Protein AF-A0A518AGL5-F1 (afdb_monomer)

Foldseek 3Di:
DDDDDDDDDDDDDDDDDDDDDDDDDDDDDDDDDDDDDPPPPPPPPPPPPFPPWDKDKQAKFWWFWKFWDADPPNQQQLQKWKWKFFKFQFFPDDDAFFKKAAKWWKWFFPPVVDDAPALADPPAPLVVDDDPDRHVRVQAKIFIFAWIDHNLQPDDDGITFGWRWMDQHSVNFIDTFQQETPNNDPHGDPPLQGWKDWDDPPDDADNRGHDDDDGRLRDIKMKMWGFAQPDDWADQDPNAATFARGFTWMFIDDPVDTGTTMTTDRCNNRCNCVVNVNNVNRLRTNRNGRIDIGTIITGRHMWMWTWGADPVRWIKIFTGKTFANADPQLWGFTIDFTKTFGCVQARVVNVCVVVVHDDDPNGGDPVRMDGTQMDGDFIWMDGPPHTDPQQVVQKGWDQDPNRTITMGGDPPHPDPRRIGDTMDTDDDPDDDDDDDDDDDDDDDDDDDDDDDDDDDDDDDDDDDDDDDDDDDDDDDDD

Secondary structure (DSSP, 8-state):
------------------------------------------------PPPPPEEEEEEEEEEEEEEEPPPS-TTTTBSEEEEEEEEE--SSS--TT-EEEEEEE-BEE--TT-SSS-SS-TTSSGGGSS--TTT-GGGT-EEEEEEEE-TT-SS--SS-EEEEEEESSTTSS-B-BTTB-STT-SSPPPGGG--EEE--SS----TT-B--SS--EEEEEEEEEEEE--SPPBPPBTTBPPB-S-EEEEEEE-SS-EEEEEEE-THHHHTHHHHTT-GGGTT-STTTSPEE--EEEEEEEEEEEEEEE-TTS-EEEEPPP-B----TTSEEEEEEEEEEE-GGGTHHHHHHHHTT-PPP--PPPGGGEEEPPEEE-PPEEEETTEEP-SGGGTEEEEE-TTS-EEEEE-TT-SS-TTB---EEEE--SS---------------PPPPP---------------PPPPPPPPPP---

Radius of gyration: 31.99 Å; Cα contacts (8 Å, |Δi|>4): 959; chains: 1; bounding box: 83×81×91 Å

Mean predicted aligned error: 12.83 Å

Solvent-accessible surface area (backbone atoms only — not comparable to full-atom values): 28092 Å² total; per-residue (Å²): 135,88,80,89,87,87,87,88,88,81,91,85,89,87,86,83,90,80,92,86,86,90,83,92,84,91,89,88,86,84,87,88,80,92,75,94,67,88,73,78,71,79,73,68,79,78,78,72,74,72,58,74,66,42,82,44,76,48,38,38,32,40,46,49,48,43,36,37,53,74,65,91,57,54,78,55,32,11,31,20,46,31,32,30,22,39,36,41,52,40,39,93,64,76,61,78,70,32,22,36,38,37,56,24,50,50,38,30,38,63,52,81,90,60,79,57,64,58,62,46,56,87,86,34,50,53,71,75,50,81,87,58,68,60,25,26,61,96,52,22,38,36,44,35,58,34,39,24,41,54,64,41,50,82,81,68,62,72,42,46,26,41,33,62,25,30,25,45,42,14,62,63,52,49,36,19,29,65,40,21,33,51,46,81,63,90,64,66,45,56,83,95,60,47,38,42,48,75,64,35,94,87,60,84,73,44,69,74,35,41,75,67,85,74,73,43,76,38,44,63,44,28,41,32,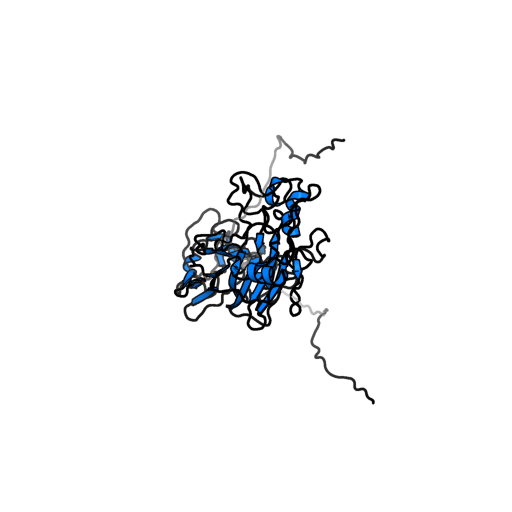41,30,39,28,58,83,57,74,66,42,69,70,52,96,86,38,49,33,28,35,33,26,22,44,26,37,30,40,41,48,98,91,48,72,49,62,46,32,27,35,44,23,61,46,29,29,47,51,17,54,77,68,75,35,76,86,46,46,66,51,26,50,9,56,26,43,44,42,66,64,37,34,30,24,40,34,72,28,29,35,21,38,35,36,49,49,98,87,67,49,34,36,39,32,37,69,68,39,45,52,55,49,50,100,83,30,37,25,67,36,36,38,69,45,32,30,18,22,45,67,14,46,28,48,56,49,44,42,28,76,74,70,46,66,87,74,91,83,63,73,40,69,90,30,45,47,75,37,57,58,43,63,50,78,61,59,42,24,37,76,87,40,77,60,77,69,58,67,56,26,34,39,56,44,60,48,98,87,52,31,32,32,37,38,40,41,94,86,20,88,36,62,78,39,41,54,76,35,74,44,78,46,67,57,102,84,64,84,82,90,76,95,73,93,80,83,91,80,90,85,87,86,85,86,90,85,85,86,89,89,88,82,88,89,87,90,81,90,86,90,83,84,86,89,81,87,86,84,85,81,89,81,85,132

Sequence (478 aa):
MSADFTRLILPKWYLPKLEEELDMRLRLLACGMLLAGLVVGSVAPLDCPAAEPVQRGGGLHGYISYSASQPEDRAEYGYGMGFYSAAWTLVDEPLAHFQIGLASGWILPDNRDNKDQPLAPEGTLARKWKERGPTWSSVFQTVEGGLGYWRGNRFRYGPPKFSMNATPQCYDYEVGSPGWSFFYDTEALPDNRLGIAQLSNRLLIPPDALPFEGEPAGQFFGYTYMALPMTDRVPLIDGRAPIGDHAWTCFIATENFKGPIAYYIPETWSKIGDLFDEPFLFGRGLDSRVGMMGGGAMEINTVPQLTATDDNGVRYSKIPKLQFPIDESGRAVLVQDVTYYSRDALYQPLLDWRKGGPAITGEFDSQAAFVAKLSTRTPGFDQQGQPMRGVADTFDTQVFDDNTWGLVWKPEGDAPAGHFRSTIAIPTRRAWPWPSTTFRPKPDCTRPSSSTPSPGSHSPRATRRPGPRPAQRANHSR

Structure (mmCIF, N/CA/C/O backbone):
data_AF-A0A518AGL5-F1
#
_entry.id   AF-A0A518AGL5-F1
#
loop_
_atom_site.group_PDB
_atom_site.id
_atom_site.type_symbol
_atom_site.label_atom_id
_atom_site.label_alt_id
_atom_site.label_comp_id
_atom_site.label_asym_id
_atom_site.label_entity_id
_atom_site.label_seq_id
_atom_site.pdbx_PDB_ins_code
_atom_site.Cartn_x
_atom_site.Cartn_y
_atom_site.Cartn_z
_atom_site.occupancy
_atom_site.B_iso_or_equiv
_atom_site.auth_seq_id
_atom_site.auth_comp_id
_atom_site.auth_asym_id
_atom_site.auth_atom_id
_atom_site.pdbx_PDB_model_num
ATOM 1 N N . MET A 1 1 ? -44.791 9.214 -36.085 1.00 34.41 1 MET A N 1
ATOM 2 C CA . MET A 1 1 ? -45.713 8.748 -35.025 1.00 34.41 1 MET A CA 1
ATOM 3 C C . MET A 1 1 ? -45.222 9.418 -33.741 1.00 34.41 1 MET A C 1
ATOM 5 O O . MET A 1 1 ? -44.132 9.074 -33.324 1.00 34.41 1 MET A O 1
ATOM 9 N N . SER A 1 2 ? -45.703 10.613 -33.359 1.00 26.17 2 SER A N 1
ATOM 10 C CA . SER A 1 2 ? -46.939 10.895 -32.580 1.00 26.17 2 SER A CA 1
ATOM 11 C C . SER A 1 2 ? -46.981 10.044 -31.295 1.00 26.17 2 SER A C 1
ATOM 13 O O . SER A 1 2 ? -46.915 8.830 -31.439 1.00 26.17 2 SER A O 1
ATOM 15 N N . ALA A 1 3 ? -47.057 10.532 -30.050 1.00 27.12 3 ALA A N 1
ATOM 16 C CA . ALA A 1 3 ? -47.458 11.826 -29.491 1.00 27.12 3 ALA A CA 1
ATOM 17 C C . ALA A 1 3 ? -46.903 12.020 -28.055 1.00 27.12 3 ALA A C 1
ATOM 19 O O . ALA A 1 3 ? -46.444 11.067 -27.427 1.00 27.12 3 ALA A O 1
ATOM 20 N N . ASP A 1 4 ? -47.017 13.261 -27.571 1.00 28.66 4 ASP A N 1
ATOM 21 C CA . ASP A 1 4 ? -46.951 13.756 -26.186 1.00 28.66 4 ASP A CA 1
ATOM 22 C C . ASP A 1 4 ? -47.604 12.874 -25.105 1.00 28.66 4 ASP A C 1
ATOM 24 O O . ASP A 1 4 ? -48.619 12.241 -25.371 1.00 28.66 4 ASP A O 1
ATOM 28 N N . PHE A 1 5 ? -47.134 12.990 -23.850 1.00 25.25 5 PHE A N 1
ATOM 29 C CA . PHE A 1 5 ? -47.998 13.377 -22.717 1.00 25.25 5 PHE A CA 1
ATOM 30 C C . PHE A 1 5 ? -47.191 13.846 -21.489 1.00 25.25 5 PHE A C 1
ATOM 32 O O . PHE A 1 5 ? -46.190 13.260 -21.085 1.00 25.25 5 PHE A O 1
ATOM 39 N N . THR A 1 6 ? -47.662 14.941 -20.897 1.00 26.48 6 THR A N 1
ATOM 40 C CA . THR A 1 6 ? -47.122 15.655 -19.734 1.00 26.48 6 THR A CA 1
ATOM 41 C C . THR A 1 6 ? -47.765 15.174 -18.416 1.00 26.48 6 THR A C 1
ATOM 43 O O . THR A 1 6 ? -48.944 14.833 -18.414 1.00 26.48 6 THR A O 1
ATOM 46 N N . ARG A 1 7 ? -47.036 15.368 -17.297 1.00 26.75 7 ARG A N 1
ATOM 47 C CA . ARG A 1 7 ? -47.465 15.629 -15.890 1.00 26.75 7 ARG A CA 1
ATOM 48 C C . ARG A 1 7 ? -47.533 14.484 -14.856 1.00 26.75 7 ARG A C 1
ATOM 50 O O . ARG A 1 7 ? -48.021 13.402 -15.143 1.00 26.75 7 ARG A O 1
ATOM 57 N N . LEU A 1 8 ? -47.224 14.926 -13.612 1.00 26.02 8 LEU A N 1
ATOM 58 C CA . LEU A 1 8 ? -47.565 14.422 -12.256 1.00 26.02 8 LEU A CA 1
ATOM 59 C C . LEU A 1 8 ? -46.568 13.372 -11.694 1.00 26.02 8 LEU A C 1
ATOM 61 O O . LEU A 1 8 ? -46.274 12.410 -12.376 1.00 26.02 8 LEU A O 1
ATOM 65 N N . ILE A 1 9 ? -45.964 13.453 -10.492 1.00 28.02 9 ILE A N 1
ATOM 66 C CA . ILE A 1 9 ? -46.203 14.184 -9.226 1.00 28.02 9 ILE A CA 1
ATOM 67 C C . ILE A 1 9 ? -44.859 14.302 -8.465 1.00 28.02 9 ILE A C 1
ATOM 69 O O . ILE A 1 9 ? -44.137 13.317 -8.361 1.00 28.02 9 ILE A O 1
ATOM 73 N N . LEU A 1 10 ? -44.556 15.465 -7.871 1.00 25.27 10 LEU A N 1
ATOM 74 C CA . LEU A 1 10 ? -43.538 15.629 -6.816 1.00 25.27 10 LEU A CA 1
ATOM 75 C C . LEU A 1 10 ? -44.242 15.953 -5.482 1.00 25.27 10 LEU A C 1
ATOM 77 O O . LEU A 1 10 ? -45.140 16.802 -5.493 1.00 25.27 10 LEU A O 1
ATOM 81 N N . PRO A 1 11 ? -43.851 15.363 -4.335 1.00 29.89 11 PRO A N 1
ATOM 82 C CA . PRO A 1 11 ? -44.353 15.783 -3.029 1.00 29.89 11 PRO A CA 1
ATOM 83 C C . PRO A 1 11 ? -43.640 17.048 -2.522 1.00 29.89 11 PRO A C 1
ATOM 85 O O . PRO A 1 11 ? -42.415 17.108 -2.448 1.00 29.89 11 PRO A O 1
ATOM 88 N N . LYS A 1 12 ? -44.439 18.050 -2.140 1.00 27.06 12 LYS A N 1
ATOM 89 C CA . LYS A 1 12 ? -44.071 19.212 -1.309 1.00 27.06 12 LYS A CA 1
ATOM 90 C C . LYS A 1 12 ? -44.124 18.825 0.167 1.00 27.06 12 LYS A C 1
ATOM 92 O O . LYS A 1 12 ? -45.120 18.208 0.488 1.00 27.06 12 LYS A O 1
ATOM 97 N N . TRP A 1 13 ? -43.180 19.280 1.001 1.00 29.94 13 TRP A N 1
ATOM 98 C CA . TRP A 1 13 ? -43.266 19.780 2.407 1.00 29.94 13 TRP A CA 1
ATOM 99 C C . TRP A 1 13 ? -41.809 20.145 2.808 1.00 29.94 13 TRP A C 1
ATOM 101 O O . TRP A 1 13 ? -40.914 19.388 2.461 1.00 29.94 13 TRP A O 1
ATOM 111 N N . TYR A 1 14 ? -41.410 21.218 3.501 1.00 25.88 14 TYR A N 1
ATOM 112 C CA . TYR A 1 14 ? -42.000 22.469 3.998 1.00 25.88 14 TYR A CA 1
ATOM 113 C C . TYR A 1 14 ? -40.804 23.402 4.345 1.00 25.88 14 TYR A C 1
ATOM 115 O O . TYR A 1 14 ? -39.770 22.915 4.798 1.00 25.88 14 TYR A O 1
ATOM 123 N N . LEU A 1 15 ? -40.921 24.719 4.151 1.00 26.86 15 LEU A N 1
ATOM 124 C CA . LEU A 1 15 ? -39.958 25.753 4.593 1.00 26.86 15 LEU A CA 1
ATOM 125 C C . LEU A 1 15 ? -40.734 26.901 5.309 1.00 26.86 15 LEU A C 1
ATOM 127 O O . LEU A 1 15 ? -41.960 26.923 5.206 1.00 26.86 15 LEU A O 1
ATOM 131 N N . PRO A 1 16 ? -40.069 27.795 6.078 1.00 45.81 16 PRO A N 1
ATOM 132 C CA . PRO A 1 16 ? -40.503 28.232 7.420 1.00 45.81 16 PRO A CA 1
ATOM 133 C C . PRO A 1 16 ? -40.901 29.726 7.549 1.00 45.81 16 PRO A C 1
ATOM 135 O O . PRO A 1 16 ? -40.812 30.459 6.568 1.00 45.81 16 PRO A O 1
ATOM 138 N N . LYS A 1 17 ? -41.145 30.161 8.814 1.00 27.88 17 LYS A N 1
ATOM 139 C CA . LYS A 1 17 ? -41.035 31.545 9.378 1.00 27.88 17 LYS A CA 1
ATOM 140 C C . LYS A 1 17 ? -42.182 32.525 8.992 1.00 27.88 17 LYS A C 1
ATOM 142 O O . LYS A 1 17 ? -42.723 32.380 7.910 1.00 27.88 17 LYS A O 1
ATOM 147 N N . LEU A 1 18 ? -42.686 33.490 9.787 1.00 26.61 18 LEU A N 1
ATOM 148 C CA . LEU A 1 18 ? -42.161 34.455 10.789 1.00 26.61 18 LEU A CA 1
ATOM 149 C C . LEU A 1 18 ? -43.341 35.178 11.535 1.00 26.61 18 LEU A C 1
ATOM 151 O O . LEU A 1 18 ? -44.413 35.234 10.942 1.00 26.61 18 LEU A O 1
ATOM 155 N N . GLU A 1 19 ? -43.087 35.701 12.764 1.00 30.41 19 GLU A N 1
ATOM 156 C CA . GLU A 1 19 ? -43.470 37.006 13.437 1.00 30.41 19 GLU A CA 1
ATOM 157 C C . GLU A 1 19 ? -44.898 37.629 13.267 1.00 30.41 19 GLU A C 1
ATOM 159 O O . GLU A 1 19 ? -45.533 37.404 12.250 1.00 30.41 19 GLU A O 1
ATOM 164 N N . GLU A 1 20 ? -45.561 38.414 14.149 1.00 31.48 20 GLU A N 1
ATOM 165 C CA . GLU A 1 20 ? -45.271 39.414 15.227 1.00 31.48 20 GLU A CA 1
ATOM 166 C C . GLU A 1 20 ? -46.668 39.836 15.844 1.00 31.48 20 GLU A C 1
ATOM 168 O O . GLU A 1 20 ? -47.665 39.767 15.128 1.00 31.48 20 GLU A O 1
ATOM 173 N N . GLU A 1 21 ? -46.916 40.005 17.163 1.00 32.66 21 GLU A N 1
ATOM 174 C CA . GLU A 1 21 ? -46.836 41.195 18.077 1.00 32.66 21 GLU A CA 1
ATOM 175 C C . GLU A 1 21 ? -48.145 41.991 18.434 1.00 32.66 21 GLU A C 1
ATOM 177 O O . GLU A 1 21 ? -48.940 42.314 17.558 1.00 32.66 21 GLU A O 1
ATOM 182 N N . LEU A 1 22 ? -48.252 42.370 19.740 1.00 28.22 22 LEU A N 1
ATOM 183 C CA . LEU A 1 22 ? -48.833 43.596 20.394 1.00 28.22 22 LEU A CA 1
ATOM 184 C C . LEU A 1 22 ? -50.375 43.876 20.385 1.00 28.22 22 LEU A C 1
ATOM 186 O O . LEU A 1 22 ? -51.048 43.609 19.403 1.00 28.22 22 LEU A O 1
ATOM 190 N N . ASP A 1 23 ? -51.071 44.504 21.362 1.00 32.72 23 ASP A N 1
ATOM 191 C CA . ASP A 1 23 ? -50.851 44.990 22.747 1.00 32.72 23 ASP A CA 1
ATOM 192 C C . ASP A 1 23 ? -52.187 45.546 23.357 1.00 32.72 23 ASP A C 1
ATOM 194 O O . ASP A 1 23 ? -53.074 45.996 22.632 1.00 32.72 23 ASP A O 1
ATOM 198 N N . MET A 1 24 ? -52.261 45.587 24.698 1.00 24.12 24 MET A N 1
ATOM 199 C CA . MET A 1 24 ? -52.935 46.551 25.605 1.00 24.12 24 MET A CA 1
ATOM 200 C C . MET A 1 24 ? -54.473 46.766 25.682 1.00 24.12 24 MET A C 1
ATOM 202 O O . MET A 1 24 ? -55.099 47.287 24.762 1.00 24.12 24 MET A O 1
ATOM 206 N N . ARG A 1 25 ? -55.034 46.629 26.913 1.00 30.12 25 ARG A N 1
ATOM 207 C CA . ARG A 1 25 ? -55.756 47.704 27.671 1.00 30.12 25 ARG A CA 1
ATOM 208 C C . ARG A 1 25 ? -56.217 47.312 29.104 1.00 30.12 25 ARG A C 1
ATOM 210 O O . ARG A 1 25 ? -57.181 46.582 29.286 1.00 30.12 25 ARG A O 1
ATOM 217 N N . LEU A 1 26 ? -55.541 47.910 30.095 1.00 27.53 26 LEU A N 1
ATOM 218 C CA . LEU A 1 26 ? -56.023 48.656 31.284 1.00 27.53 26 LEU A CA 1
ATOM 219 C C . LEU A 1 26 ? -57.286 48.224 32.084 1.00 27.53 26 LEU A C 1
ATOM 221 O O . LEU A 1 26 ? -58.399 48.315 31.570 1.00 27.53 26 LEU A O 1
ATOM 225 N N . ARG A 1 27 ? -57.129 48.051 33.416 1.00 31.12 27 ARG A N 1
ATOM 226 C CA . ARG A 1 27 ? -57.934 48.716 34.481 1.00 31.12 27 ARG A CA 1
ATOM 227 C C . ARG A 1 27 ? -57.262 48.622 35.871 1.00 31.12 27 ARG A C 1
ATOM 229 O O . ARG A 1 27 ? -56.834 47.558 36.295 1.00 31.12 27 ARG A O 1
ATOM 236 N N . LEU A 1 28 ? -57.184 49.778 36.539 1.00 27.17 28 LEU A N 1
ATOM 237 C CA . LEU A 1 28 ? -56.622 50.089 37.867 1.00 27.17 28 LEU A CA 1
ATOM 238 C C . LEU A 1 28 ? -57.712 50.117 38.960 1.00 27.17 28 LEU A C 1
ATOM 240 O O . LEU A 1 28 ? -58.826 50.523 38.643 1.00 27.17 28 LEU A O 1
ATOM 244 N N . LEU A 1 29 ? -57.344 49.797 40.217 1.00 27.83 29 LEU A N 1
ATOM 245 C CA . LEU A 1 29 ? -57.802 50.340 41.535 1.00 27.83 29 LEU A CA 1
ATOM 246 C C . LEU A 1 29 ? -57.326 49.348 42.635 1.00 27.83 29 LEU A C 1
ATOM 248 O O . LEU A 1 29 ? -57.742 48.200 42.600 1.00 27.83 29 LEU A O 1
ATOM 252 N N . ALA A 1 30 ? -56.303 49.579 43.473 1.00 27.81 30 ALA A N 1
ATOM 253 C CA . ALA A 1 30 ? -56.022 50.572 44.532 1.00 27.81 30 ALA A CA 1
ATOM 254 C C . ALA A 1 30 ? -56.316 50.054 45.968 1.00 27.81 30 ALA A C 1
ATOM 256 O O . ALA A 1 30 ? -57.402 49.554 46.236 1.00 27.81 30 ALA A O 1
ATOM 257 N N . CYS A 1 31 ? -55.340 50.292 46.866 1.00 26.86 31 CYS A N 1
ATOM 258 C CA . CYS A 1 31 ? -55.287 50.073 48.330 1.00 26.86 31 CYS A CA 1
ATOM 259 C C . CYS A 1 31 ? -55.177 48.606 48.800 1.00 26.86 31 CYS A C 1
ATOM 261 O O . CYS A 1 31 ? -55.987 47.771 48.443 1.00 26.86 31 CYS A O 1
ATOM 263 N N . GLY A 1 32 ? -54.229 48.179 49.634 1.00 27.52 32 GLY A N 1
ATOM 264 C CA . GLY A 1 32 ? -53.280 48.879 50.494 1.00 27.52 32 GLY A CA 1
ATOM 265 C C . GLY A 1 32 ? -53.208 48.119 51.820 1.00 27.52 32 GLY A C 1
ATOM 266 O O . GLY A 1 32 ? -54.132 48.229 52.612 1.00 27.52 32 GLY A O 1
ATOM 267 N N . MET A 1 33 ? -52.147 47.340 52.052 1.00 31.91 33 MET A N 1
ATOM 268 C CA . MET A 1 33 ? -51.659 46.993 53.394 1.00 31.91 33 MET A CA 1
ATOM 269 C C . MET A 1 33 ? -50.302 46.288 53.294 1.00 31.91 33 MET A C 1
ATOM 271 O O . MET A 1 33 ? -50.154 45.273 52.618 1.00 31.91 33 MET A O 1
ATOM 275 N N . LEU A 1 34 ? -49.309 46.886 53.957 1.00 33.47 34 LEU A N 1
ATOM 276 C CA . LEU A 1 34 ? -47.973 46.346 54.159 1.00 33.47 34 LEU A CA 1
ATOM 277 C C . LEU A 1 34 ? -48.037 45.021 54.927 1.00 33.47 34 LEU A C 1
ATOM 279 O O . LEU A 1 34 ? -48.588 44.967 56.024 1.00 33.47 34 LEU A O 1
ATOM 283 N N . LEU A 1 35 ? -47.342 44.010 54.414 1.00 35.84 35 LEU A N 1
ATOM 284 C CA . LEU A 1 35 ? -46.815 42.908 55.210 1.00 35.84 35 LEU A CA 1
ATOM 285 C C . LEU A 1 35 ? -45.361 42.695 54.796 1.00 35.84 35 LEU A C 1
ATOM 287 O O . LEU A 1 35 ? -45.055 42.268 53.685 1.00 35.84 35 LEU A O 1
ATOM 291 N N . ALA A 1 36 ? -44.465 43.075 55.704 1.00 40.69 36 ALA A N 1
ATOM 292 C CA . ALA A 1 36 ? -43.041 42.823 55.615 1.00 40.69 36 ALA A CA 1
ATOM 293 C C . ALA A 1 36 ? -42.796 41.314 55.760 1.00 40.69 36 ALA A C 1
ATOM 295 O O . ALA A 1 36 ? -42.741 40.785 56.867 1.00 40.69 36 ALA A O 1
ATOM 296 N N . GLY A 1 37 ? -42.679 40.622 54.629 1.00 36.19 37 GLY A N 1
ATOM 297 C CA . GLY A 1 37 ? -42.142 39.271 54.555 1.00 36.19 37 GLY A CA 1
ATOM 298 C C . GLY A 1 37 ? -40.752 39.325 53.940 1.00 36.19 37 GLY A C 1
ATOM 299 O O . GLY A 1 37 ? -40.616 39.670 52.767 1.00 36.19 37 GLY A O 1
ATOM 300 N N . LEU A 1 38 ? -39.718 38.987 54.716 1.00 37.69 38 LEU A N 1
ATOM 301 C CA . LEU A 1 38 ? -38.420 38.614 54.160 1.00 37.69 38 LEU A CA 1
ATOM 302 C C . LEU A 1 38 ? -38.631 37.386 53.264 1.00 37.69 38 LEU A C 1
ATOM 304 O O . LEU A 1 38 ? -38.664 36.254 53.741 1.00 37.69 38 LEU A O 1
ATOM 308 N N . VAL A 1 39 ? -38.760 37.598 51.958 1.00 37.16 39 VAL A N 1
ATOM 309 C CA . VAL A 1 39 ? -38.516 36.540 50.983 1.00 37.16 39 VAL A CA 1
ATOM 310 C C . VAL A 1 39 ? -37.003 36.446 50.858 1.00 37.16 39 VAL A C 1
ATOM 312 O O . VAL A 1 39 ? -36.374 37.200 50.116 1.00 37.16 39 VAL A O 1
ATOM 315 N N . VAL A 1 40 ? -36.394 35.538 51.622 1.00 40.38 40 VAL A N 1
ATOM 316 C CA . VAL A 1 40 ? -35.076 35.018 51.259 1.00 40.38 40 VAL A CA 1
ATOM 317 C C . VAL A 1 40 ? -35.308 34.233 49.977 1.00 40.38 40 VAL A C 1
ATOM 319 O O . VAL A 1 40 ? -35.680 33.064 50.012 1.00 40.38 40 VAL A O 1
ATOM 322 N N . GLY A 1 41 ? -35.176 34.910 48.837 1.00 39.84 41 GLY A N 1
ATOM 323 C CA . GLY A 1 41 ? -35.114 34.240 47.553 1.00 39.84 41 GLY A CA 1
ATOM 324 C C . GLY A 1 41 ? -33.959 33.253 47.627 1.00 39.84 41 GLY A C 1
ATOM 325 O O . GLY A 1 41 ? -32.796 33.653 47.711 1.00 39.84 41 GLY A O 1
ATOM 326 N N . SER A 1 42 ? -34.274 31.962 47.649 1.00 41.19 42 SER A N 1
ATOM 327 C CA . SER A 1 42 ? -33.325 30.930 47.275 1.00 41.19 42 SER A CA 1
ATOM 328 C C . SER A 1 42 ? -32.931 31.236 45.837 1.00 41.19 42 SER A C 1
ATOM 330 O O . SER A 1 42 ? -33.664 30.918 44.902 1.00 41.19 42 SER A O 1
ATOM 332 N N . VAL A 1 43 ? -31.813 31.941 45.668 1.00 42.94 43 VAL A N 1
ATOM 333 C CA . VAL A 1 43 ? -31.129 32.028 44.384 1.00 42.94 43 VAL A CA 1
ATOM 334 C C . VAL A 1 43 ? -30.808 30.579 44.052 1.00 42.94 43 VAL A C 1
ATOM 336 O O . VAL A 1 43 ? -29.979 29.970 44.733 1.00 42.94 43 VAL A O 1
ATOM 339 N N . ALA A 1 44 ? -31.546 29.997 43.104 1.00 45.19 44 ALA A N 1
ATOM 340 C CA . ALA A 1 44 ? -31.167 28.715 42.536 1.00 45.19 44 ALA A CA 1
ATOM 341 C C . ALA A 1 44 ? -29.687 28.834 42.146 1.00 45.19 44 ALA A C 1
ATOM 343 O O . ALA A 1 44 ? -29.304 29.896 41.633 1.00 45.19 44 ALA A O 1
ATOM 344 N N . PRO A 1 45 ? -28.836 27.834 42.444 1.00 48.88 45 PRO A N 1
ATOM 345 C CA . PRO A 1 45 ? -27.492 27.843 41.896 1.00 48.88 45 PRO A CA 1
ATOM 346 C C . PRO A 1 45 ? -27.642 28.090 40.398 1.00 48.88 45 PRO A C 1
ATOM 348 O O . PRO A 1 45 ? -28.450 27.441 39.735 1.00 48.88 45 PRO A O 1
ATOM 351 N N . LEU A 1 46 ? -26.964 29.127 39.905 1.00 45.31 46 LEU A N 1
ATOM 352 C CA . LEU A 1 46 ? -26.822 29.320 38.475 1.00 45.31 46 LEU A CA 1
ATOM 353 C C . LEU A 1 46 ? -26.186 28.024 37.985 1.00 45.31 46 LEU A C 1
ATOM 355 O O . LEU A 1 46 ? -25.027 27.770 38.312 1.00 45.31 46 LEU A O 1
ATOM 359 N N . ASP A 1 47 ? -26.961 27.192 37.289 1.00 50.38 47 ASP A N 1
ATOM 360 C CA . ASP A 1 47 ? -26.419 26.118 36.474 1.00 50.38 47 ASP A CA 1
ATOM 361 C C . ASP A 1 47 ? -25.480 26.818 35.497 1.00 50.38 47 ASP A C 1
ATOM 363 O O . ASP A 1 47 ? -25.914 27.403 34.504 1.00 50.38 47 ASP A O 1
ATOM 367 N N . CYS A 1 48 ? -24.190 26.867 35.829 1.00 48.78 48 CYS A N 1
ATOM 368 C CA . CYS A 1 48 ? -23.176 27.165 34.842 1.00 48.78 48 CYS A CA 1
ATOM 369 C C . CYS A 1 48 ? -23.295 26.022 33.838 1.00 48.78 48 CYS A C 1
ATOM 371 O O . CYS A 1 48 ? -23.021 24.882 34.216 1.00 48.78 48 CYS A O 1
ATOM 373 N N . PRO A 1 49 ? -23.758 26.271 32.601 1.00 58.06 49 PRO A N 1
ATOM 374 C CA . PRO A 1 49 ? -23.850 25.199 31.633 1.00 58.06 49 PRO A CA 1
ATOM 375 C C . PRO A 1 49 ? -22.450 24.610 31.478 1.00 58.06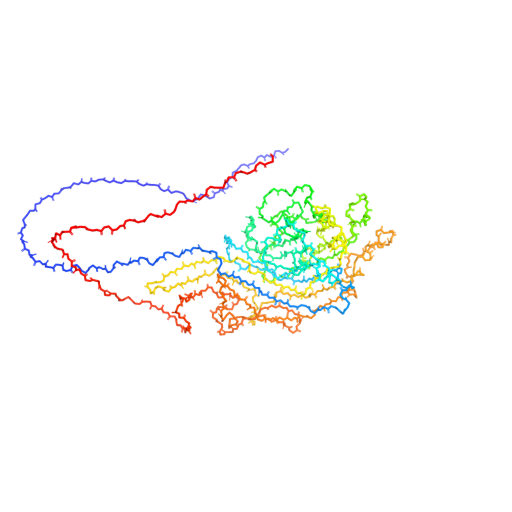 49 PRO A C 1
ATOM 377 O O . PRO A 1 49 ? -21.487 25.350 31.247 1.00 58.06 49 PRO A O 1
ATOM 380 N N . ALA A 1 50 ? -22.339 23.291 31.662 1.00 63.03 50 ALA A N 1
ATOM 381 C CA . ALA A 1 50 ? -21.106 22.570 31.389 1.00 63.03 50 ALA A CA 1
ATOM 382 C C . ALA A 1 50 ? -20.606 23.005 30.008 1.00 63.03 50 ALA A C 1
ATOM 384 O O . ALA A 1 50 ? -21.389 23.065 29.056 1.00 63.03 50 ALA A O 1
ATOM 385 N N . ALA A 1 51 ? -19.327 23.375 29.921 1.00 70.19 51 ALA A N 1
ATOM 386 C CA . ALA A 1 51 ? -18.774 23.929 28.694 1.00 70.19 51 ALA A CA 1
ATOM 387 C C . ALA A 1 51 ? -19.065 22.985 27.519 1.00 70.19 51 ALA A C 1
ATOM 389 O O . ALA A 1 51 ? -18.777 21.786 27.601 1.00 70.19 51 ALA A O 1
ATOM 390 N N . GLU A 1 52 ? -19.641 23.525 26.442 1.00 82.56 52 GLU A N 1
ATOM 391 C CA . GLU A 1 52 ? -20.004 22.714 25.283 1.00 82.56 52 GLU A CA 1
ATOM 392 C C . GLU A 1 52 ? -18.779 21.949 24.754 1.00 82.56 52 GLU A C 1
ATOM 394 O O . GLU A 1 52 ? -17.680 22.519 24.669 1.00 82.56 52 GLU A O 1
ATOM 399 N N . PRO A 1 53 ? -18.929 20.660 24.395 1.00 87.44 53 PRO A N 1
ATOM 400 C CA . PRO A 1 53 ? -17.831 19.891 23.839 1.00 87.44 53 PRO A CA 1
ATOM 401 C C . PRO A 1 53 ? -17.259 20.555 22.582 1.00 87.44 53 PRO A C 1
ATOM 403 O O . PRO A 1 53 ? -17.977 20.865 21.637 1.00 87.44 53 PRO A O 1
ATOM 406 N N . VAL A 1 54 ? -15.937 20.718 22.540 1.00 89.62 54 VAL A N 1
ATOM 407 C CA . VAL A 1 54 ? -15.235 21.332 21.405 1.00 89.62 54 VAL A CA 1
ATOM 408 C C . VAL A 1 54 ? -14.576 20.253 20.557 1.00 89.62 54 VAL A C 1
ATOM 410 O O . VAL A 1 54 ? -13.814 19.435 21.080 1.00 89.62 54 VAL A O 1
ATOM 413 N N . GLN A 1 55 ? -14.802 20.285 19.242 1.00 88.94 55 GLN A N 1
ATOM 414 C CA . GLN A 1 55 ? -14.101 19.411 18.304 1.00 88.94 55 GLN A CA 1
ATOM 415 C C . GLN A 1 55 ? -12.626 19.815 18.163 1.00 88.94 55 GLN A C 1
ATOM 417 O O . GLN A 1 55 ? -12.282 20.982 17.968 1.00 88.94 55 GLN A O 1
ATOM 422 N N . ARG A 1 56 ? -11.732 18.831 18.256 1.00 88.25 56 ARG A N 1
ATOM 423 C CA . ARG A 1 56 ? -10.277 18.970 18.121 1.00 88.25 56 ARG A CA 1
ATOM 424 C C . ARG A 1 56 ? -9.717 17.841 17.251 1.00 88.25 56 ARG A C 1
ATOM 426 O O . ARG A 1 56 ? -10.345 16.798 17.088 1.00 88.25 56 ARG A O 1
ATOM 433 N N . GLY A 1 57 ? -8.512 18.039 16.719 1.00 85.81 57 GLY A N 1
ATOM 434 C CA . GLY A 1 57 ? -7.724 16.965 16.101 1.00 85.81 57 GLY A CA 1
ATOM 435 C C . GLY A 1 57 ? -7.004 16.086 17.134 1.00 85.81 57 GLY A C 1
ATOM 436 O O . GLY A 1 57 ? -7.044 16.364 18.338 1.00 85.81 57 GLY A O 1
ATOM 437 N N . GLY A 1 58 ? -6.327 15.035 16.658 1.00 85.81 58 GLY A N 1
ATOM 438 C CA . GLY A 1 58 ? -5.451 14.181 17.475 1.00 85.81 58 GLY A CA 1
ATOM 439 C C . GLY A 1 58 ? -6.192 13.322 18.502 1.00 85.81 58 GLY A C 1
ATOM 440 O O . GLY A 1 58 ? -5.738 13.199 19.639 1.00 85.81 58 GLY A O 1
ATOM 441 N N . GLY A 1 59 ? -7.374 12.823 18.142 1.00 92.12 59 GLY A N 1
ATOM 442 C CA . GLY A 1 59 ? -8.199 11.942 18.967 1.00 92.12 59 GLY A CA 1
ATOM 443 C C . GLY A 1 59 ? -7.649 10.527 19.086 1.00 92.12 59 GLY A C 1
ATOM 444 O O . GLY A 1 59 ? -7.651 9.975 20.178 1.00 92.12 59 GLY A O 1
ATOM 445 N N . LEU A 1 60 ? -7.153 9.972 17.984 1.00 94.25 60 LEU A N 1
ATOM 446 C CA . LEU A 1 60 ? -6.516 8.662 17.935 1.00 94.25 60 LEU A CA 1
ATOM 447 C C . LEU A 1 60 ? -5.456 8.671 16.833 1.00 94.25 60 LEU A C 1
ATOM 449 O O . LEU A 1 60 ? -5.703 9.202 15.744 1.00 94.25 60 LEU A O 1
ATOM 453 N N . HIS A 1 61 ? -4.305 8.089 17.140 1.00 95.38 61 HIS A N 1
ATOM 454 C CA . HIS A 1 61 ? -3.218 7.803 16.216 1.00 95.38 61 HIS A CA 1
ATOM 455 C C . HIS A 1 61 ? -2.589 6.447 16.578 1.00 95.38 61 HIS A C 1
ATOM 457 O O . HIS A 1 61 ? -2.626 6.030 17.739 1.00 95.38 61 HIS A O 1
ATOM 463 N N . GLY A 1 62 ? -2.054 5.726 15.593 1.00 95.50 62 GLY A N 1
ATOM 464 C CA . GLY A 1 62 ? -1.407 4.432 15.812 1.00 95.50 62 GLY A CA 1
ATOM 465 C C . GLY A 1 62 ? -1.435 3.519 14.590 1.00 95.50 62 GLY A C 1
ATOM 466 O O . GLY A 1 62 ? -1.892 3.899 13.515 1.00 95.50 62 GLY A O 1
ATOM 467 N N . TYR A 1 63 ? -0.963 2.288 14.778 1.00 95.81 63 TYR A N 1
ATOM 468 C CA . TYR A 1 63 ? -0.959 1.258 13.740 1.00 95.81 63 TYR A CA 1
ATOM 469 C C . TYR A 1 63 ? -1.479 -0.063 14.303 1.00 95.81 63 TYR A C 1
ATOM 471 O O . TYR A 1 63 ? -1.052 -0.499 15.375 1.00 95.81 63 TYR A O 1
ATOM 479 N N . ILE A 1 64 ? -2.352 -0.722 13.544 1.00 97.19 64 ILE A N 1
ATOM 480 C CA . ILE A 1 64 ? -2.765 -2.110 13.779 1.00 97.19 64 ILE A CA 1
ATOM 481 C C . ILE A 1 64 ? -2.093 -2.943 12.693 1.00 97.19 64 ILE A C 1
ATOM 483 O O . ILE A 1 64 ? -2.448 -2.808 11.528 1.00 97.19 64 ILE A O 1
ATOM 487 N N . SER A 1 65 ? -1.077 -3.735 13.042 1.00 97.19 65 SER A N 1
ATOM 488 C CA . SER A 1 65 ? -0.121 -4.271 12.060 1.00 97.19 65 SER A CA 1
ATOM 489 C C . SER A 1 65 ? 0.083 -5.779 12.131 1.00 97.19 65 SER A C 1
ATOM 491 O O . SER A 1 65 ? 0.105 -6.358 13.219 1.00 97.19 65 SER A O 1
ATOM 493 N N . TYR A 1 66 ? 0.401 -6.380 10.990 1.00 97.94 66 TYR A N 1
ATOM 494 C CA . TYR A 1 66 ? 0.961 -7.723 10.887 1.00 97.94 66 TYR A CA 1
ATOM 495 C C . TYR A 1 66 ? 2.346 -7.687 10.239 1.00 97.94 66 TYR A C 1
ATOM 497 O O . TYR A 1 66 ? 2.724 -6.741 9.550 1.00 97.94 66 TYR A O 1
ATOM 505 N N . SER A 1 67 ? 3.117 -8.738 10.472 1.00 97.94 67 SER A N 1
ATOM 506 C CA . SER A 1 67 ? 4.368 -9.029 9.777 1.00 97.94 67 SER A CA 1
ATOM 507 C C . SER A 1 67 ? 4.183 -10.267 8.913 1.00 97.94 67 SER A C 1
ATOM 509 O O . SER A 1 67 ? 3.455 -11.183 9.292 1.00 97.94 67 SER A O 1
ATOM 511 N N . ALA A 1 68 ? 4.858 -10.302 7.771 1.00 97.44 68 ALA A N 1
ATOM 512 C CA . ALA A 1 68 ? 4.839 -11.432 6.853 1.00 97.44 68 ALA A CA 1
ATOM 513 C C . ALA A 1 68 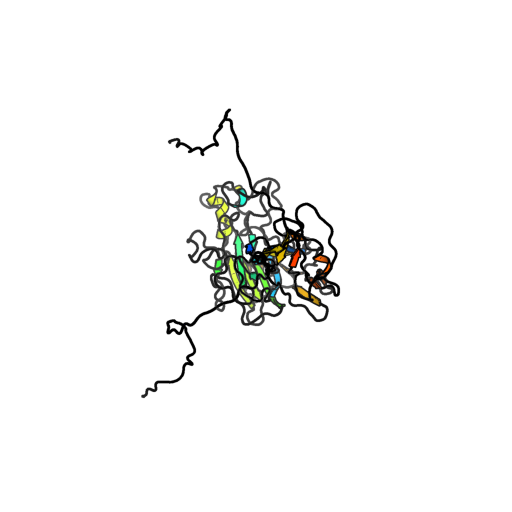? 6.242 -12.041 6.762 1.00 97.44 68 ALA A C 1
ATOM 515 O O . ALA A 1 68 ? 7.238 -11.323 6.601 1.00 97.44 68 ALA A O 1
ATOM 516 N N . SER A 1 69 ? 6.331 -13.369 6.874 1.00 96.94 69 SER A N 1
ATOM 517 C CA . SER A 1 69 ? 7.580 -14.090 6.640 1.00 96.94 69 SER A CA 1
ATOM 518 C C . SER A 1 69 ? 8.128 -13.742 5.262 1.00 96.94 69 SER A C 1
ATOM 520 O O . SER A 1 69 ? 7.364 -13.583 4.315 1.00 96.94 69 SER A O 1
ATOM 522 N N . GLN A 1 70 ? 9.445 -13.658 5.147 1.00 91.62 70 GLN A N 1
ATOM 523 C CA . GLN A 1 70 ? 10.095 -13.367 3.878 1.00 91.62 70 GLN A CA 1
ATOM 524 C C . GLN A 1 70 ? 10.537 -14.673 3.210 1.00 91.62 70 GLN A C 1
ATOM 526 O O . GLN A 1 70 ? 10.945 -15.587 3.934 1.00 91.62 70 GLN A O 1
ATOM 531 N N . PRO A 1 71 ? 10.509 -14.752 1.870 1.00 90.00 71 PRO A N 1
ATOM 532 C CA . PRO A 1 71 ? 11.167 -15.835 1.154 1.00 90.00 71 PRO A CA 1
ATOM 533 C C . PRO A 1 71 ? 12.673 -15.818 1.450 1.00 90.00 71 PRO A C 1
ATOM 535 O O . PRO A 1 71 ? 13.242 -14.771 1.785 1.00 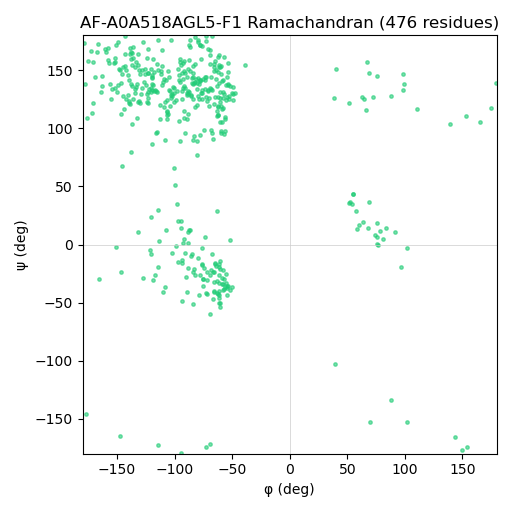90.00 71 PRO A O 1
ATOM 538 N N . GLU A 1 72 ? 13.308 -16.988 1.361 1.00 88.06 72 GLU A N 1
ATOM 539 C CA . GLU A 1 72 ? 14.752 -17.131 1.583 1.00 88.06 72 GLU A CA 1
ATOM 540 C C . GLU A 1 72 ? 15.533 -16.287 0.567 1.00 88.06 72 GLU A C 1
ATOM 542 O O . GLU A 1 72 ? 16.332 -15.429 0.958 1.00 88.06 72 GLU A O 1
ATOM 547 N N . ASP A 1 73 ? 15.199 -16.432 -0.719 1.00 88.88 73 ASP A N 1
ATOM 548 C CA . ASP A 1 73 ? 15.653 -15.532 -1.773 1.00 88.88 73 ASP A CA 1
ATOM 549 C C . ASP A 1 73 ? 14.657 -14.379 -1.975 1.00 88.88 73 ASP A C 1
ATOM 551 O O . ASP A 1 73 ? 13.653 -14.465 -2.683 1.00 88.88 73 ASP A O 1
ATOM 555 N N . ARG A 1 74 ? 14.941 -13.247 -1.330 1.00 87.50 74 ARG A N 1
ATOM 556 C CA . ARG A 1 74 ? 14.118 -12.036 -1.481 1.00 87.50 74 ARG A CA 1
ATOM 557 C C . ARG A 1 74 ? 14.272 -11.362 -2.841 1.00 87.50 74 ARG A C 1
ATOM 559 O O . ARG A 1 74 ? 13.392 -10.595 -3.216 1.00 87.50 74 ARG A O 1
ATOM 566 N N . ALA A 1 75 ? 15.389 -11.582 -3.533 1.00 89.00 75 ALA A N 1
ATOM 567 C CA . ALA A 1 75 ? 15.602 -10.991 -4.847 1.00 89.00 75 ALA A CA 1
ATOM 568 C C . ALA A 1 75 ? 14.767 -11.723 -5.905 1.00 89.00 75 ALA A C 1
ATOM 570 O O . ALA A 1 75 ? 14.218 -11.079 -6.797 1.00 89.00 75 ALA A O 1
ATOM 571 N N . GLU A 1 76 ? 14.618 -13.041 -5.761 1.00 94.62 76 GLU A N 1
ATOM 572 C CA . GLU A 1 76 ? 13.773 -13.865 -6.625 1.00 94.62 76 GLU A CA 1
ATOM 573 C C . GLU A 1 76 ? 12.297 -13.444 -6.552 1.00 94.62 76 GLU A C 1
ATOM 575 O O . GLU A 1 76 ? 11.692 -13.171 -7.586 1.00 94.62 76 GLU A O 1
ATOM 580 N N . TYR A 1 77 ? 11.737 -13.315 -5.344 1.00 96.81 77 TYR A N 1
ATOM 581 C CA . TYR A 1 77 ? 10.300 -13.087 -5.099 1.00 96.81 77 TYR A CA 1
ATOM 582 C C . TYR A 1 77 ? 9.892 -11.613 -4.927 1.00 96.81 77 TYR A C 1
ATOM 584 O O . TYR A 1 77 ? 8.800 -11.308 -4.445 1.00 96.81 77 TYR A O 1
ATOM 592 N N . GLY A 1 78 ? 10.762 -10.675 -5.293 1.00 96.31 78 GLY A N 1
ATOM 593 C CA . GLY A 1 78 ? 10.479 -9.242 -5.192 1.00 96.31 78 GLY A CA 1
ATOM 594 C C . GLY A 1 78 ? 9.793 -8.640 -6.429 1.00 96.31 78 GLY A C 1
ATOM 595 O O . GLY A 1 78 ? 9.720 -7.418 -6.542 1.00 96.31 78 GLY A O 1
ATOM 596 N N . TYR A 1 79 ? 9.314 -9.450 -7.380 1.00 98.00 79 TYR A N 1
ATOM 597 C CA . TYR A 1 79 ? 8.678 -8.951 -8.610 1.00 98.00 79 TYR A CA 1
ATOM 598 C C . TYR A 1 79 ? 7.195 -8.631 -8.437 1.00 98.00 79 TYR A C 1
ATOM 600 O O . TYR A 1 79 ? 6.664 -7.814 -9.184 1.00 98.00 79 TYR A O 1
ATOM 608 N N . GLY A 1 80 ? 6.517 -9.224 -7.459 1.00 97.25 80 GLY A N 1
ATOM 609 C CA . GLY A 1 80 ? 5.131 -8.885 -7.164 1.00 97.25 80 GLY A CA 1
ATOM 610 C C . GLY A 1 80 ? 4.726 -9.224 -5.742 1.00 97.25 80 GLY A C 1
ATOM 611 O O . GLY A 1 80 ? 5.339 -10.065 -5.093 1.00 97.25 80 GLY A O 1
ATOM 612 N N . MET A 1 81 ? 3.702 -8.538 -5.242 1.00 96.75 81 MET A N 1
ATOM 613 C CA . MET A 1 81 ? 3.233 -8.642 -3.861 1.00 96.75 81 MET A CA 1
ATOM 614 C C . MET A 1 81 ? 1.732 -8.365 -3.825 1.00 96.75 81 MET A C 1
ATOM 616 O O . MET A 1 81 ? 1.278 -7.377 -4.405 1.00 96.75 81 MET A O 1
ATOM 620 N N . GLY A 1 82 ? 0.956 -9.213 -3.157 1.00 96.81 82 GLY A N 1
ATOM 621 C CA . GLY A 1 82 ? -0.493 -9.051 -3.075 1.00 96.81 82 GLY A CA 1
ATOM 622 C C . GLY A 1 82 ? -1.120 -9.789 -1.908 1.00 96.81 82 GLY A C 1
ATOM 623 O O . GLY A 1 82 ? -0.472 -10.607 -1.259 1.00 96.81 82 GLY A O 1
ATOM 624 N N . PHE A 1 83 ? -2.366 -9.445 -1.614 1.00 98.00 83 PHE A N 1
ATOM 625 C CA . PHE A 1 83 ? -3.177 -10.038 -0.552 1.00 98.00 83 PHE A CA 1
ATOM 626 C C . PHE A 1 83 ? -4.638 -9.637 -0.736 1.00 98.00 83 PHE A C 1
ATOM 628 O O . PHE A 1 83 ? -4.974 -8.778 -1.556 1.00 98.00 83 PHE A O 1
ATOM 635 N N . TYR A 1 84 ? -5.511 -10.236 0.064 1.00 98.12 84 TYR A N 1
ATOM 636 C CA . TYR A 1 84 ? -6.876 -9.760 0.220 1.00 98.12 84 TYR A CA 1
ATOM 637 C C . TYR A 1 84 ? -6.997 -8.963 1.509 1.00 98.12 84 TYR A C 1
ATOM 639 O O . TYR A 1 84 ? -6.504 -9.380 2.556 1.00 98.12 84 TYR A O 1
ATOM 647 N N . SER A 1 85 ? -7.664 -7.816 1.420 1.00 97.88 85 SER A N 1
ATOM 648 C CA . SER A 1 85 ? -7.948 -6.930 2.545 1.00 97.88 85 SER A CA 1
ATOM 649 C C . SER A 1 85 ? -9.454 -6.769 2.704 1.00 97.88 85 SER A C 1
ATOM 651 O O . SER A 1 85 ? -10.167 -6.595 1.712 1.00 97.88 85 SER A O 1
ATOM 653 N N . ALA A 1 86 ? -9.954 -6.859 3.933 1.00 97.38 86 ALA A N 1
ATOM 654 C CA . ALA A 1 86 ? -11.369 -6.666 4.208 1.00 97.38 86 ALA A CA 1
ATOM 655 C C . ALA A 1 86 ? -11.768 -5.205 3.946 1.00 97.38 86 ALA A C 1
ATOM 657 O O . ALA A 1 86 ? -11.119 -4.269 4.416 1.00 97.38 86 ALA A O 1
ATOM 658 N N . ALA A 1 87 ? -12.869 -5.007 3.227 1.00 95.81 87 ALA A N 1
ATOM 659 C CA . ALA A 1 87 ? -13.504 -3.711 3.044 1.00 95.81 87 ALA A CA 1
ATOM 660 C C . ALA A 1 87 ? -14.742 -3.623 3.942 1.00 95.81 87 ALA A C 1
ATOM 662 O O . ALA A 1 87 ? -15.586 -4.523 3.935 1.00 95.81 87 ALA A O 1
ATOM 663 N N . TRP A 1 88 ? -14.843 -2.551 4.733 1.00 95.06 88 TRP A N 1
ATOM 664 C CA . TRP A 1 88 ? -16.032 -2.280 5.534 1.00 95.06 88 TRP A CA 1
ATOM 665 C C . TRP A 1 88 ? -16.196 -0.830 5.945 1.00 95.06 88 TRP A C 1
ATOM 667 O O . TRP A 1 88 ? -15.228 -0.076 6.038 1.00 95.06 88 TRP A O 1
ATOM 677 N N . THR A 1 89 ? -17.436 -0.476 6.265 1.00 93.56 89 THR A N 1
ATOM 678 C CA . THR A 1 89 ? -17.791 0.846 6.773 1.00 93.56 89 THR A CA 1
ATOM 679 C C . THR A 1 89 ? -17.344 1.010 8.220 1.00 93.56 89 THR A C 1
ATOM 681 O O . THR A 1 89 ? -17.997 0.543 9.155 1.00 93.56 89 THR A O 1
ATOM 684 N N . LEU A 1 90 ? -16.189 1.657 8.390 1.00 94.25 90 LEU A N 1
ATOM 685 C CA . LEU A 1 90 ? -15.521 1.869 9.678 1.00 94.25 90 LEU A CA 1
ATOM 686 C C . LEU A 1 90 ? -16.193 2.958 10.522 1.00 94.25 90 LEU A C 1
ATOM 688 O O . LEU A 1 90 ? -16.134 2.904 11.750 1.00 94.25 90 LEU A O 1
ATOM 692 N N . VAL A 1 91 ? -16.805 3.942 9.865 1.00 92.38 91 VAL A N 1
ATOM 693 C CA . VAL A 1 91 ? -17.505 5.077 10.480 1.00 92.38 91 VAL A CA 1
ATOM 694 C C . VAL A 1 91 ? -18.913 5.162 9.908 1.00 92.38 91 VAL A C 1
ATOM 696 O O . VAL A 1 91 ? -19.111 4.936 8.721 1.00 92.38 91 VAL A O 1
ATOM 699 N N . ASP A 1 92 ? -19.887 5.464 10.757 1.00 87.06 92 ASP A N 1
ATOM 700 C CA . ASP A 1 92 ? -21.309 5.534 10.405 1.00 87.06 92 ASP A CA 1
ATOM 701 C C . ASP A 1 92 ? -21.660 6.755 9.548 1.00 87.06 92 ASP A C 1
ATOM 703 O O . ASP A 1 92 ? -22.552 6.687 8.705 1.00 87.06 92 ASP A O 1
ATOM 707 N N . GLU A 1 93 ? -20.934 7.856 9.730 1.00 87.06 93 GLU A N 1
ATOM 708 C CA . GLU A 1 93 ? -21.138 9.091 8.981 1.00 87.06 93 GLU A CA 1
ATOM 709 C C . GLU A 1 93 ? -19.819 9.661 8.434 1.00 87.06 93 GLU A C 1
ATOM 711 O O . GLU A 1 93 ? -18.744 9.444 9.002 1.00 87.06 93 GLU A O 1
ATOM 716 N N . PRO A 1 94 ? -19.859 10.439 7.337 1.00 86.94 94 PRO A N 1
ATOM 717 C CA . PRO A 1 94 ? -18.696 11.172 6.855 1.00 86.94 94 PRO A CA 1
ATOM 718 C C . PRO A 1 94 ? -18.158 12.165 7.892 1.00 86.94 94 PRO A C 1
ATOM 720 O O . PRO A 1 94 ? -18.817 13.135 8.261 1.00 86.94 94 PRO A O 1
ATOM 723 N N . LEU A 1 95 ? -16.905 11.981 8.305 1.00 87.62 95 LEU A N 1
ATOM 724 C CA . LEU A 1 95 ? -16.262 12.844 9.296 1.00 87.62 95 LEU A CA 1
ATOM 725 C C . LEU A 1 95 ? -15.260 13.799 8.652 1.00 87.62 95 LEU A C 1
ATOM 727 O O . LEU A 1 95 ? -14.394 13.381 7.884 1.00 87.62 95 LEU A O 1
ATOM 731 N N . ALA A 1 96 ? -15.312 15.078 9.021 1.00 85.00 96 ALA A N 1
ATOM 732 C CA . ALA A 1 96 ? -14.259 16.030 8.680 1.00 85.00 96 ALA A CA 1
ATOM 733 C C . ALA A 1 96 ? -12.957 15.695 9.429 1.00 85.00 96 ALA A C 1
ATOM 735 O O . ALA A 1 96 ? -12.979 15.287 10.591 1.00 85.00 96 ALA A O 1
ATOM 736 N N . HIS A 1 97 ? -11.810 15.911 8.776 1.00 86.38 97 HIS A N 1
ATOM 737 C CA . HIS A 1 97 ? -10.477 15.658 9.347 1.00 86.38 97 HIS A CA 1
ATOM 738 C C . HIS A 1 97 ? -10.242 14.211 9.812 1.00 86.38 97 HIS A C 1
ATOM 740 O O . HIS A 1 97 ? -9.449 13.978 10.720 1.00 86.38 97 HIS A O 1
ATOM 746 N N . PHE A 1 98 ? -10.914 13.250 9.179 1.00 91.44 98 PHE A N 1
ATOM 747 C CA . PHE A 1 98 ? -10.718 11.826 9.419 1.00 91.44 98 PHE A CA 1
ATOM 748 C C . PHE A 1 98 ? -9.835 11.207 8.334 1.00 91.44 98 PHE A C 1
ATOM 750 O O . PHE A 1 98 ? -10.089 11.434 7.143 1.00 91.44 98 PHE A O 1
ATOM 757 N N . GLN A 1 99 ? -8.819 10.458 8.765 1.00 93.44 99 GLN A N 1
ATOM 758 C CA . GLN A 1 99 ? -7.963 9.623 7.938 1.00 93.44 99 GLN A CA 1
ATOM 759 C C . GLN A 1 99 ? -7.561 8.338 8.665 1.00 93.44 99 GLN A C 1
ATOM 761 O O . GLN A 1 99 ? -6.820 8.390 9.651 1.00 93.44 99 GLN A O 1
ATOM 766 N N . ILE A 1 100 ? -7.999 7.208 8.115 1.00 95.12 100 ILE A N 1
ATOM 767 C CA . ILE A 1 100 ? -7.543 5.867 8.477 1.00 95.12 100 ILE A CA 1
ATOM 768 C C . ILE A 1 100 ? -7.382 5.060 7.187 1.00 95.12 100 ILE A C 1
ATOM 770 O O . ILE A 1 100 ? -8.356 4.875 6.455 1.00 95.12 100 ILE A O 1
ATOM 774 N N . GLY A 1 101 ? -6.171 4.570 6.927 1.00 95.31 101 GLY A N 1
ATOM 775 C CA . GLY A 1 101 ? -5.950 3.498 5.959 1.00 95.31 101 GLY A CA 1
ATOM 776 C C . GLY A 1 101 ? -6.388 2.174 6.578 1.00 95.31 101 GLY A C 1
ATOM 777 O O . GLY A 1 101 ? -6.016 1.874 7.715 1.00 95.31 101 GLY A O 1
ATOM 778 N N . LEU A 1 102 ? -7.199 1.393 5.865 1.00 96.12 102 LEU A N 1
ATOM 779 C CA . LEU A 1 102 ? -7.468 0.006 6.244 1.00 96.12 102 LEU A CA 1
ATOM 780 C C . LEU A 1 102 ? -6.232 -0.852 5.948 1.00 96.12 102 LEU A C 1
ATOM 782 O O . LEU A 1 102 ? -5.172 -0.325 5.621 1.00 96.12 102 LEU A O 1
ATOM 786 N N . ALA A 1 103 ? -6.336 -2.170 6.122 1.00 95.69 103 ALA A N 1
ATOM 787 C CA . ALA A 1 103 ? -5.169 -3.031 6.067 1.00 95.69 103 ALA A CA 1
ATOM 788 C C . ALA A 1 103 ? -4.510 -2.970 4.680 1.00 95.69 103 ALA A C 1
ATOM 790 O O . ALA A 1 103 ? -5.077 -3.418 3.677 1.00 95.69 103 ALA A O 1
ATOM 791 N N . SER A 1 104 ? -3.316 -2.387 4.633 1.00 94.69 104 SER A N 1
ATOM 792 C CA . SER A 1 104 ? -2.538 -2.216 3.415 1.00 94.69 104 SER A CA 1
ATOM 793 C C . SER A 1 104 ? -1.040 -2.392 3.658 1.00 94.69 104 SER A C 1
ATOM 795 O O . SER A 1 104 ? -0.614 -2.700 4.772 1.00 94.69 104 SER A O 1
ATOM 797 N N . GLY A 1 105 ? -0.237 -2.266 2.603 1.00 93.38 105 GLY A N 1
ATOM 798 C CA . GLY A 1 105 ? 1.209 -2.442 2.652 1.00 93.38 105 GLY A CA 1
ATOM 799 C C . GLY A 1 105 ? 1.946 -1.356 1.877 1.00 93.38 105 GLY A C 1
ATOM 800 O O . GLY A 1 105 ? 1.351 -0.584 1.127 1.00 93.38 105 GLY A O 1
ATOM 801 N N . TRP A 1 106 ? 3.264 -1.338 2.054 1.00 95.81 106 TRP A N 1
ATOM 802 C CA . TRP A 1 106 ? 4.176 -0.455 1.335 1.00 95.81 106 TRP A CA 1
ATOM 803 C C . TRP A 1 106 ? 5.172 -1.298 0.552 1.00 95.81 106 TRP A C 1
ATOM 805 O O . TRP A 1 106 ? 5.766 -2.224 1.111 1.00 95.81 106 TRP A O 1
ATOM 815 N N . ILE A 1 107 ? 5.375 -0.947 -0.717 1.00 97.19 107 ILE A N 1
ATOM 816 C CA . ILE A 1 107 ? 6.403 -1.544 -1.571 1.00 97.19 107 ILE A CA 1
ATOM 817 C C . ILE A 1 107 ? 7.491 -0.503 -1.795 1.00 97.19 107 ILE A C 1
ATOM 819 O O . ILE A 1 107 ? 7.234 0.563 -2.356 1.00 97.19 107 ILE A O 1
ATOM 823 N N . LEU A 1 108 ? 8.703 -0.816 -1.342 1.00 97.56 108 LEU A N 1
ATOM 824 C CA . LEU A 1 108 ? 9.884 0.036 -1.482 1.00 97.56 108 LEU A CA 1
ATOM 825 C C . LEU A 1 108 ? 10.918 -0.632 -2.394 1.00 97.56 108 LEU A C 1
ATOM 827 O O . LEU A 1 108 ? 11.009 -1.860 -2.388 1.00 97.56 108 LEU A O 1
ATOM 831 N N . PRO A 1 109 ? 11.739 0.128 -3.137 1.00 97.81 109 PRO A N 1
ATOM 832 C CA . PRO A 1 109 ? 12.788 -0.463 -3.959 1.00 97.81 109 PRO A CA 1
ATOM 833 C C . PRO A 1 109 ? 13.895 -1.064 -3.086 1.00 97.81 109 PRO A C 1
ATOM 835 O O . PRO A 1 109 ? 14.379 -0.421 -2.147 1.00 97.81 109 PRO A O 1
ATOM 838 N N . ASP A 1 110 ? 14.343 -2.278 -3.415 1.00 96.75 110 ASP A N 1
ATOM 839 C CA . ASP A 1 110 ? 15.437 -2.939 -2.701 1.00 96.75 110 ASP A CA 1
ATOM 840 C C . ASP A 1 110 ? 16.782 -2.236 -2.923 1.00 96.75 110 ASP A C 1
ATOM 842 O O . ASP A 1 110 ? 17.480 -2.440 -3.919 1.00 96.75 110 ASP A O 1
ATOM 846 N N . ASN A 1 111 ? 17.143 -1.408 -1.944 1.00 97.06 111 ASN A N 1
ATOM 847 C CA . ASN A 1 111 ? 18.422 -0.712 -1.847 1.00 97.06 111 ASN A CA 1
ATOM 848 C C . ASN A 1 111 ? 19.234 -1.186 -0.634 1.00 97.06 111 ASN A C 1
ATOM 850 O O . ASN A 1 111 ? 19.983 -0.412 -0.037 1.00 97.06 111 ASN A O 1
ATOM 854 N N . ARG A 1 112 ? 19.076 -2.449 -0.209 1.00 94.56 112 ARG A N 1
ATOM 855 C CA . ARG A 1 112 ? 19.829 -2.989 0.937 1.00 94.56 112 ARG A CA 1
ATOM 856 C C . ARG A 1 112 ? 21.336 -3.056 0.685 1.00 94.56 112 ARG A C 1
ATOM 858 O O . ARG A 1 112 ? 22.077 -3.194 1.657 1.00 94.56 112 ARG A O 1
ATOM 865 N N . ASP A 1 113 ? 21.787 -2.965 -0.564 1.00 95.62 113 ASP A N 1
ATOM 866 C CA . ASP A 1 113 ? 23.196 -2.818 -0.947 1.00 95.62 113 ASP A CA 1
ATOM 867 C C . ASP A 1 113 ? 23.807 -1.501 -0.439 1.00 95.62 113 ASP A C 1
ATOM 869 O O . ASP A 1 113 ? 24.985 -1.461 -0.100 1.00 95.62 113 ASP A O 1
ATOM 873 N N . ASN A 1 114 ? 23.001 -0.444 -0.329 1.00 97.25 114 ASN A N 1
ATOM 874 C CA . ASN A 1 114 ? 23.421 0.866 0.148 1.00 97.25 114 ASN A CA 1
ATOM 875 C C . ASN A 1 114 ? 23.297 0.968 1.678 1.00 97.25 114 ASN A C 1
ATOM 877 O O . ASN A 1 114 ? 22.245 0.668 2.249 1.00 97.25 114 ASN A O 1
ATOM 881 N N . LYS A 1 115 ? 24.364 1.402 2.356 1.00 96.69 115 LYS A N 1
ATOM 882 C CA . LYS A 1 115 ? 24.428 1.443 3.828 1.00 96.69 115 LYS A CA 1
ATOM 883 C C . LYS A 1 115 ? 24.514 2.845 4.415 1.00 96.69 115 LYS A C 1
ATOM 885 O O . LYS A 1 115 ? 24.190 3.012 5.588 1.00 96.69 115 LYS A O 1
ATOM 890 N N . ASP A 1 116 ? 24.907 3.834 3.627 1.00 96.88 116 ASP A N 1
ATOM 891 C CA . ASP A 1 116 ? 25.345 5.132 4.137 1.00 96.88 116 ASP A CA 1
ATOM 892 C C . ASP A 1 116 ? 24.992 6.321 3.238 1.00 96.88 116 ASP A C 1
ATOM 894 O O . ASP A 1 116 ? 24.865 7.433 3.748 1.00 96.88 116 ASP A O 1
ATOM 898 N N . GLN A 1 117 ? 24.776 6.122 1.938 1.00 97.50 117 GLN A N 1
ATOM 899 C CA . GLN A 1 117 ? 24.505 7.232 1.033 1.00 97.50 117 GLN A CA 1
ATOM 900 C C . GLN A 1 117 ? 23.007 7.591 1.008 1.00 97.50 117 GLN A C 1
ATOM 902 O O . GLN A 1 117 ? 22.165 6.709 0.812 1.00 97.50 117 GLN A O 1
ATOM 907 N N . PRO A 1 118 ? 22.625 8.867 1.190 1.00 97.25 118 PRO A N 1
ATOM 908 C CA . PRO A 1 118 ? 21.226 9.272 1.129 1.00 97.25 118 PRO A CA 1
ATOM 909 C C . PRO A 1 118 ? 20.605 9.026 -0.250 1.00 97.25 118 PRO A C 1
ATOM 911 O O . PRO A 1 118 ? 21.107 9.504 -1.261 1.00 97.25 118 PRO A O 1
ATOM 914 N N . LEU A 1 119 ? 19.473 8.324 -0.276 1.00 98.06 119 LEU A N 1
ATOM 915 C CA . LEU A 1 119 ? 18.635 8.143 -1.464 1.00 98.06 119 LEU A CA 1
ATOM 916 C C . LEU A 1 119 ? 17.692 9.324 -1.694 1.00 98.06 119 LEU A C 1
ATOM 918 O O . LEU A 1 119 ? 17.215 9.507 -2.804 1.00 98.06 119 LEU A O 1
ATOM 922 N N . ALA A 1 120 ? 17.414 10.108 -0.649 1.00 97.62 120 ALA A N 1
ATOM 923 C CA . ALA A 1 120 ? 16.628 11.331 -0.737 1.00 97.62 120 ALA A CA 1
ATOM 924 C C . ALA A 1 120 ? 17.559 12.546 -0.857 1.00 97.62 120 ALA A C 1
ATOM 926 O O . ALA A 1 120 ? 18.179 12.903 0.154 1.00 97.62 120 ALA A O 1
ATOM 927 N N . PRO A 1 121 ? 17.679 13.185 -2.037 1.00 96.12 121 PRO A N 1
ATOM 928 C CA . PRO A 1 121 ? 18.502 14.378 -2.214 1.00 96.12 121 PRO A CA 1
ATOM 929 C C . PRO A 1 121 ? 18.075 15.534 -1.314 1.00 96.12 121 PRO A C 1
ATOM 931 O O . PRO A 1 121 ? 16.902 15.651 -0.938 1.00 96.12 121 PRO A O 1
ATOM 934 N N . GLU A 1 122 ? 19.027 16.411 -0.991 1.00 95.00 122 GLU A N 1
ATOM 935 C CA . GLU A 1 122 ? 18.725 17.674 -0.316 1.00 95.00 122 GLU A CA 1
ATOM 936 C C . GLU A 1 122 ? 17.744 18.515 -1.140 1.00 95.00 122 GLU A C 1
ATOM 938 O O . GLU A 1 122 ? 17.810 18.565 -2.364 1.00 95.00 122 GLU A O 1
ATOM 943 N N . GLY A 1 123 ? 16.816 19.182 -0.455 1.00 93.56 123 GLY A N 1
ATOM 944 C CA . GLY A 1 123 ? 15.747 19.959 -1.091 1.00 93.56 123 GLY A CA 1
ATOM 945 C C . GLY A 1 123 ? 14.415 19.217 -1.223 1.00 93.56 123 GLY A C 1
ATOM 946 O O . GLY A 1 123 ? 13.381 19.886 -1.290 1.00 93.56 123 GLY A O 1
ATOM 947 N N . THR A 1 124 ? 14.417 17.882 -1.147 1.00 95.75 124 THR A N 1
ATOM 948 C CA . THR A 1 124 ? 13.175 17.094 -1.100 1.00 95.75 124 THR A CA 1
ATOM 949 C C . THR A 1 124 ? 12.362 17.357 0.182 1.00 95.75 124 THR A C 1
ATOM 951 O O . THR A 1 124 ? 12.898 17.785 1.213 1.00 95.75 124 THR A O 1
ATOM 954 N N . LEU A 1 125 ? 11.052 17.090 0.167 1.00 95.38 125 LEU A N 1
ATOM 955 C CA . LEU A 1 125 ? 10.147 17.276 1.301 1.00 95.38 125 LEU A CA 1
ATOM 956 C C . LEU A 1 125 ? 10.562 16.397 2.476 1.00 95.38 125 LEU A C 1
ATOM 958 O O . LEU A 1 125 ? 10.619 16.889 3.606 1.00 95.38 125 LEU A O 1
ATOM 962 N N . ALA A 1 126 ? 10.910 15.136 2.208 1.00 96.50 126 ALA A N 1
ATOM 963 C CA . ALA A 1 126 ? 11.404 14.211 3.218 1.00 96.50 126 ALA A CA 1
ATOM 964 C C . ALA A 1 126 ? 12.572 14.800 4.025 1.00 96.50 126 ALA A C 1
ATOM 966 O O . ALA A 1 126 ? 12.593 14.665 5.247 1.00 96.50 126 ALA A O 1
ATOM 967 N N . ARG A 1 127 ? 13.498 15.537 3.393 1.00 95.69 127 ARG A N 1
ATOM 968 C CA . ARG A 1 127 ? 14.662 16.143 4.073 1.00 95.69 127 ARG A CA 1
ATOM 969 C C . ARG A 1 127 ? 14.315 17.254 5.066 1.00 95.69 127 ARG A C 1
ATOM 971 O O . ARG A 1 127 ? 15.180 17.681 5.824 1.00 95.69 127 ARG A O 1
ATOM 978 N N . LYS A 1 128 ? 13.053 17.691 5.126 1.00 96.25 128 LYS A N 1
ATOM 979 C CA . LYS A 1 128 ? 12.542 18.632 6.142 1.00 96.25 128 LYS A CA 1
ATOM 980 C C . LYS A 1 128 ? 11.979 17.928 7.379 1.00 96.25 128 LYS A C 1
ATOM 982 O O . LYS A 1 128 ? 11.589 18.594 8.338 1.00 96.25 128 LYS A O 1
ATOM 987 N N . TRP A 1 129 ? 11.863 16.603 7.352 1.00 95.38 129 TRP A N 1
ATOM 988 C CA . TRP A 1 129 ? 11.303 15.819 8.449 1.00 95.38 129 TRP A CA 1
ATOM 989 C C . TRP A 1 129 ? 12.370 15.459 9.484 1.00 95.38 129 TRP A C 1
ATOM 991 O O . TRP A 1 129 ? 13.557 15.735 9.315 1.00 95.38 129 TRP A O 1
ATOM 1001 N N . LYS A 1 130 ? 11.940 14.817 10.579 1.00 95.31 130 LYS A N 1
ATOM 1002 C CA . LYS A 1 130 ? 12.867 14.172 11.516 1.00 95.31 130 LYS A CA 1
ATOM 1003 C C . LYS A 1 130 ? 13.802 13.252 10.732 1.00 95.31 130 LYS A C 1
ATOM 1005 O O . LYS A 1 130 ? 13.330 12.514 9.873 1.00 95.31 130 LYS A O 1
ATOM 1010 N N . GLU A 1 131 ? 15.089 13.294 11.062 1.00 94.62 131 GLU A N 1
ATOM 1011 C CA . GLU A 1 131 ? 16.133 12.539 10.372 1.00 94.62 131 GLU A CA 1
ATOM 1012 C C . GLU A 1 131 ? 15.770 11.054 10.204 1.00 94.62 131 GLU A C 1
ATOM 1014 O O . GLU A 1 131 ? 15.389 10.377 11.164 1.00 94.62 131 GLU A O 1
ATOM 1019 N N . ARG A 1 132 ? 15.895 10.567 8.962 1.00 94.62 132 ARG A N 1
ATOM 1020 C CA . ARG A 1 132 ? 15.691 9.161 8.559 1.00 94.62 132 ARG A CA 1
ATOM 1021 C C . ARG A 1 132 ? 16.952 8.555 7.932 1.00 94.62 132 ARG A C 1
ATOM 1023 O O . ARG A 1 132 ? 16.877 7.627 7.126 1.00 94.62 132 ARG A O 1
ATOM 1030 N N . GLY A 1 133 ? 18.103 9.134 8.265 1.00 91.69 133 GLY A N 1
ATOM 1031 C CA . GLY A 1 133 ? 19.411 8.741 7.764 1.00 91.69 133 GLY A CA 1
ATOM 1032 C C . GLY A 1 133 ? 19.933 7.412 8.338 1.00 91.69 133 GLY A C 1
ATOM 1033 O O . GLY A 1 133 ? 19.299 6.810 9.206 1.00 91.69 133 GLY A O 1
ATOM 1034 N N . PRO A 1 134 ? 21.095 6.945 7.847 1.00 94.94 134 PRO A N 1
ATOM 1035 C CA . PRO A 1 134 ? 21.929 7.646 6.867 1.00 94.94 134 PRO A CA 1
ATOM 1036 C C . PRO A 1 134 ? 21.398 7.531 5.425 1.00 94.94 134 PRO A C 1
ATOM 1038 O O . PRO A 1 134 ? 21.575 8.453 4.639 1.00 94.94 134 PRO A O 1
ATOM 1041 N N . THR A 1 135 ? 20.652 6.471 5.088 1.00 97.38 135 THR A N 1
ATOM 1042 C CA . THR A 1 135 ? 20.250 6.198 3.693 1.00 97.38 135 THR A CA 1
ATOM 1043 C C . THR A 1 135 ? 18.955 6.859 3.244 1.00 97.38 135 THR A C 1
ATOM 1045 O O . THR A 1 135 ? 18.724 6.950 2.045 1.00 97.38 135 THR A O 1
ATOM 1048 N N . TRP A 1 136 ? 18.070 7.279 4.156 1.00 97.50 136 TRP A N 1
ATOM 1049 C CA . TRP A 1 136 ? 16.743 7.820 3.809 1.00 97.50 136 TRP A CA 1
ATOM 1050 C C . TRP A 1 136 ? 15.841 6.867 2.996 1.00 97.50 136 TRP A C 1
ATOM 1052 O O . TRP A 1 136 ? 14.788 7.270 2.509 1.00 97.50 136 TRP A O 1
ATOM 1062 N N . SER A 1 137 ? 16.199 5.582 2.908 1.00 96.25 137 SER A N 1
ATOM 1063 C CA . SER A 1 137 ? 15.494 4.564 2.109 1.00 96.25 137 SER A CA 1
ATOM 1064 C C . SER A 1 137 ? 14.003 4.449 2.419 1.00 96.25 137 SER A C 1
ATOM 1066 O O . SER A 1 137 ? 13.209 4.311 1.497 1.00 96.25 137 SER A O 1
ATOM 1068 N N . SER A 1 138 ? 13.611 4.585 3.691 1.00 94.62 138 SER A N 1
ATOM 1069 C CA . SER A 1 138 ? 12.208 4.485 4.136 1.00 94.62 138 SER A CA 1
ATOM 1070 C C . SER A 1 138 ? 11.251 5.516 3.530 1.00 94.62 138 SER A C 1
ATOM 1072 O O . SER A 1 138 ? 10.044 5.377 3.686 1.00 94.62 138 SER A O 1
ATOM 1074 N N . VAL A 1 139 ? 11.780 6.567 2.903 1.00 96.06 139 VAL A N 1
ATOM 1075 C CA . VAL A 1 139 ? 10.997 7.653 2.307 1.00 96.06 139 VAL A CA 1
ATOM 1076 C C . VAL A 1 139 ? 11.459 7.976 0.894 1.00 96.06 139 VAL A C 1
ATOM 1078 O O . VAL A 1 139 ? 11.061 9.001 0.376 1.00 96.06 139 VAL A O 1
ATOM 1081 N N . PHE A 1 140 ? 12.310 7.153 0.276 1.00 97.88 140 PHE A N 1
ATOM 1082 C CA . PHE A 1 140 ? 12.831 7.424 -1.064 1.00 97.88 140 PHE A CA 1
ATOM 1083 C C . PHE A 1 140 ? 11.734 7.295 -2.125 1.00 97.88 140 PHE A C 1
ATOM 1085 O O . PHE A 1 140 ? 11.423 8.267 -2.819 1.00 97.88 140 PHE A O 1
ATOM 1092 N N . GLN A 1 141 ? 11.150 6.096 -2.213 1.00 97.81 141 GLN A N 1
ATOM 1093 C CA . GLN A 1 141 ? 10.041 5.771 -3.099 1.00 97.81 141 GLN A CA 1
ATOM 1094 C C . GLN A 1 141 ? 9.119 4.742 -2.456 1.00 97.81 141 GLN A C 1
ATOM 1096 O O . GLN A 1 141 ? 9.610 3.780 -1.861 1.00 97.81 141 GLN A O 1
ATOM 1101 N N . THR A 1 142 ? 7.809 4.914 -2.615 1.00 97.19 142 THR A N 1
ATOM 1102 C CA . THR A 1 142 ? 6.807 3.942 -2.161 1.00 97.19 142 THR A CA 1
ATOM 1103 C C . THR A 1 142 ? 5.712 3.757 -3.207 1.00 97.19 142 THR A C 1
ATOM 1105 O O . THR A 1 142 ? 5.219 4.732 -3.772 1.00 97.19 142 THR A O 1
ATOM 1108 N N . VAL A 1 143 ? 5.292 2.510 -3.437 1.00 97.31 143 VAL A N 1
ATOM 1109 C CA . VAL A 1 143 ? 3.887 2.225 -3.768 1.00 97.31 143 VAL A CA 1
ATOM 1110 C C . VAL A 1 143 ? 3.166 2.007 -2.445 1.00 97.31 143 VAL A C 1
ATOM 1112 O O . VAL A 1 143 ? 3.633 1.240 -1.600 1.00 97.31 143 VAL A O 1
ATOM 1115 N N . GLU A 1 144 ? 2.059 2.710 -2.256 1.00 92.56 144 GLU A N 1
ATOM 1116 C CA . GLU A 1 144 ? 1.284 2.754 -1.021 1.00 92.56 144 GLU A CA 1
ATOM 1117 C C . GLU A 1 144 ? -0.219 2.944 -1.307 1.00 92.56 144 GLU A C 1
ATOM 1119 O O . GLU A 1 144 ? -0.710 2.724 -2.416 1.00 92.56 144 GLU A O 1
ATOM 1124 N N . GLY A 1 145 ? -0.991 3.318 -0.287 1.00 87.62 145 GLY A N 1
ATOM 1125 C CA . GLY A 1 145 ? -2.443 3.447 -0.393 1.00 87.62 145 GLY A CA 1
ATOM 1126 C C . GLY A 1 145 ? -3.149 2.134 -0.099 1.00 87.62 145 GLY A C 1
ATOM 1127 O O . GLY A 1 145 ? -2.856 1.488 0.905 1.00 87.62 145 GLY A O 1
ATOM 1128 N N . GLY A 1 146 ? -4.114 1.770 -0.941 1.00 94.19 146 GLY A N 1
ATOM 1129 C CA . GLY A 1 146 ? -5.037 0.669 -0.691 1.00 94.19 146 GLY A CA 1
ATOM 1130 C C . GLY A 1 146 ? -6.409 1.159 -0.232 1.00 94.19 146 GLY A C 1
ATOM 1131 O O . GLY A 1 146 ? -6.847 2.255 -0.587 1.00 94.19 146 GLY A O 1
ATOM 1132 N N . LEU A 1 147 ? -7.109 0.322 0.532 1.00 95.56 147 LEU A N 1
ATOM 1133 C CA . LEU A 1 147 ? -8.410 0.664 1.101 1.00 95.56 147 LEU A CA 1
ATOM 1134 C C . LEU A 1 147 ? -8.246 1.701 2.209 1.00 95.56 147 LEU A C 1
ATOM 1136 O O . LEU A 1 147 ? -7.424 1.524 3.103 1.00 95.56 147 LEU A O 1
ATOM 1140 N N . GLY A 1 148 ? -9.057 2.751 2.209 1.00 94.25 148 GLY A N 1
ATOM 1141 C CA . GLY A 1 148 ? -9.014 3.712 3.299 1.00 94.25 148 GLY A CA 1
ATOM 1142 C C . GLY A 1 148 ? -10.016 4.843 3.203 1.00 94.25 148 GLY A C 1
ATOM 1143 O O . GLY A 1 148 ? -10.724 5.029 2.212 1.00 94.25 148 GLY A O 1
ATOM 1144 N N . TYR A 1 149 ? -10.026 5.614 4.282 1.00 92.69 149 TYR A N 1
ATOM 1145 C CA . TYR A 1 149 ? -10.631 6.927 4.378 1.00 92.69 149 TYR A CA 1
ATOM 1146 C C . TYR A 1 149 ? -9.494 7.935 4.410 1.00 92.69 149 TYR A C 1
ATOM 1148 O O . TYR A 1 149 ? -8.722 7.956 5.367 1.00 92.69 149 TYR A O 1
ATOM 1156 N N . TRP A 1 150 ? -9.374 8.778 3.393 1.00 88.12 150 TRP A N 1
ATOM 1157 C CA . TRP A 1 150 ? -8.259 9.712 3.280 1.00 88.12 150 TRP A CA 1
ATOM 1158 C C . TRP A 1 150 ? -8.696 11.129 3.623 1.00 88.12 150 TRP A C 1
ATOM 1160 O O . TRP A 1 150 ? -9.806 11.561 3.298 1.00 88.12 150 TRP A O 1
ATOM 1170 N N . ARG A 1 151 ? -7.813 11.903 4.271 1.00 83.38 151 ARG A N 1
ATOM 1171 C CA . ARG A 1 151 ? -8.159 13.260 4.721 1.00 83.38 151 ARG A CA 1
ATOM 1172 C C . ARG A 1 151 ? -8.597 14.163 3.564 1.00 83.38 151 ARG A C 1
ATOM 1174 O O . ARG A 1 151 ? -9.451 15.027 3.756 1.00 83.38 151 ARG A O 1
ATOM 1181 N N . GLY A 1 152 ? -8.018 13.979 2.389 1.00 83.50 152 GLY A N 1
ATOM 1182 C CA . GLY A 1 152 ? -8.359 14.790 1.232 1.00 83.50 152 GLY A CA 1
ATOM 1183 C C . GLY A 1 152 ? -9.577 14.296 0.444 1.00 83.50 152 GLY A C 1
ATOM 1184 O O . GLY A 1 152 ? -10.033 15.023 -0.428 1.00 83.50 152 GLY A O 1
ATOM 1185 N N . ASN A 1 153 ? -10.144 13.111 0.735 1.00 85.06 153 ASN A N 1
ATOM 1186 C CA . ASN A 1 153 ? -11.251 12.608 -0.084 1.00 85.06 153 ASN A CA 1
ATOM 1187 C C . ASN A 1 153 ? -12.382 13.630 -0.177 1.00 85.06 153 ASN A C 1
ATOM 1189 O O . ASN A 1 153 ? -12.892 14.107 0.848 1.00 85.06 153 ASN A O 1
ATOM 1193 N N . ARG A 1 154 ? -12.767 13.940 -1.416 1.00 84.44 154 ARG A N 1
ATOM 1194 C CA . ARG A 1 154 ? -13.779 14.955 -1.711 1.00 84.44 154 ARG A CA 1
ATOM 1195 C C . ARG A 1 154 ? -15.176 14.404 -1.480 1.00 84.44 154 ARG A C 1
ATOM 1197 O O . ARG A 1 154 ? -16.012 15.079 -0.884 1.00 84.44 154 ARG A O 1
ATOM 1204 N N . PHE A 1 155 ? -15.420 13.175 -1.926 1.00 85.94 155 PHE A N 1
ATOM 1205 C CA . PHE A 1 155 ? -16.709 12.509 -1.805 1.00 85.94 155 PHE A CA 1
ATOM 1206 C C . PHE A 1 155 ? -16.613 11.401 -0.762 1.00 85.94 155 PHE A C 1
ATOM 1208 O O . PHE A 1 155 ? -16.278 10.261 -1.074 1.00 85.94 155 PHE A O 1
ATOM 1215 N N . ARG A 1 156 ? -16.895 11.749 0.492 1.00 79.50 156 ARG A N 1
ATOM 1216 C CA . ARG A 1 156 ? -16.940 10.804 1.611 1.00 79.50 156 ARG A CA 1
ATOM 1217 C C . ARG A 1 156 ? -18.359 10.240 1.717 1.00 79.50 156 ARG A C 1
ATOM 1219 O O . ARG A 1 156 ? -19.263 10.974 2.104 1.00 79.50 156 ARG A O 1
ATOM 1226 N N . TYR A 1 157 ? -18.558 8.977 1.354 1.00 71.31 157 TYR A N 1
ATOM 1227 C CA . TYR A 1 157 ? -19.830 8.265 1.502 1.00 71.31 157 TYR A CA 1
ATOM 1228 C C . TYR A 1 157 ? -19.564 6.822 1.942 1.00 71.31 157 TYR A C 1
ATOM 1230 O O . TYR A 1 157 ? -18.735 6.162 1.329 1.00 71.31 157 TYR A O 1
ATOM 1238 N N . GLY A 1 158 ? -20.244 6.383 3.008 1.00 78.06 158 GLY A N 1
ATOM 1239 C CA . GLY A 1 158 ? -20.246 5.016 3.555 1.00 78.06 158 GLY A CA 1
ATOM 1240 C C . GLY A 1 158 ? -18.887 4.284 3.557 1.00 78.06 158 GLY A C 1
ATOM 1241 O O . GLY A 1 158 ? -18.056 4.577 4.430 1.00 78.06 158 GLY A O 1
ATOM 1242 N N . PRO A 1 159 ? -18.642 3.342 2.624 1.00 86.50 159 PRO A N 1
ATOM 1243 C CA . PRO A 1 159 ? -17.460 2.475 2.632 1.00 86.50 159 PRO A CA 1
ATOM 1244 C C . PRO A 1 159 ? -16.126 3.190 2.340 1.00 86.50 159 PRO A C 1
ATOM 1246 O O . PRO A 1 159 ? -16.100 4.293 1.786 1.00 86.50 159 PRO A O 1
ATOM 1249 N N . PRO A 1 160 ? -14.982 2.553 2.662 1.00 92.31 160 PRO A N 1
ATOM 1250 C CA . PRO A 1 160 ? -13.661 3.010 2.241 1.00 92.31 160 PRO A CA 1
ATOM 1251 C C . PRO A 1 160 ? -13.551 3.001 0.715 1.00 92.31 160 PRO A C 1
ATOM 1253 O O . PRO A 1 160 ? -14.275 2.286 0.027 1.00 92.31 160 PRO A O 1
ATOM 1256 N N . LYS A 1 161 ? -12.575 3.731 0.181 1.00 93.44 161 LYS A N 1
ATOM 1257 C CA . LYS A 1 161 ? -12.224 3.662 -1.243 1.00 93.44 161 LYS A CA 1
ATOM 1258 C C . LYS A 1 161 ? -10.866 3.017 -1.431 1.00 93.44 161 LYS A C 1
ATOM 1260 O O . LYS A 1 161 ? -10.015 3.117 -0.549 1.00 93.44 161 LYS A O 1
ATOM 1265 N N . PHE A 1 162 ? -10.651 2.401 -2.588 1.00 94.81 162 PHE A N 1
ATOM 1266 C CA . PHE A 1 162 ? -9.345 1.877 -2.976 1.00 94.81 162 PHE A CA 1
ATOM 1267 C C . PHE A 1 162 ? -8.565 2.898 -3.808 1.00 94.81 162 PHE A C 1
ATOM 1269 O O . PHE A 1 162 ? -9.052 3.357 -4.845 1.00 94.81 162 PHE A O 1
ATOM 1276 N N . SER A 1 163 ? -7.344 3.226 -3.385 1.00 93.00 163 SER A N 1
ATOM 1277 C CA . SER A 1 163 ? -6.464 4.143 -4.110 1.00 93.00 163 SER A CA 1
ATOM 1278 C C . SER A 1 163 ? -5.112 3.536 -4.466 1.00 93.00 163 SER A C 1
ATOM 1280 O O . SER A 1 163 ? -4.556 2.718 -3.731 1.00 93.00 163 SER A O 1
ATOM 1282 N N . MET A 1 164 ? -4.581 3.974 -5.607 1.00 94.75 164 MET A N 1
ATOM 1283 C CA . MET A 1 164 ? -3.283 3.567 -6.136 1.00 94.75 164 MET A CA 1
ATOM 1284 C C . MET A 1 164 ? -2.258 4.650 -5.826 1.00 94.75 164 MET A C 1
ATOM 1286 O O . MET A 1 164 ? -1.797 5.363 -6.714 1.00 94.75 164 MET A O 1
ATOM 1290 N N . ASN A 1 165 ? -1.977 4.836 -4.544 1.00 94.50 165 ASN A N 1
ATOM 1291 C CA . ASN A 1 165 ? -1.092 5.902 -4.115 1.00 94.50 165 ASN A CA 1
ATOM 1292 C C . ASN A 1 165 ? 0.375 5.508 -4.323 1.00 94.50 165 ASN A C 1
ATOM 1294 O O . ASN A 1 165 ? 0.776 4.374 -4.082 1.00 94.50 165 ASN A O 1
ATOM 1298 N N . ALA A 1 166 ? 1.209 6.460 -4.713 1.00 95.81 166 ALA A N 1
ATOM 1299 C CA . ALA A 1 166 ? 2.651 6.312 -4.678 1.00 95.81 166 ALA A CA 1
ATOM 1300 C C . ALA A 1 166 ? 3.346 7.641 -4.401 1.00 95.81 166 ALA A C 1
ATOM 1302 O O . ALA A 1 166 ? 2.880 8.713 -4.802 1.00 95.81 166 ALA A O 1
ATOM 1303 N N . THR A 1 167 ? 4.511 7.540 -3.765 1.00 96.25 167 THR A N 1
ATOM 1304 C CA . THR A 1 167 ? 5.443 8.653 -3.589 1.00 96.25 167 THR A CA 1
ATOM 1305 C C . THR A 1 167 ? 6.723 8.334 -4.356 1.00 96.25 167 THR A C 1
ATOM 1307 O O . THR A 1 167 ? 7.569 7.581 -3.894 1.00 96.25 167 THR A O 1
ATOM 1310 N N . PRO A 1 168 ? 6.882 8.836 -5.583 1.00 95.38 168 PRO A N 1
ATOM 1311 C CA . PRO A 1 168 ? 8.020 8.473 -6.432 1.00 95.38 168 PRO A CA 1
ATOM 1312 C C . PRO A 1 168 ? 9.278 9.318 -6.206 1.00 95.38 168 PRO A C 1
ATOM 1314 O O . PRO A 1 168 ? 10.335 9.021 -6.762 1.00 95.38 168 PRO A O 1
ATOM 1317 N N . GLN A 1 169 ? 9.176 10.398 -5.433 1.00 93.44 169 GLN A N 1
ATOM 1318 C CA . GLN A 1 169 ? 10.262 11.356 -5.268 1.00 93.44 169 GLN A CA 1
ATOM 1319 C C . GLN A 1 169 ? 10.279 11.931 -3.857 1.00 93.44 169 GLN A C 1
ATOM 1321 O O . GLN A 1 169 ? 10.006 13.110 -3.662 1.00 93.44 169 GLN A O 1
ATOM 1326 N N . CYS A 1 170 ? 10.581 11.115 -2.849 1.00 96.31 170 CYS A N 1
ATOM 1327 C CA . CYS A 1 170 ? 10.844 11.628 -1.501 1.00 96.31 170 CYS A CA 1
ATOM 1328 C C . CYS A 1 170 ? 9.730 12.517 -0.917 1.00 96.31 170 CYS A C 1
ATOM 1330 O O . CYS A 1 170 ? 10.006 13.486 -0.204 1.00 96.31 170 CYS A O 1
ATOM 1332 N N . TYR A 1 171 ? 8.479 12.177 -1.250 1.00 93.88 171 TYR A N 1
ATOM 1333 C CA . TYR A 1 171 ? 7.262 12.926 -0.921 1.00 93.88 171 TYR A CA 1
ATOM 1334 C C . TYR A 1 171 ? 7.202 14.369 -1.476 1.00 93.88 171 TYR A C 1
ATOM 1336 O O . TYR A 1 171 ? 6.383 15.162 -1.028 1.00 93.88 171 TYR A O 1
ATOM 1344 N N . ASP A 1 172 ? 8.025 14.743 -2.461 1.00 90.50 172 ASP A N 1
ATOM 1345 C CA . ASP A 1 172 ? 7.934 16.060 -3.125 1.00 90.50 172 ASP A CA 1
ATOM 1346 C C . ASP A 1 172 ? 6.650 16.253 -3.920 1.00 90.50 172 ASP A C 1
ATOM 1348 O O . ASP A 1 172 ? 6.154 17.371 -4.087 1.00 90.50 172 ASP A O 1
ATOM 1352 N N . TYR A 1 173 ? 6.153 15.154 -4.468 1.00 90.38 173 TYR A N 1
ATOM 1353 C CA . TYR A 1 173 ? 4.843 15.066 -5.067 1.00 90.38 173 TYR A CA 1
ATOM 1354 C C . TYR A 1 173 ? 4.352 13.632 -4.943 1.00 90.38 173 TYR A C 1
ATOM 1356 O O . TYR A 1 173 ? 5.139 12.694 -4.769 1.00 90.38 173 TYR A O 1
ATOM 1364 N N . GLU A 1 174 ? 3.044 13.485 -5.064 1.00 92.50 174 GLU A N 1
ATOM 1365 C CA . GLU A 1 174 ? 2.381 12.201 -4.992 1.00 92.50 174 GLU A CA 1
ATOM 1366 C C . GLU A 1 174 ? 1.551 11.937 -6.255 1.00 92.50 174 GLU A C 1
ATOM 1368 O O . GLU A 1 174 ? 1.213 12.847 -7.015 1.00 92.50 174 GLU A O 1
ATOM 1373 N N . VAL A 1 175 ? 1.240 10.666 -6.490 1.00 93.75 175 VAL A N 1
ATOM 1374 C CA . VAL A 1 175 ? 0.363 10.181 -7.567 1.00 93.75 175 VAL A CA 1
ATOM 1375 C C . VAL A 1 175 ? -0.651 9.231 -6.942 1.00 93.75 175 VAL A C 1
ATOM 1377 O O . VAL A 1 175 ? -0.248 8.295 -6.265 1.00 93.75 175 VAL A O 1
ATOM 1380 N N . GLY A 1 176 ? -1.951 9.488 -7.111 1.00 91.00 176 GLY A N 1
ATOM 1381 C CA . GLY A 1 176 ? -3.024 8.715 -6.455 1.00 91.00 176 GLY A CA 1
ATOM 1382 C C . GLY A 1 176 ? -3.962 7.971 -7.409 1.00 91.00 176 GLY A C 1
ATOM 1383 O O . GLY A 1 176 ? -4.582 6.970 -7.042 1.00 91.00 176 GLY A O 1
ATOM 1384 N N . SER A 1 177 ? -4.088 8.469 -8.637 1.00 91.56 177 SER A N 1
ATOM 1385 C CA . SER A 1 177 ? -4.903 7.892 -9.712 1.00 91.56 177 SER A CA 1
ATOM 1386 C C . SER A 1 177 ? -4.391 8.390 -11.076 1.00 91.56 177 SER A C 1
ATOM 1388 O O . SER A 1 177 ? -3.544 9.291 -11.108 1.00 91.56 177 SER A O 1
ATOM 1390 N N . PRO A 1 178 ? -4.839 7.818 -12.214 1.00 93.38 178 PRO A N 1
ATOM 1391 C CA . PRO A 1 178 ? -4.393 8.242 -13.542 1.00 93.38 178 PRO A CA 1
ATOM 1392 C C . PRO A 1 178 ? -4.634 9.733 -13.801 1.00 93.38 178 PRO A C 1
ATOM 1394 O O . PRO A 1 178 ? -5.726 10.116 -14.186 1.00 93.38 178 PRO A O 1
ATOM 1397 N N . GLY A 1 179 ? -3.611 10.571 -13.610 1.00 92.75 179 GLY A N 1
ATOM 1398 C CA . GLY A 1 179 ? -3.675 12.016 -13.854 1.00 92.75 179 GLY A CA 1
ATOM 1399 C C . GLY A 1 179 ? -3.830 12.904 -12.618 1.00 92.75 179 GLY A C 1
ATOM 1400 O O . GLY A 1 179 ? -3.784 14.120 -12.768 1.00 92.75 179 GLY A O 1
ATOM 1401 N N . TRP A 1 180 ? -3.952 12.350 -11.406 1.00 93.69 180 TRP A N 1
ATOM 1402 C CA . TRP A 1 180 ? -4.153 13.146 -10.187 1.00 93.69 180 TRP A CA 1
ATOM 1403 C C . TRP A 1 180 ? -3.201 12.762 -9.052 1.00 93.69 180 TRP A C 1
ATOM 1405 O O . TRP A 1 180 ? -2.763 11.614 -8.928 1.00 93.69 180 TRP A O 1
ATOM 1415 N N . SER A 1 181 ? -2.891 13.759 -8.217 1.00 92.25 181 SER A N 1
ATOM 1416 C CA . SER A 1 181 ? -2.127 13.586 -6.979 1.00 92.25 181 SER A CA 1
ATOM 1417 C C . SER A 1 181 ? -2.949 12.823 -5.934 1.00 92.25 181 SER A C 1
ATOM 1419 O O . SER A 1 181 ? -4.060 12.351 -6.189 1.00 92.25 181 SER A O 1
ATOM 1421 N N . PHE A 1 182 ? -2.429 12.745 -4.714 1.00 88.62 182 PHE A N 1
ATOM 1422 C CA . PHE A 1 182 ? -3.269 12.493 -3.552 1.00 88.62 182 PHE A CA 1
ATOM 1423 C C . PHE A 1 182 ? -4.352 13.571 -3.454 1.00 88.62 182 PHE A C 1
ATOM 1425 O O . PHE A 1 182 ? -4.244 14.647 -4.039 1.00 88.62 182 PHE A O 1
ATOM 1432 N N . PHE A 1 183 ? -5.397 13.262 -2.694 1.00 83.38 183 PHE A N 1
ATOM 1433 C CA . PHE A 1 183 ? -6.703 13.927 -2.647 1.00 83.38 183 PHE A CA 1
ATOM 1434 C C . PHE A 1 183 ? -6.711 15.403 -2.169 1.00 83.38 183 PHE A C 1
ATOM 1436 O O . PHE A 1 183 ? -7.664 15.855 -1.549 1.00 83.38 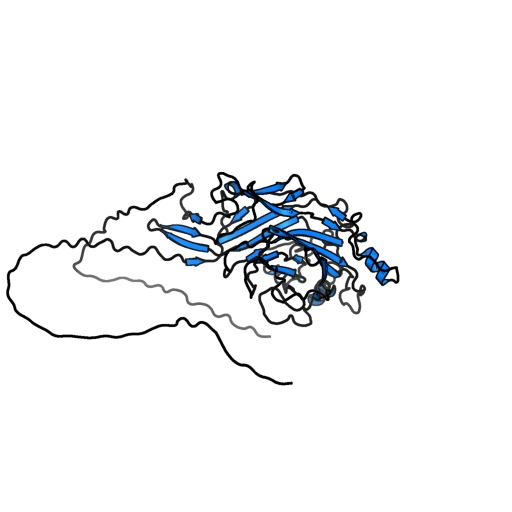183 PHE A O 1
ATOM 1443 N N . TYR A 1 184 ? -5.647 16.171 -2.368 1.00 77.94 184 TYR A N 1
ATOM 1444 C CA . TYR A 1 184 ? -5.502 17.550 -1.909 1.00 77.94 184 TYR A CA 1
ATOM 1445 C C . TYR A 1 184 ? -5.913 18.588 -2.959 1.00 77.94 184 TYR A C 1
ATOM 1447 O O . TYR A 1 184 ? -6.124 19.744 -2.596 1.00 77.94 184 TYR A O 1
ATOM 1455 N N . ASP A 1 185 ? -6.032 18.190 -4.229 1.00 78.75 185 ASP A N 1
ATOM 1456 C CA . ASP A 1 185 ? -6.317 19.084 -5.353 1.00 78.75 185 ASP A CA 1
ATOM 1457 C C . ASP A 1 185 ? -7.357 18.474 -6.311 1.00 78.75 185 ASP A C 1
ATOM 1459 O O . ASP A 1 185 ? -7.534 17.256 -6.378 1.00 78.75 185 ASP A O 1
ATOM 1463 N N . THR A 1 186 ? -8.071 19.333 -7.033 1.00 84.19 186 THR A N 1
ATOM 1464 C CA . THR A 1 186 ? -8.935 18.966 -8.162 1.00 84.19 186 THR A CA 1
ATOM 1465 C C . THR A 1 186 ? -8.260 19.144 -9.513 1.00 84.19 186 THR A C 1
ATOM 1467 O O . THR A 1 186 ? -8.767 18.625 -10.509 1.00 84.19 186 THR A O 1
ATOM 1470 N N . GLU A 1 187 ? -7.143 19.862 -9.554 1.00 90.88 187 GLU A N 1
ATOM 1471 C CA . GLU A 1 187 ? -6.356 20.031 -10.765 1.00 90.88 187 GLU A CA 1
ATOM 1472 C C . GLU A 1 187 ? -5.600 18.746 -11.110 1.00 90.88 187 GLU A C 1
ATOM 1474 O O . GLU A 1 187 ? -5.109 18.016 -10.241 1.00 90.88 187 GLU A O 1
ATOM 1479 N N . ALA A 1 188 ? -5.526 18.461 -12.409 1.00 92.50 188 ALA A N 1
ATOM 1480 C CA . ALA A 1 188 ? -4.703 17.372 -12.904 1.00 92.50 188 ALA A CA 1
ATOM 1481 C C . ALA A 1 188 ? -3.224 17.658 -12.610 1.00 92.50 188 ALA A C 1
ATOM 1483 O O . ALA A 1 188 ? -2.775 18.808 -12.583 1.00 92.50 188 ALA A O 1
ATOM 1484 N N . LEU A 1 189 ? -2.449 16.593 -12.418 1.00 93.62 189 LEU A N 1
ATOM 1485 C CA . LEU A 1 189 ? -1.000 16.704 -12.333 1.00 93.62 189 LEU A CA 1
ATOM 1486 C C . LEU A 1 189 ? -0.453 17.320 -13.630 1.00 93.62 189 LEU A C 1
ATOM 1488 O O . LEU A 1 189 ? -0.919 16.963 -14.713 1.00 93.62 189 LEU A O 1
ATOM 1492 N N . PRO A 1 190 ? 0.559 18.202 -13.547 1.00 93.38 190 PRO A N 1
ATOM 1493 C CA . PRO A 1 190 ? 1.223 18.702 -14.743 1.00 93.38 190 PRO A CA 1
ATOM 1494 C C . PRO A 1 190 ? 1.879 17.546 -15.507 1.00 93.38 190 PRO A C 1
ATOM 1496 O O . PRO A 1 190 ? 2.279 16.549 -14.901 1.00 93.38 190 PRO A O 1
ATOM 1499 N N . ASP A 1 191 ? 2.056 17.704 -16.820 1.00 90.69 191 ASP A N 1
ATOM 1500 C CA . ASP A 1 191 ? 2.542 16.650 -17.727 1.00 90.69 191 ASP A CA 1
ATOM 1501 C C . ASP A 1 191 ? 3.823 15.954 -17.238 1.00 90.69 191 ASP A C 1
ATOM 1503 O O . ASP A 1 191 ? 3.966 14.739 -17.345 1.00 90.69 191 ASP A O 1
ATOM 1507 N N . ASN A 1 192 ? 4.742 16.700 -16.619 1.00 89.06 192 ASN A N 1
ATOM 1508 C CA . ASN A 1 192 ? 6.001 16.169 -16.085 1.00 89.06 192 ASN A CA 1
ATOM 1509 C C . ASN A 1 192 ? 5.861 15.385 -14.758 1.00 89.06 192 ASN A C 1
ATOM 1511 O O . ASN A 1 192 ? 6.853 14.868 -14.230 1.00 89.06 192 ASN A O 1
ATOM 1515 N N . ARG A 1 193 ? 4.655 15.304 -14.187 1.00 91.69 193 ARG A N 1
ATOM 1516 C CA . ARG A 1 193 ? 4.323 14.574 -12.951 1.00 91.69 193 ARG A CA 1
ATOM 1517 C C . ARG A 1 193 ? 3.259 13.499 -13.140 1.00 91.69 193 ARG A C 1
ATOM 1519 O O . ARG A 1 193 ? 3.029 12.747 -12.196 1.00 91.69 193 ARG A O 1
ATOM 1526 N N . LEU A 1 194 ? 2.668 13.379 -14.329 1.00 92.44 194 LEU A N 1
ATOM 1527 C CA . LEU A 1 194 ? 1.876 12.205 -14.688 1.00 92.44 194 LEU A CA 1
ATOM 1528 C C . LEU A 1 194 ? 2.714 10.940 -14.455 1.00 92.44 194 LEU A C 1
ATOM 1530 O O . LEU A 1 194 ? 3.908 10.920 -14.757 1.00 92.44 194 LEU A O 1
ATOM 1534 N N . GLY A 1 195 ? 2.098 9.903 -13.887 1.00 93.56 195 GLY A N 1
ATOM 1535 C CA . GLY A 1 195 ? 2.845 8.698 -13.524 1.00 93.56 195 GLY A CA 1
ATOM 1536 C C . GLY A 1 195 ? 2.075 7.388 -13.541 1.00 93.56 195 GLY A C 1
ATOM 1537 O O . GLY A 1 195 ? 2.676 6.343 -13.321 1.00 93.56 195 GLY A O 1
ATOM 1538 N N . ILE A 1 196 ? 0.772 7.407 -13.830 1.00 95.94 196 ILE A N 1
ATOM 1539 C CA . ILE A 1 196 ? -0.055 6.200 -13.920 1.00 95.94 196 ILE A CA 1
ATOM 1540 C C . ILE A 1 196 ? -0.701 6.147 -15.303 1.00 95.94 196 ILE A C 1
ATOM 1542 O O . ILE A 1 196 ? -1.397 7.081 -15.702 1.00 95.94 196 ILE A O 1
ATOM 1546 N N . ALA A 1 197 ? -0.506 5.032 -16.002 1.00 95.69 197 ALA A N 1
ATOM 1547 C CA . ALA A 1 197 ? -1.205 4.699 -17.235 1.00 95.69 197 ALA A CA 1
ATOM 1548 C C . ALA A 1 197 ? -2.338 3.711 -16.929 1.00 95.69 197 ALA A C 1
ATOM 1550 O O . ALA A 1 197 ? -2.105 2.631 -16.378 1.00 95.69 197 ALA A O 1
ATOM 1551 N N . GLN A 1 198 ? -3.575 4.072 -17.279 1.00 95.00 198 GLN A N 1
ATOM 1552 C CA . GLN A 1 198 ? -4.716 3.169 -17.128 1.00 95.00 198 GLN A CA 1
ATOM 1553 C C . GLN A 1 198 ? -4.670 2.071 -18.196 1.00 95.00 198 GLN A C 1
ATOM 1555 O O . GLN A 1 198 ? -4.463 2.357 -19.373 1.00 95.00 198 GLN A O 1
ATOM 1560 N N . LEU A 1 199 ? -4.891 0.823 -17.779 1.00 94.50 199 LEU A N 1
ATOM 1561 C CA . LEU A 1 199 ? -4.850 -0.347 -18.658 1.00 94.50 199 LEU A CA 1
ATOM 1562 C C . LEU A 1 199 ? -6.241 -0.939 -18.913 1.00 94.50 199 LEU A C 1
ATOM 1564 O O . LEU A 1 199 ? -6.523 -1.407 -20.013 1.00 94.50 199 LEU A O 1
ATOM 1568 N N . SER A 1 200 ? -7.113 -0.936 -17.901 1.00 93.69 200 SER A N 1
ATOM 1569 C CA . SER A 1 200 ? -8.426 -1.574 -18.015 1.00 93.69 200 SER A CA 1
ATOM 1570 C C . SER A 1 200 ? -9.337 -0.837 -18.997 1.00 93.69 200 SER A C 1
ATOM 1572 O O . SER A 1 200 ? -9.507 0.380 -18.930 1.00 93.69 200 SER A O 1
ATOM 1574 N N . ASN A 1 201 ? -9.990 -1.608 -19.867 1.00 91.31 201 ASN A N 1
ATOM 1575 C CA . ASN A 1 201 ? -11.068 -1.148 -20.744 1.00 91.31 201 ASN A CA 1
ATOM 1576 C C . ASN A 1 201 ? -12.470 -1.343 -20.132 1.00 91.31 201 ASN A C 1
ATOM 1578 O O . ASN A 1 201 ? -13.471 -1.074 -20.794 1.00 91.31 201 ASN A O 1
ATOM 1582 N N . ARG A 1 202 ? -12.552 -1.860 -18.900 1.00 92.56 202 ARG A N 1
ATOM 1583 C CA . ARG A 1 202 ? -13.807 -2.181 -18.192 1.00 92.56 202 ARG A CA 1
ATOM 1584 C C . ARG A 1 202 ? -13.981 -1.423 -16.880 1.00 92.56 202 ARG A C 1
ATOM 1586 O O . ARG A 1 202 ? -15.041 -1.506 -16.272 1.00 92.56 202 ARG A O 1
ATOM 1593 N N . LEU A 1 203 ? -12.951 -0.705 -16.447 1.00 92.31 203 LEU A N 1
ATOM 1594 C CA . LEU A 1 203 ? -12.939 0.068 -15.216 1.00 92.31 203 LEU A CA 1
ATOM 1595 C C . LEU A 1 203 ? -12.335 1.441 -15.502 1.00 92.31 203 LEU A C 1
ATOM 1597 O O . LEU A 1 203 ? -11.285 1.529 -16.133 1.00 92.31 203 LEU A O 1
ATOM 1601 N N . LEU A 1 204 ? -12.986 2.494 -15.014 1.00 91.44 204 LEU A N 1
ATOM 1602 C CA . LEU A 1 204 ? -12.437 3.845 -14.998 1.00 91.44 204 LEU A CA 1
ATOM 1603 C C . LEU A 1 204 ? -12.049 4.190 -13.563 1.00 91.44 204 LEU A C 1
ATOM 1605 O O . LEU A 1 204 ? -12.887 4.106 -12.667 1.00 91.44 204 LEU A O 1
ATOM 1609 N N . ILE A 1 205 ? -10.792 4.574 -13.351 1.00 93.00 205 ILE A N 1
ATOM 1610 C CA . ILE A 1 205 ? -10.292 4.953 -12.029 1.00 93.00 205 ILE A CA 1
ATOM 1611 C C . ILE A 1 205 ? -10.554 6.452 -11.838 1.00 93.00 205 ILE A C 1
ATOM 1613 O O . ILE A 1 205 ? -9.957 7.262 -12.548 1.00 93.00 205 ILE A O 1
ATOM 1617 N N . PRO A 1 206 ? -11.449 6.856 -10.920 1.00 91.50 206 PRO A N 1
ATOM 1618 C CA . PRO A 1 206 ? -11.748 8.264 -10.720 1.00 91.50 206 PRO A CA 1
ATOM 1619 C C . PRO A 1 206 ? -10.631 8.963 -9.920 1.00 91.50 206 PRO A C 1
ATOM 1621 O O . PRO A 1 206 ? -9.927 8.307 -9.144 1.00 91.50 206 PRO A O 1
ATOM 1624 N N . PRO A 1 207 ? -10.536 10.304 -10.007 1.00 90.50 207 PRO A N 1
ATOM 1625 C CA . PRO A 1 207 ? -9.580 11.097 -9.228 1.00 90.50 207 PRO A CA 1
ATOM 1626 C C . PRO A 1 207 ? -9.661 10.852 -7.714 1.00 90.50 207 PRO A C 1
ATOM 1628 O O . PRO A 1 207 ? -8.656 10.837 -7.012 1.00 90.50 207 PRO A O 1
ATOM 1631 N N . ASP A 1 208 ? -10.879 10.633 -7.208 1.00 90.69 208 ASP A N 1
ATOM 1632 C CA . ASP A 1 208 ? -11.184 10.478 -5.782 1.00 90.69 208 ASP A CA 1
ATOM 1633 C C . ASP A 1 208 ? -11.286 9.003 -5.344 1.00 90.69 208 ASP A C 1
ATOM 1635 O O . ASP A 1 208 ? -12.102 8.691 -4.478 1.00 90.69 208 ASP A O 1
ATOM 1639 N N . ALA A 1 209 ? -10.463 8.122 -5.934 1.00 91.81 209 ALA A N 1
ATOM 1640 C CA . ALA A 1 209 ? -10.346 6.684 -5.641 1.00 91.81 209 ALA A CA 1
ATOM 1641 C C . ALA A 1 209 ? -11.569 5.808 -5.998 1.00 91.81 209 ALA A C 1
ATOM 1643 O O . ALA A 1 209 ? -12.700 6.280 -6.119 1.00 91.81 209 ALA A O 1
ATOM 1644 N N . LEU A 1 210 ? -11.331 4.504 -6.189 1.00 92.88 210 LEU A N 1
ATOM 1645 C CA . LEU A 1 210 ? -12.351 3.536 -6.603 1.00 92.88 210 LEU A CA 1
ATOM 1646 C C . LEU A 1 210 ? -13.345 3.258 -5.462 1.00 92.88 210 LEU A C 1
ATOM 1648 O O . LEU A 1 210 ? -12.912 2.850 -4.380 1.00 92.88 210 LEU A O 1
ATOM 1652 N N . PRO A 1 211 ? -14.656 3.462 -5.681 1.00 91.88 211 PRO A N 1
ATOM 1653 C CA . PRO A 1 211 ? -15.678 3.131 -4.698 1.00 91.88 211 PRO A CA 1
ATOM 1654 C C . PRO A 1 211 ? -16.152 1.679 -4.810 1.00 91.88 211 PRO A C 1
ATOM 1656 O O . PRO A 1 211 ? -15.850 0.983 -5.780 1.00 91.88 211 PRO A O 1
ATOM 1659 N N . PHE A 1 212 ? -16.958 1.266 -3.833 1.00 89.38 212 PHE A N 1
ATOM 1660 C CA . PHE A 1 212 ? -17.667 -0.010 -3.830 1.00 89.38 212 PHE A CA 1
ATOM 1661 C C . PHE A 1 212 ? -19.153 0.187 -4.106 1.00 89.38 212 PHE A C 1
ATOM 1663 O O . PHE A 1 212 ? -19.739 1.213 -3.757 1.00 89.38 212 PHE A O 1
ATOM 1670 N N . GLU A 1 213 ? -19.756 -0.816 -4.733 1.00 84.69 213 GLU A N 1
ATOM 1671 C CA . GLU A 1 213 ? -21.206 -0.938 -4.783 1.00 84.69 213 GLU A CA 1
ATOM 1672 C C . GLU A 1 213 ? -21.710 -1.472 -3.435 1.00 84.69 213 GLU A C 1
ATOM 1674 O O . GLU A 1 213 ? -21.203 -2.471 -2.927 1.00 84.69 213 GLU A O 1
ATOM 1679 N N . GLY A 1 214 ? -22.710 -0.805 -2.858 1.00 85.69 214 GLY A N 1
ATOM 1680 C CA . GLY A 1 214 ? -23.295 -1.201 -1.577 1.00 85.69 214 GLY A CA 1
ATOM 1681 C C . GLY A 1 214 ? -22.365 -0.992 -0.379 1.00 85.69 214 GLY A C 1
ATOM 1682 O O . GLY A 1 214 ? -21.514 -0.108 -0.377 1.00 85.69 214 GLY A O 1
ATOM 1683 N N . GLU A 1 215 ? -22.571 -1.798 0.660 1.00 87.75 215 GLU A N 1
ATOM 1684 C CA . GLU A 1 215 ? -21.844 -1.742 1.929 1.00 87.75 215 GLU A CA 1
ATOM 1685 C C . GLU A 1 215 ? -21.058 -3.052 2.097 1.00 87.75 215 GLU A C 1
ATOM 1687 O O . GLU A 1 215 ? -21.639 -4.055 2.528 1.00 87.75 215 GLU A O 1
ATOM 1692 N N . PRO A 1 216 ? -19.762 -3.099 1.727 1.00 87.19 216 PRO A N 1
ATOM 1693 C CA . PRO A 1 216 ? -18.961 -4.294 1.927 1.00 87.19 216 PRO A CA 1
ATOM 1694 C C . PRO A 1 216 ? -18.900 -4.547 3.439 1.00 87.19 216 PRO A C 1
ATOM 1696 O O . PRO A 1 216 ? -18.508 -3.686 4.212 1.00 87.19 216 PRO A O 1
ATOM 1699 N N . ALA A 1 217 ? -19.394 -5.688 3.907 1.00 90.56 217 ALA A N 1
ATOM 1700 C CA . ALA A 1 217 ? -19.558 -5.968 5.337 1.00 90.56 217 ALA A CA 1
ATOM 1701 C C . ALA A 1 217 ? -18.405 -6.835 5.865 1.00 90.56 217 ALA A C 1
ATOM 1703 O O . ALA A 1 217 ? -18.629 -7.898 6.437 1.00 90.56 217 ALA A O 1
ATOM 1704 N N . GLY A 1 218 ? -17.161 -6.419 5.606 1.00 94.25 218 GLY A N 1
ATOM 1705 C CA . GLY A 1 218 ? -15.971 -7.248 5.838 1.00 94.25 218 GLY A CA 1
ATOM 1706 C C . GLY A 1 218 ? -15.673 -8.222 4.697 1.00 94.25 218 GLY A C 1
ATOM 1707 O O . GLY A 1 218 ? -14.874 -9.137 4.861 1.00 94.25 218 GLY A O 1
ATOM 1708 N N . GLN A 1 219 ? -16.301 -8.030 3.534 1.00 95.12 219 GLN A N 1
ATOM 1709 C CA . GLN A 1 219 ? -15.962 -8.773 2.322 1.00 95.12 219 GLN A CA 1
ATOM 1710 C C . GLN A 1 219 ? -14.553 -8.413 1.847 1.00 95.12 219 GLN A C 1
ATOM 1712 O O . GLN A 1 219 ? -14.083 -7.287 2.025 1.00 95.12 219 GLN A O 1
ATOM 1717 N N . PHE A 1 220 ? -13.884 -9.372 1.218 1.00 96.50 220 PHE A N 1
ATOM 1718 C CA . PHE A 1 220 ? -12.496 -9.224 0.814 1.00 96.50 220 PHE A CA 1
ATOM 1719 C C . PHE A 1 220 ? -12.342 -8.581 -0.561 1.00 96.50 220 PHE A C 1
ATOM 1721 O O . PHE A 1 220 ? -12.928 -9.012 -1.552 1.00 96.50 220 PHE A O 1
ATOM 1728 N N . PHE A 1 221 ? -11.469 -7.581 -0.614 1.00 97.44 221 PHE A N 1
ATOM 1729 C CA . PHE A 1 221 ? -10.951 -6.982 -1.830 1.00 97.44 221 PHE A CA 1
ATOM 1730 C C . PHE A 1 221 ? -9.510 -7.454 -2.036 1.00 97.44 221 PHE A C 1
ATOM 1732 O O . PHE A 1 221 ? -8.616 -7.119 -1.254 1.00 97.44 221 PHE A O 1
ATOM 1739 N N . GLY A 1 222 ? -9.286 -8.254 -3.076 1.00 97.81 222 GLY A N 1
ATOM 1740 C CA . GLY A 1 222 ? -7.952 -8.692 -3.468 1.00 97.81 222 GLY A CA 1
ATOM 1741 C C . GLY A 1 222 ? -7.245 -7.618 -4.272 1.00 97.81 222 GLY A C 1
ATOM 1742 O O . GLY A 1 222 ? -7.826 -7.079 -5.214 1.00 97.81 222 GLY A O 1
ATOM 1743 N N . TYR A 1 223 ? -5.986 -7.339 -3.951 1.00 97.50 223 TYR A N 1
ATOM 1744 C CA . TYR A 1 223 ? -5.131 -6.564 -4.839 1.00 97.50 223 TYR A CA 1
ATOM 1745 C C . TYR A 1 223 ? -3.676 -7.007 -4.781 1.00 97.50 223 TYR A C 1
ATOM 1747 O O . TYR A 1 223 ? -3.151 -7.413 -3.744 1.00 97.50 223 TYR A O 1
ATOM 1755 N N . THR A 1 224 ? -3.029 -6.900 -5.935 1.00 97.75 224 THR A N 1
ATOM 1756 C CA . THR A 1 224 ? -1.641 -7.295 -6.152 1.00 97.75 224 THR A CA 1
ATOM 1757 C C . THR A 1 224 ? -0.960 -6.224 -6.981 1.00 97.75 224 THR A C 1
ATOM 1759 O O . THR A 1 224 ? -1.514 -5.767 -7.978 1.00 97.75 224 THR A O 1
ATOM 1762 N N . TYR A 1 225 ? 0.258 -5.853 -6.612 1.00 98.31 225 TYR A N 1
ATOM 1763 C CA . TYR A 1 225 ? 1.150 -5.106 -7.487 1.00 98.31 225 TYR A CA 1
ATOM 1764 C C . TYR A 1 225 ? 2.219 -6.042 -8.029 1.00 98.31 225 TYR A C 1
ATOM 1766 O O . TYR A 1 225 ? 2.844 -6.769 -7.263 1.00 98.31 225 TYR A O 1
ATOM 1774 N N . MET A 1 226 ? 2.449 -6.011 -9.337 1.00 98.19 226 MET A N 1
ATOM 1775 C CA . MET A 1 226 ? 3.518 -6.773 -9.974 1.00 98.19 226 MET A CA 1
ATOM 1776 C C . MET A 1 226 ? 4.271 -5.902 -10.972 1.00 98.19 226 MET A C 1
ATOM 1778 O O . MET A 1 226 ? 3.656 -5.251 -11.814 1.00 98.19 226 MET A O 1
ATOM 1782 N N . ALA A 1 227 ? 5.597 -5.887 -10.889 1.00 98.19 227 ALA A N 1
ATOM 1783 C CA . ALA A 1 227 ? 6.448 -5.331 -11.924 1.00 98.19 227 ALA A CA 1
ATOM 1784 C C . ALA A 1 227 ? 6.241 -6.144 -13.204 1.00 98.19 227 ALA A C 1
ATOM 1786 O O . ALA A 1 227 ? 6.491 -7.348 -13.220 1.00 98.19 227 ALA A O 1
ATOM 1787 N N . LEU A 1 228 ? 5.769 -5.495 -14.266 1.00 98.31 228 LEU A N 1
ATOM 1788 C CA . LEU A 1 228 ? 5.610 -6.098 -15.584 1.00 98.31 228 LEU A CA 1
ATOM 1789 C C . LEU A 1 228 ? 6.462 -5.348 -16.606 1.00 98.31 228 LEU A C 1
ATOM 1791 O O . LEU A 1 228 ? 6.566 -4.124 -16.522 1.00 98.31 228 LEU A O 1
ATOM 1795 N N . PRO A 1 229 ? 7.023 -6.038 -17.609 1.00 97.25 229 PRO A N 1
ATOM 1796 C CA . PRO A 1 229 ? 7.763 -5.392 -18.673 1.00 97.25 229 PRO A CA 1
ATOM 1797 C C . PRO A 1 229 ? 6.759 -4.841 -19.684 1.00 97.25 229 PRO A C 1
ATOM 1799 O O . PRO A 1 229 ? 6.539 -5.457 -20.721 1.00 97.25 229 PRO A O 1
ATOM 1802 N N . MET A 1 230 ? 6.102 -3.719 -19.383 1.00 95.12 230 MET A N 1
ATOM 1803 C CA . MET A 1 230 ? 5.162 -3.067 -20.316 1.00 95.12 230 MET A CA 1
ATOM 1804 C C . MET A 1 230 ? 5.878 -2.178 -21.338 1.00 95.12 230 MET A C 1
ATOM 1806 O O . MET A 1 230 ? 5.385 -1.978 -22.446 1.00 95.12 230 MET A O 1
ATOM 1810 N N . THR A 1 231 ? 7.053 -1.670 -20.975 1.00 93.75 231 THR A N 1
ATOM 1811 C CA . THR A 1 231 ? 7.907 -0.818 -21.806 1.00 93.75 231 THR A CA 1
ATOM 1812 C C . THR A 1 231 ? 9.292 -1.448 -21.956 1.00 93.75 231 THR A C 1
ATOM 1814 O O . THR A 1 231 ? 9.611 -2.452 -21.308 1.00 93.75 231 THR A O 1
ATOM 1817 N N . ASP A 1 232 ? 10.097 -0.911 -22.869 1.00 95.50 232 ASP A N 1
ATOM 1818 C CA . ASP A 1 232 ? 11.498 -1.300 -23.020 1.00 95.50 232 ASP A CA 1
ATOM 1819 C C . ASP A 1 232 ? 12.393 -0.456 -22.116 1.00 95.50 232 ASP A C 1
ATOM 1821 O O . ASP A 1 232 ? 12.092 0.704 -21.832 1.00 95.50 232 ASP A O 1
ATOM 1825 N N . ARG A 1 233 ? 13.522 -1.035 -21.696 1.00 96.50 233 ARG A N 1
ATOM 1826 C CA . ARG A 1 233 ? 14.555 -0.291 -20.972 1.00 96.50 233 ARG A CA 1
ATOM 1827 C C . ARG A 1 233 ? 15.126 0.801 -21.864 1.00 96.50 233 ARG A C 1
ATOM 1829 O O . ARG A 1 233 ? 15.497 0.536 -23.008 1.00 96.50 233 ARG A O 1
ATOM 1836 N N . VAL A 1 234 ? 15.298 1.988 -21.300 1.00 97.38 234 VAL A N 1
ATOM 1837 C CA . VAL A 1 234 ? 16.006 3.088 -21.955 1.00 97.38 234 VAL A CA 1
ATOM 1838 C C . VAL A 1 234 ? 17.394 3.201 -21.324 1.00 97.38 234 VAL A C 1
ATOM 1840 O O . VAL A 1 234 ? 17.491 3.404 -20.110 1.00 97.38 234 VAL A O 1
ATOM 1843 N N . PRO A 1 235 ? 18.483 3.036 -22.096 1.00 96.69 235 PRO A N 1
ATOM 1844 C CA . PRO A 1 235 ? 19.832 3.180 -21.561 1.00 96.69 235 PRO A CA 1
ATOM 1845 C C . PRO A 1 235 ? 20.136 4.643 -21.206 1.00 96.69 235 PRO A C 1
ATOM 1847 O O . PRO A 1 235 ? 19.426 5.557 -21.617 1.00 96.69 235 PRO A O 1
ATOM 1850 N N . LEU A 1 236 ? 21.233 4.862 -20.476 1.00 94.56 236 LEU A N 1
ATOM 1851 C CA . LEU A 1 236 ? 21.780 6.199 -20.243 1.00 94.56 236 LEU A CA 1
ATOM 1852 C C . LEU A 1 236 ? 22.126 6.848 -21.595 1.00 94.56 236 LEU A C 1
ATOM 1854 O O . LEU A 1 236 ? 23.004 6.358 -22.308 1.00 94.56 236 LEU A O 1
ATOM 1858 N N . ILE A 1 237 ? 21.453 7.947 -21.933 1.00 92.00 237 ILE A N 1
ATOM 1859 C CA . ILE A 1 237 ? 21.673 8.719 -23.164 1.00 92.00 237 ILE A CA 1
ATOM 1860 C C . ILE A 1 237 ? 21.840 10.185 -22.770 1.00 92.00 237 ILE A C 1
ATOM 1862 O O . ILE A 1 237 ? 21.031 10.716 -22.014 1.00 92.00 237 ILE A O 1
ATOM 1866 N N . ASP A 1 238 ? 22.901 10.830 -23.259 1.00 91.19 238 ASP A N 1
ATOM 1867 C CA . ASP A 1 238 ? 23.189 12.255 -23.032 1.00 91.19 238 ASP A CA 1
ATOM 1868 C C . ASP A 1 238 ? 23.162 12.680 -21.550 1.00 91.19 238 ASP A C 1
ATOM 1870 O O . ASP A 1 238 ? 22.726 13.773 -21.201 1.00 91.19 238 ASP A O 1
ATOM 1874 N N . GLY A 1 239 ? 23.616 11.792 -20.657 1.00 87.69 239 GLY A N 1
ATOM 1875 C CA . GLY A 1 239 ? 23.652 12.034 -19.211 1.00 87.69 239 GLY A CA 1
ATOM 1876 C C . GLY A 1 239 ? 22.303 11.911 -18.496 1.00 87.69 239 GLY A C 1
ATOM 1877 O O . GLY A 1 239 ? 22.274 12.053 -17.278 1.00 87.69 239 GLY A O 1
ATOM 1878 N N . ARG A 1 240 ? 21.215 11.603 -19.215 1.00 93.25 240 ARG A N 1
ATOM 1879 C CA . ARG A 1 240 ? 19.884 11.386 -18.637 1.00 93.25 240 ARG A CA 1
ATOM 1880 C C . ARG A 1 240 ? 19.758 10.013 -18.001 1.00 93.25 240 ARG A C 1
ATOM 1882 O O . ARG A 1 240 ? 20.231 9.029 -18.572 1.00 93.25 240 ARG A O 1
ATOM 1889 N N . ALA A 1 241 ? 19.067 9.954 -16.870 1.00 95.00 241 ALA A N 1
ATOM 1890 C CA . ALA A 1 241 ? 18.841 8.769 -16.067 1.00 95.00 241 ALA A CA 1
ATOM 1891 C C . ALA A 1 241 ? 18.333 7.606 -16.936 1.00 95.00 241 ALA A C 1
ATOM 1893 O O . ALA A 1 241 ? 17.376 7.781 -17.699 1.00 95.00 241 ALA A O 1
ATOM 1894 N N . PRO A 1 242 ? 18.934 6.408 -16.819 1.00 97.50 242 PRO A N 1
ATOM 1895 C CA . PRO A 1 242 ? 18.381 5.226 -17.457 1.00 97.50 242 PRO A CA 1
ATOM 1896 C C . PRO A 1 242 ? 16.994 4.929 -16.875 1.00 97.50 242 PRO A C 1
ATOM 1898 O O . PRO A 1 242 ? 16.738 5.173 -15.693 1.00 97.50 242 PRO A O 1
ATOM 1901 N N . ILE A 1 243 ? 16.113 4.373 -17.702 1.00 98.06 243 ILE A N 1
ATOM 1902 C CA . ILE A 1 243 ? 14.757 3.980 -17.311 1.00 98.06 243 ILE A CA 1
ATOM 1903 C C . ILE A 1 243 ? 14.688 2.455 -17.364 1.00 98.06 243 ILE A C 1
ATOM 1905 O O . ILE A 1 243 ? 14.935 1.852 -18.413 1.00 98.06 243 ILE A O 1
ATOM 1909 N N . GLY A 1 244 ? 14.394 1.827 -16.228 1.00 98.12 244 GLY A N 1
ATOM 1910 C CA . GLY A 1 244 ? 14.172 0.389 -16.155 1.00 98.12 244 GLY A CA 1
ATOM 1911 C C . GLY A 1 244 ? 12.837 -0.047 -16.768 1.00 98.12 244 GLY A C 1
ATOM 1912 O O . GLY A 1 244 ? 12.057 0.757 -17.273 1.00 98.12 244 GLY A O 1
ATOM 1913 N N . ASP A 1 245 ? 12.578 -1.351 -16.749 1.00 97.38 245 ASP A N 1
ATOM 1914 C CA . ASP A 1 245 ? 11.394 -1.964 -17.365 1.00 97.38 245 ASP A CA 1
ATOM 1915 C C . ASP A 1 245 ? 10.354 -2.448 -16.349 1.00 97.38 245 ASP A C 1
ATOM 1917 O O . ASP A 1 245 ? 9.429 -3.172 -16.712 1.00 97.38 245 ASP A O 1
ATOM 1921 N N . HIS A 1 246 ? 10.467 -2.072 -15.075 1.00 98.31 246 HIS A N 1
ATOM 1922 C CA . HIS A 1 246 ? 9.478 -2.440 -14.066 1.00 98.31 246 HIS A CA 1
ATOM 1923 C C . HIS A 1 246 ? 8.302 -1.457 -14.083 1.00 98.31 246 HIS A C 1
ATOM 1925 O O . HIS A 1 246 ? 8.269 -0.463 -13.353 1.00 98.31 246 HIS A O 1
ATOM 1931 N N . ALA A 1 247 ? 7.290 -1.765 -14.892 1.00 98.19 247 ALA A N 1
ATOM 1932 C CA . ALA A 1 247 ? 5.992 -1.111 -14.806 1.00 98.19 247 ALA A CA 1
ATOM 1933 C C . ALA A 1 247 ? 5.151 -1.794 -13.717 1.00 98.19 247 ALA A C 1
ATOM 1935 O O . ALA A 1 247 ? 4.486 -2.806 -13.960 1.00 98.19 247 ALA A O 1
ATOM 1936 N N . TRP A 1 248 ? 5.207 -1.265 -12.492 1.00 98.38 248 TRP A N 1
ATOM 1937 C CA . TRP A 1 248 ? 4.424 -1.774 -11.361 1.00 98.38 248 TRP A CA 1
ATOM 1938 C C . TRP A 1 248 ? 2.928 -1.669 -11.655 1.00 98.38 248 TRP A C 1
ATOM 1940 O O . TRP A 1 248 ? 2.347 -0.585 -11.642 1.00 98.38 248 TRP A O 1
ATOM 1950 N N . THR A 1 249 ? 2.320 -2.815 -11.944 1.00 98.44 249 THR A N 1
ATOM 1951 C CA . THR A 1 249 ? 0.948 -2.970 -12.424 1.00 98.44 249 THR A CA 1
ATOM 1952 C C . THR A 1 249 ? 0.053 -3.437 -11.290 1.00 98.44 249 THR A C 1
ATOM 1954 O O . THR A 1 249 ? 0.344 -4.447 -10.651 1.00 98.44 249 THR A O 1
ATOM 1957 N N . CYS A 1 250 ? -1.038 -2.714 -11.046 1.00 98.19 250 CYS A N 1
ATOM 1958 C CA . CYS A 1 250 ? -2.046 -3.088 -10.064 1.00 98.19 250 CYS A CA 1
ATOM 1959 C C . CYS A 1 250 ? -3.072 -4.032 -10.688 1.00 98.19 250 CYS A C 1
ATOM 1961 O O . CYS A 1 250 ? -3.678 -3.717 -11.716 1.00 98.19 250 CYS A O 1
ATOM 1963 N N . PHE A 1 251 ? -3.286 -5.160 -10.028 1.00 97.88 251 PHE A N 1
ATOM 1964 C CA . PHE A 1 251 ? -4.359 -6.107 -10.267 1.00 97.88 251 PHE A CA 1
ATOM 1965 C C . PHE A 1 251 ? -5.338 -6.037 -9.111 1.00 97.88 251 PHE A C 1
ATOM 1967 O O . PHE A 1 251 ? -4.918 -5.928 -7.960 1.00 97.88 251 PHE A O 1
ATOM 1974 N N . ILE A 1 252 ? -6.626 -6.159 -9.415 1.00 97.25 252 ILE A N 1
ATOM 1975 C CA . ILE A 1 252 ? -7.667 -6.311 -8.401 1.00 97.25 252 ILE A CA 1
ATOM 1976 C C . ILE A 1 252 ? -8.407 -7.631 -8.625 1.00 97.25 252 ILE A C 1
ATOM 1978 O O . ILE A 1 252 ? -8.490 -8.120 -9.757 1.00 97.25 252 ILE A O 1
ATOM 1982 N N . ALA A 1 253 ? -8.921 -8.208 -7.546 1.00 96.31 253 ALA A N 1
ATOM 1983 C CA . ALA A 1 253 ? -9.711 -9.429 -7.542 1.00 96.31 253 ALA A CA 1
ATOM 1984 C C . ALA A 1 253 ? -10.912 -9.255 -6.603 1.00 96.31 253 ALA A C 1
ATOM 1986 O O . ALA A 1 253 ? -10.782 -9.297 -5.379 1.00 96.31 253 ALA A O 1
ATOM 1987 N N . THR A 1 254 ? -12.078 -9.054 -7.206 1.00 94.19 254 THR A N 1
ATOM 1988 C CA . THR A 1 254 ? -13.393 -8.965 -6.565 1.00 94.19 254 THR A CA 1
ATOM 1989 C C . THR A 1 254 ? -14.359 -9.937 -7.241 1.00 94.19 254 THR A C 1
ATOM 1991 O O . THR A 1 254 ? -14.030 -10.554 -8.256 1.00 94.19 254 THR A O 1
ATOM 1994 N N . GLU A 1 255 ? -15.571 -10.073 -6.701 1.00 91.19 255 GLU A N 1
ATOM 1995 C CA . GLU A 1 255 ? -16.623 -10.910 -7.296 1.00 91.19 255 GLU A CA 1
ATOM 1996 C C . GLU A 1 255 ? -16.977 -10.482 -8.733 1.00 91.19 255 GLU A C 1
ATOM 1998 O O . GLU A 1 255 ? -17.184 -11.322 -9.607 1.00 91.19 255 GLU A O 1
ATOM 2003 N N . ASN A 1 256 ? -17.009 -9.173 -8.996 1.00 91.12 256 ASN A N 1
ATOM 2004 C CA . ASN A 1 256 ? -17.465 -8.594 -10.260 1.00 91.12 256 ASN A CA 1
ATOM 2005 C C . ASN A 1 256 ? -16.337 -8.127 -11.202 1.00 91.12 256 ASN A C 1
ATOM 2007 O O . ASN A 1 256 ? -16.616 -7.760 -12.345 1.00 91.12 256 ASN A O 1
ATOM 2011 N N . PHE A 1 257 ? -15.074 -8.132 -10.767 1.00 93.94 257 PHE A N 1
ATOM 2012 C CA . PHE A 1 257 ? -13.930 -7.790 -11.611 1.00 93.94 257 PHE A CA 1
ATOM 2013 C C . PHE A 1 257 ? -12.662 -8.511 -11.144 1.00 93.94 257 PHE A C 1
ATOM 2015 O O . PHE A 1 257 ? -12.296 -8.479 -9.972 1.00 93.94 257 PHE A O 1
ATOM 2022 N N . LYS A 1 258 ? -11.915 -9.089 -12.089 1.00 95.00 258 LYS A N 1
ATOM 2023 C CA . LYS A 1 258 ? -10.583 -9.641 -11.830 1.00 95.00 258 LYS A CA 1
ATOM 2024 C C . LYS A 1 258 ? -9.645 -9.316 -12.984 1.00 95.00 258 LYS A C 1
ATOM 2026 O O . LYS A 1 258 ? -9.943 -9.657 -14.127 1.00 95.00 258 LYS A O 1
ATOM 2031 N N . GLY A 1 259 ? -8.522 -8.664 -12.696 1.00 96.12 259 GLY A N 1
ATOM 2032 C CA . GLY A 1 259 ? -7.527 -8.323 -13.712 1.00 96.12 259 GLY A CA 1
ATOM 2033 C C . GLY A 1 259 ? -6.747 -7.040 -13.422 1.00 96.12 259 GLY A C 1
ATOM 2034 O O . GLY A 1 259 ? -6.924 -6.430 -12.364 1.00 96.12 259 GLY A O 1
ATOM 2035 N N . PRO A 1 260 ? -5.869 -6.629 -14.350 1.00 96.56 260 PRO A N 1
ATOM 2036 C CA . PRO A 1 260 ? -5.057 -5.433 -14.191 1.00 96.56 260 PRO A CA 1
ATOM 2037 C C . PRO A 1 260 ? -5.865 -4.161 -14.475 1.00 96.56 260 PRO A C 1
ATOM 2039 O O . PRO A 1 260 ? -6.675 -4.118 -15.404 1.00 96.56 260 PRO A O 1
ATOM 2042 N N . ILE A 1 261 ? -5.628 -3.109 -13.692 1.00 97.25 261 ILE A N 1
ATOM 2043 C CA . ILE A 1 261 ? -6.370 -1.843 -13.795 1.00 97.25 261 ILE A CA 1
ATOM 2044 C C . ILE A 1 261 ? -5.527 -0.695 -14.349 1.00 97.25 261 ILE A C 1
ATOM 2046 O O . ILE A 1 261 ? -6.007 0.065 -15.192 1.00 97.25 261 ILE A O 1
ATOM 2050 N N . ALA A 1 262 ? -4.268 -0.593 -13.930 1.00 97.44 262 ALA A N 1
ATOM 2051 C CA . ALA A 1 262 ? -3.331 0.450 -14.329 1.00 97.44 262 ALA A CA 1
ATOM 2052 C C . ALA A 1 262 ? -1.907 0.079 -13.894 1.00 97.44 262 ALA A C 1
ATOM 2054 O O . ALA A 1 262 ? -1.725 -0.801 -13.048 1.00 97.44 262 ALA A O 1
ATOM 2055 N N . TYR A 1 263 ? -0.907 0.770 -14.435 1.00 97.69 263 TYR A N 1
ATOM 2056 C CA . TYR A 1 263 ? 0.486 0.628 -14.018 1.00 97.69 263 TYR A CA 1
ATOM 2057 C C . TYR A 1 263 ? 1.169 1.979 -13.834 1.00 97.69 263 TYR A C 1
ATOM 2059 O O . TYR A 1 263 ? 0.811 2.964 -14.484 1.00 97.69 263 TYR A O 1
ATOM 2067 N N . TYR A 1 264 ? 2.176 2.014 -12.962 1.00 98.00 264 TYR A N 1
ATOM 2068 C CA . TYR A 1 264 ? 3.071 3.159 -12.862 1.00 98.00 264 TYR A CA 1
ATOM 2069 C C . TYR A 1 264 ? 4.053 3.158 -14.026 1.00 98.00 264 TYR A C 1
ATOM 2071 O O . TYR A 1 264 ? 4.760 2.174 -14.250 1.00 98.00 264 TYR A O 1
ATOM 2079 N N . ILE A 1 265 ? 4.101 4.268 -14.755 1.00 96.75 265 ILE A N 1
ATOM 2080 C CA . ILE A 1 265 ? 5.032 4.470 -15.866 1.00 96.75 265 ILE A CA 1
ATOM 2081 C C . ILE A 1 265 ? 6.462 4.491 -15.288 1.00 96.75 265 ILE A C 1
ATOM 2083 O O . ILE A 1 265 ? 6.684 5.267 -14.353 1.00 96.75 265 ILE A O 1
ATOM 2087 N N . PRO A 1 266 ? 7.425 3.683 -15.780 1.00 97.50 266 PRO A N 1
ATOM 2088 C CA . PRO A 1 266 ? 8.758 3.565 -15.172 1.00 97.50 266 PRO A CA 1
ATOM 2089 C C . PRO A 1 266 ? 9.504 4.896 -14.971 1.00 97.50 266 PRO A C 1
ATOM 2091 O O . PRO A 1 266 ? 10.128 5.113 -13.934 1.00 97.50 266 PRO A O 1
ATOM 2094 N N . GLU A 1 267 ? 9.350 5.840 -15.898 1.00 95.62 267 GLU A N 1
ATOM 2095 C CA . GLU A 1 267 ? 9.898 7.200 -15.847 1.00 95.62 267 GLU A CA 1
ATOM 2096 C C . GLU A 1 267 ? 9.496 7.979 -14.587 1.00 95.62 267 GLU A C 1
ATOM 2098 O O . GLU A 1 267 ? 10.207 8.886 -14.149 1.00 95.62 267 GLU A O 1
ATOM 2103 N N . THR A 1 268 ? 8.362 7.623 -13.977 1.00 95.81 268 THR A N 1
ATOM 2104 C CA . THR A 1 268 ? 7.894 8.200 -12.711 1.00 95.81 268 THR A CA 1
ATOM 2105 C C . THR A 1 268 ? 8.938 8.026 -11.613 1.00 95.81 268 THR A C 1
ATOM 2107 O O . THR A 1 268 ? 9.139 8.947 -10.820 1.00 95.81 268 THR A O 1
ATOM 2110 N N . TRP A 1 269 ? 9.618 6.876 -11.601 1.00 97.56 269 TRP A N 1
ATOM 2111 C CA . TRP A 1 269 ? 10.596 6.493 -10.589 1.00 97.56 269 TRP A CA 1
ATOM 2112 C C . TRP A 1 269 ? 12.013 6.956 -10.934 1.00 97.56 269 TRP A C 1
ATOM 2114 O O . TRP A 1 269 ? 12.729 7.422 -10.051 1.00 97.56 269 TRP A O 1
ATOM 2124 N N . SER A 1 270 ? 12.435 6.855 -12.196 1.00 96.69 270 SER A N 1
ATOM 2125 C CA . SER A 1 270 ? 13.830 7.122 -12.575 1.00 96.69 270 SER A CA 1
ATOM 2126 C C . SER A 1 270 ? 14.179 8.614 -12.610 1.00 96.69 270 SER A C 1
ATOM 2128 O O . SER A 1 270 ? 15.315 8.992 -12.312 1.00 96.69 270 SER A O 1
ATOM 2130 N N . LYS A 1 271 ? 13.204 9.487 -12.904 1.00 94.50 271 LYS A N 1
ATOM 2131 C CA . LYS A 1 271 ? 13.445 10.925 -13.121 1.00 94.50 271 LYS A CA 1
ATOM 2132 C C . LYS A 1 271 ? 14.020 11.679 -11.922 1.00 94.50 271 LYS A C 1
ATOM 2134 O O . LYS A 1 271 ? 14.540 12.774 -12.109 1.00 94.50 271 LYS A O 1
ATOM 2139 N N . ILE A 1 272 ? 13.953 11.130 -10.705 1.00 95.50 272 ILE A N 1
ATOM 2140 C CA . ILE A 1 272 ? 14.585 11.759 -9.535 1.00 95.50 272 ILE A CA 1
ATOM 2141 C C . ILE A 1 272 ? 16.097 11.945 -9.733 1.00 95.50 272 ILE A C 1
ATOM 2143 O O . ILE A 1 272 ? 16.638 12.947 -9.279 1.00 95.50 272 ILE A O 1
ATOM 2147 N N . GLY A 1 273 ? 16.767 11.030 -10.445 1.00 95.38 273 GLY A N 1
ATOM 2148 C CA . GLY A 1 273 ? 18.196 11.161 -10.736 1.00 95.38 273 GLY A CA 1
ATOM 2149 C C . GLY A 1 273 ? 18.513 12.391 -11.591 1.00 95.38 273 GLY A C 1
ATOM 2150 O O . GLY A 1 273 ? 19.460 13.108 -11.286 1.00 95.38 273 GLY A O 1
ATOM 2151 N N . ASP A 1 274 ? 17.682 12.668 -12.601 1.00 94.25 274 ASP A N 1
ATOM 2152 C CA . ASP A 1 274 ? 17.814 13.850 -13.466 1.00 94.25 274 ASP A CA 1
ATOM 2153 C C . ASP A 1 274 ? 17.430 15.140 -12.736 1.00 94.25 274 ASP A C 1
ATOM 2155 O O . ASP A 1 274 ? 18.092 16.159 -12.871 1.00 94.25 274 ASP A O 1
ATOM 2159 N N . LEU A 1 275 ? 16.347 15.116 -11.954 1.00 94.44 275 LEU A N 1
ATOM 2160 C CA . LEU A 1 275 ? 15.801 16.322 -11.318 1.00 94.44 275 LEU A CA 1
ATOM 2161 C C . LEU A 1 275 ? 16.719 16.934 -10.256 1.00 94.44 275 LEU A C 1
ATOM 2163 O O . LEU A 1 275 ? 16.580 18.120 -9.956 1.00 94.44 275 LEU A O 1
ATOM 2167 N N . PHE A 1 276 ? 17.609 16.131 -9.679 1.00 95.06 276 PHE A N 1
ATOM 2168 C CA . PHE A 1 276 ? 18.558 16.565 -8.656 1.00 95.06 276 PHE A CA 1
ATOM 2169 C C . PHE A 1 276 ? 20.017 16.510 -9.118 1.00 95.06 276 PHE A C 1
ATOM 2171 O O . PHE A 1 276 ? 20.890 16.816 -8.314 1.00 95.06 276 PHE A O 1
ATOM 2178 N N . ASP A 1 277 ? 20.284 16.154 -10.380 1.00 94.94 277 ASP A N 1
ATOM 2179 C CA . ASP A 1 277 ? 21.637 15.959 -10.916 1.00 94.94 277 ASP A CA 1
ATOM 2180 C C . ASP A 1 277 ? 22.470 14.949 -10.091 1.00 94.94 277 ASP A C 1
ATOM 2182 O O . ASP A 1 277 ? 23.650 15.161 -9.808 1.00 94.94 277 ASP A O 1
ATOM 2186 N N . GLU A 1 278 ? 21.854 13.823 -9.703 1.00 95.81 278 GLU A N 1
ATOM 2187 C CA . GLU A 1 278 ? 22.440 12.815 -8.803 1.00 95.81 278 GLU A CA 1
ATOM 2188 C C . GLU A 1 278 ? 22.555 11.430 -9.477 1.00 95.81 278 GLU A C 1
ATOM 2190 O O . GLU A 1 278 ? 21.689 10.563 -9.287 1.00 95.81 278 GLU A O 1
ATOM 2195 N N . PRO A 1 279 ? 23.652 11.145 -10.216 1.00 96.06 279 PRO A N 1
ATOM 2196 C CA . PRO A 1 279 ? 23.863 9.858 -10.891 1.00 96.06 279 PRO A CA 1
ATOM 2197 C C . PRO A 1 279 ? 23.846 8.635 -9.969 1.00 96.06 279 PRO A C 1
ATOM 2199 O O . PRO A 1 279 ? 23.595 7.519 -10.419 1.00 96.06 279 PRO A O 1
ATOM 2202 N N . PHE A 1 280 ? 24.088 8.818 -8.667 1.00 97.25 280 PHE A N 1
ATOM 2203 C CA . PHE A 1 280 ? 23.986 7.743 -7.678 1.00 97.25 280 PHE A CA 1
ATOM 2204 C C . PHE A 1 280 ? 22.589 7.103 -7.624 1.00 97.25 280 PHE A C 1
ATOM 2206 O O . PHE A 1 280 ? 22.461 5.926 -7.278 1.00 97.25 280 PHE A O 1
ATOM 2213 N N . LEU A 1 281 ? 21.543 7.863 -7.960 1.00 97.75 281 LEU A N 1
ATOM 2214 C CA . LEU A 1 281 ? 20.161 7.387 -7.939 1.00 97.75 281 LEU A CA 1
ATOM 2215 C C . LEU A 1 281 ? 19.794 6.549 -9.170 1.00 97.75 281 LEU A C 1
ATOM 2217 O O . LEU A 1 281 ? 18.752 5.890 -9.170 1.00 97.75 281 LEU A O 1
ATOM 2221 N N . PHE A 1 282 ? 20.635 6.533 -10.207 1.00 97.81 282 PHE A N 1
ATOM 2222 C CA . PHE A 1 282 ? 20.366 5.784 -11.431 1.00 97.81 282 PHE A CA 1
ATOM 2223 C C . PHE A 1 282 ? 20.222 4.286 -11.134 1.00 97.81 282 PHE A C 1
ATOM 2225 O O . PHE A 1 282 ? 21.078 3.661 -10.506 1.00 97.81 282 PHE A O 1
ATOM 2232 N N . GLY A 1 283 ? 19.097 3.704 -11.563 1.00 97.44 283 GLY A N 1
ATOM 2233 C CA . GLY A 1 283 ? 18.773 2.296 -11.327 1.00 97.44 283 GLY A CA 1
ATOM 2234 C C . GLY A 1 283 ? 18.498 1.932 -9.862 1.00 97.44 283 GLY A C 1
ATOM 2235 O O . GLY A 1 283 ? 18.506 0.748 -9.521 1.00 97.44 283 GLY A O 1
ATOM 2236 N N . ARG A 1 284 ? 18.286 2.907 -8.967 1.00 98.19 284 ARG A N 1
ATOM 2237 C CA . ARG A 1 284 ? 17.898 2.662 -7.563 1.00 98.19 284 ARG A CA 1
ATOM 2238 C C . ARG A 1 284 ? 16.392 2.693 -7.330 1.00 98.19 284 ARG A C 1
ATOM 2240 O O . ARG A 1 284 ? 15.947 2.258 -6.266 1.00 98.19 284 ARG A O 1
ATOM 2247 N N . GLY A 1 285 ? 15.634 3.196 -8.298 1.00 98.19 285 GLY A N 1
ATOM 2248 C CA . GLY A 1 285 ? 14.187 3.325 -8.220 1.00 98.19 285 GLY A CA 1
ATOM 2249 C C . GLY A 1 285 ? 13.426 2.025 -8.462 1.00 98.19 285 GLY A C 1
ATOM 2250 O O . GLY A 1 285 ? 13.989 0.996 -8.850 1.00 98.19 285 GLY A O 1
ATOM 2251 N N . LEU A 1 286 ? 12.117 2.085 -8.227 1.00 98.31 286 LEU A N 1
ATOM 2252 C CA . LEU A 1 286 ? 11.182 0.983 -8.460 1.00 98.31 286 LEU A CA 1
ATOM 2253 C C . LEU A 1 286 ? 11.054 0.594 -9.939 1.00 98.31 286 LEU A C 1
ATOM 2255 O O . LEU A 1 286 ? 10.606 -0.512 -10.214 1.00 98.31 286 LEU A O 1
ATOM 2259 N N . ASP A 1 287 ? 11.500 1.430 -10.878 1.00 98.38 287 ASP A N 1
ATOM 2260 C CA . ASP A 1 287 ? 11.613 1.093 -12.304 1.00 98.38 287 ASP A CA 1
ATOM 2261 C C . ASP A 1 287 ? 12.653 -0.003 -12.590 1.00 98.38 287 ASP A C 1
ATOM 2263 O O . ASP A 1 287 ? 12.570 -0.675 -13.616 1.00 98.38 287 ASP A O 1
ATOM 2267 N N . SER A 1 288 ? 13.628 -0.181 -11.696 1.00 97.62 288 SER A N 1
ATOM 2268 C CA . SER A 1 288 ? 14.782 -1.064 -11.902 1.00 97.62 288 SER A CA 1
ATOM 2269 C C . SER A 1 288 ? 14.990 -2.067 -10.765 1.00 97.62 288 SER A C 1
ATOM 2271 O O . SER A 1 288 ? 15.545 -3.147 -10.976 1.00 97.62 288 SER A O 1
ATOM 2273 N N . ARG A 1 289 ? 14.580 -1.727 -9.539 1.00 97.75 289 ARG A N 1
ATOM 2274 C CA . ARG A 1 289 ? 14.730 -2.588 -8.361 1.00 97.75 289 ARG A CA 1
ATOM 2275 C C . ARG A 1 289 ? 13.487 -3.434 -8.138 1.00 97.75 289 ARG A C 1
ATOM 2277 O O . ARG A 1 289 ? 12.364 -3.012 -8.411 1.00 97.75 289 ARG A O 1
ATOM 2284 N N . VAL A 1 290 ? 13.710 -4.631 -7.607 1.00 96.94 290 VAL A N 1
ATOM 2285 C CA . VAL A 1 290 ? 12.642 -5.453 -7.037 1.00 96.94 290 VAL A CA 1
ATOM 2286 C C . VAL A 1 290 ? 12.060 -4.773 -5.794 1.00 96.94 290 VAL A C 1
ATOM 2288 O O . VAL A 1 290 ? 12.732 -3.976 -5.131 1.00 96.94 290 VAL A O 1
ATOM 2291 N N . GLY A 1 291 ? 10.797 -5.063 -5.502 1.00 96.56 291 GLY A N 1
ATOM 2292 C CA . GLY A 1 291 ? 10.057 -4.495 -4.385 1.00 96.56 291 GLY A CA 1
ATOM 2293 C C . GLY A 1 291 ? 10.294 -5.241 -3.073 1.00 96.56 291 GLY A C 1
ATOM 2294 O O . GLY A 1 291 ? 10.469 -6.457 -3.038 1.00 96.56 291 GLY A O 1
ATOM 2295 N N . MET A 1 292 ? 10.255 -4.497 -1.972 1.00 94.62 292 MET A N 1
ATOM 2296 C CA . MET A 1 292 ? 10.286 -5.012 -0.607 1.00 94.62 292 MET A CA 1
ATOM 2297 C C . MET A 1 292 ? 9.003 -4.637 0.136 1.00 94.62 292 MET A C 1
ATOM 2299 O O . MET A 1 292 ? 8.642 -3.464 0.186 1.00 94.62 292 MET A O 1
ATOM 2303 N N . MET A 1 293 ? 8.397 -5.621 0.803 1.00 91.81 293 MET A N 1
ATOM 2304 C CA . MET A 1 293 ? 7.254 -5.484 1.715 1.00 91.81 293 MET A CA 1
ATOM 2305 C C . MET A 1 293 ? 7.458 -6.458 2.876 1.00 91.81 293 MET A C 1
ATOM 2307 O O . MET A 1 293 ? 7.648 -7.656 2.668 1.00 91.81 293 MET A O 1
ATOM 2311 N N . GLY A 1 294 ? 7.430 -5.955 4.109 1.00 85.88 294 GLY A N 1
ATOM 2312 C CA . GLY A 1 294 ? 7.672 -6.747 5.327 1.00 85.88 294 GLY A CA 1
ATOM 2313 C C . GLY A 1 294 ? 6.410 -7.202 6.069 1.00 85.88 294 GLY A C 1
ATOM 2314 O O . GLY A 1 294 ? 6.505 -7.844 7.113 1.00 85.88 294 GLY A O 1
ATOM 2315 N N . GLY A 1 295 ? 5.235 -6.823 5.572 1.00 91.69 295 GLY A N 1
ATOM 2316 C CA . GLY A 1 295 ? 3.959 -6.906 6.274 1.00 91.69 295 GLY A CA 1
ATOM 2317 C C . GLY A 1 295 ? 3.082 -5.710 5.916 1.00 91.69 295 GLY A C 1
ATOM 2318 O O . GLY A 1 295 ? 3.377 -4.988 4.961 1.00 91.69 295 GLY A O 1
ATOM 2319 N N . GLY A 1 296 ? 2.032 -5.494 6.700 1.00 95.50 296 GLY A N 1
ATOM 2320 C CA . GLY A 1 296 ? 1.056 -4.444 6.451 1.00 95.50 296 GLY A CA 1
ATOM 2321 C C . GLY A 1 296 ? 0.414 -3.926 7.728 1.00 95.50 296 GLY A C 1
ATOM 2322 O O . GLY A 1 296 ? 0.631 -4.455 8.823 1.00 95.50 296 GLY A O 1
ATOM 2323 N N . ALA A 1 297 ? -0.358 -2.855 7.600 1.00 96.44 297 ALA A N 1
ATOM 2324 C CA . ALA A 1 297 ? -1.054 -2.251 8.720 1.00 96.44 297 ALA A CA 1
ATOM 2325 C C . ALA A 1 297 ? -2.330 -1.532 8.290 1.00 96.44 297 ALA A C 1
ATOM 2327 O O . ALA A 1 297 ? -2.441 -1.059 7.165 1.00 96.44 297 ALA A O 1
ATOM 2328 N N . MET A 1 298 ? -3.259 -1.395 9.233 1.00 97.19 298 MET A N 1
ATOM 2329 C CA . MET A 1 298 ? -4.176 -0.264 9.242 1.00 97.19 298 MET A CA 1
ATOM 2330 C C . MET A 1 298 ? -3.443 0.934 9.844 1.00 97.19 298 MET A C 1
ATOM 2332 O O . MET A 1 298 ? -2.996 0.875 10.996 1.00 97.19 298 MET A O 1
ATOM 2336 N N . GLU A 1 299 ? -3.315 2.012 9.077 1.00 95.38 299 GLU A N 1
ATOM 2337 C CA . GLU A 1 299 ? -2.712 3.262 9.534 1.00 95.38 299 GLU A CA 1
ATOM 2338 C C . GLU A 1 299 ? -3.786 4.197 10.084 1.00 95.38 299 GLU A C 1
ATOM 2340 O O . GLU A 1 299 ? -4.625 4.713 9.346 1.00 95.38 299 GLU A O 1
ATOM 2345 N N . ILE A 1 300 ? -3.722 4.481 11.383 1.00 95.50 300 ILE A N 1
ATOM 2346 C CA . ILE A 1 300 ? -4.570 5.478 12.028 1.00 95.50 300 ILE A CA 1
ATOM 2347 C C . ILE A 1 300 ? -3.792 6.791 12.079 1.00 95.50 300 ILE A C 1
ATOM 2349 O O . ILE A 1 300 ? -3.078 7.066 13.041 1.00 95.50 300 ILE A O 1
ATOM 2353 N N . ASN A 1 301 ? -3.925 7.606 11.032 1.00 92.31 301 ASN A N 1
ATOM 2354 C CA . ASN A 1 301 ? -3.190 8.866 10.931 1.00 92.31 301 ASN A CA 1
ATOM 2355 C C . ASN A 1 301 ? -3.895 10.011 11.675 1.00 92.31 301 ASN A C 1
ATOM 2357 O O . ASN A 1 301 ? -3.292 10.746 12.455 1.00 92.31 301 ASN A O 1
ATOM 2361 N N . THR A 1 302 ? -5.187 10.231 11.422 1.00 90.44 302 THR A N 1
ATOM 2362 C CA . THR A 1 302 ? -5.902 11.357 12.038 1.00 90.44 302 THR A CA 1
ATOM 2363 C C . THR A 1 302 ? -7.350 11.005 12.317 1.00 90.44 302 THR A C 1
ATOM 2365 O O . THR A 1 302 ? -8.164 10.902 11.408 1.00 90.44 302 THR A O 1
ATOM 2368 N N . VAL A 1 303 ? -7.700 10.914 13.596 1.00 94.50 303 VAL A N 1
ATOM 2369 C CA . VAL A 1 303 ? -9.090 10.791 14.051 1.00 94.50 303 VAL A CA 1
ATOM 2370 C C . VAL A 1 303 ? -9.456 12.040 14.859 1.00 94.50 303 VAL A C 1
ATOM 2372 O O . VAL A 1 303 ? -8.672 12.440 15.727 1.00 94.50 303 VAL A O 1
ATOM 2375 N N . PRO A 1 304 ? -10.595 12.707 14.594 1.00 93.12 304 PRO A N 1
ATOM 2376 C CA . PRO A 1 304 ? -11.032 13.842 15.398 1.00 93.12 304 PRO A CA 1
ATOM 2377 C C . PRO A 1 304 ? -11.512 13.387 16.784 1.00 93.12 304 PRO A C 1
ATOM 2379 O O . PRO A 1 304 ? -11.707 12.205 17.046 1.00 93.12 304 PRO A O 1
ATOM 2382 N N . GLN A 1 305 ? -11.712 14.337 17.690 1.00 92.62 305 GLN A N 1
ATOM 2383 C CA . GLN A 1 305 ? -12.305 14.093 19.004 1.00 92.62 305 GLN A CA 1
ATOM 2384 C C . GLN A 1 305 ? -13.165 15.273 19.438 1.00 92.62 305 GLN A C 1
ATOM 2386 O O . GLN A 1 305 ? -12.875 16.415 19.086 1.00 92.62 305 GLN A O 1
ATOM 2391 N N . LEU A 1 306 ? -14.165 15.010 20.270 1.00 92.31 306 LEU A N 1
ATOM 2392 C CA . LEU A 1 306 ? -14.814 16.017 21.102 1.00 92.31 306 LEU A CA 1
ATOM 2393 C C . LEU A 1 306 ? -14.107 16.063 22.453 1.00 92.31 306 LEU A C 1
ATOM 2395 O O . LEU A 1 306 ? -13.810 15.015 23.020 1.00 92.31 306 LEU A O 1
ATOM 2399 N N . THR A 1 307 ? -13.842 17.257 22.981 1.00 91.56 307 THR A N 1
ATOM 2400 C CA . THR A 1 307 ? -13.288 17.418 24.332 1.00 91.56 307 THR A CA 1
ATOM 2401 C C . THR A 1 307 ? -14.158 18.325 25.181 1.00 91.56 307 THR A C 1
ATOM 2403 O O . THR A 1 307 ? -14.560 19.382 24.700 1.00 91.56 307 THR A O 1
ATOM 2406 N N . ALA A 1 308 ? -14.379 17.944 26.435 1.00 90.12 308 ALA A N 1
ATOM 2407 C CA . ALA A 1 308 ? -15.114 18.722 27.429 1.00 90.12 308 ALA A CA 1
ATOM 2408 C C . ALA A 1 308 ? -14.387 18.661 28.779 1.00 90.12 308 ALA A C 1
ATOM 2410 O O . ALA A 1 308 ? -13.578 17.760 29.001 1.00 90.12 308 ALA A O 1
ATOM 2411 N N . THR A 1 309 ? -14.665 19.608 29.668 1.00 88.56 309 THR A N 1
ATOM 2412 C CA . THR A 1 309 ? -14.136 19.622 31.037 1.00 88.56 309 THR A CA 1
ATOM 2413 C C . THR A 1 309 ? -15.318 19.665 31.993 1.00 88.56 309 THR A C 1
ATOM 2415 O O . THR A 1 309 ? -16.219 20.472 31.780 1.00 88.56 309 THR A O 1
ATOM 2418 N N . ASP A 1 310 ? -15.332 18.791 32.997 1.00 83.75 310 ASP A N 1
ATOM 2419 C CA . ASP A 1 310 ? -16.372 18.810 34.029 1.00 83.75 310 ASP A CA 1
ATOM 2420 C C . ASP A 1 310 ? -16.118 19.889 35.095 1.00 83.75 310 ASP A C 1
ATOM 2422 O O . ASP A 1 310 ? -15.067 20.537 35.124 1.00 83.75 310 ASP A O 1
ATOM 2426 N N . ASP A 1 311 ? -17.081 20.059 36.001 1.00 85.25 311 ASP A N 1
ATOM 2427 C CA . ASP A 1 311 ? -17.024 21.057 37.077 1.00 85.25 311 ASP A CA 1
ATOM 2428 C C . ASP A 1 311 ? -15.876 20.812 38.075 1.00 85.25 311 ASP A C 1
ATOM 2430 O O . ASP A 1 311 ? -15.456 21.727 38.783 1.00 85.25 311 ASP A O 1
ATOM 2434 N N . ASN A 1 312 ? -15.319 19.595 38.102 1.00 83.56 312 ASN A N 1
ATOM 2435 C CA . ASN A 1 312 ? -14.158 19.235 38.917 1.00 83.56 312 ASN A CA 1
ATOM 2436 C C . ASN A 1 312 ? -12.825 19.497 38.192 1.00 83.56 312 ASN A C 1
ATOM 2438 O O . ASN A 1 312 ? -11.752 19.213 38.733 1.00 83.56 312 ASN A O 1
ATOM 2442 N N . GLY A 1 313 ? -12.865 20.026 36.966 1.00 83.62 313 GLY A N 1
ATOM 2443 C CA . GLY A 1 313 ? -11.687 20.287 36.147 1.00 83.62 313 GLY A CA 1
ATOM 2444 C C . GLY A 1 313 ? -11.114 19.045 35.457 1.00 83.62 313 GLY A C 1
ATOM 2445 O O . GLY A 1 313 ? -10.004 19.112 34.919 1.00 83.62 313 GLY A O 1
ATOM 2446 N N . VAL A 1 314 ? -11.829 17.913 35.450 1.00 85.44 314 VAL A N 1
ATOM 2447 C CA . VAL A 1 314 ? -11.417 16.706 34.723 1.00 85.44 314 VAL A CA 1
ATOM 2448 C C . VAL A 1 314 ? -11.751 16.886 33.250 1.00 85.44 314 VAL A C 1
ATOM 2450 O O . VAL A 1 314 ? -12.888 17.169 32.875 1.00 85.44 314 VAL A O 1
ATOM 2453 N N . ARG A 1 315 ? -10.744 16.716 32.392 1.00 85.50 315 ARG A N 1
ATOM 2454 C CA . ARG A 1 315 ? -10.916 16.792 30.943 1.00 85.50 315 ARG A CA 1
ATOM 2455 C C . ARG A 1 315 ? -11.282 15.418 30.397 1.00 85.50 315 ARG A C 1
ATOM 2457 O O . ARG A 1 315 ? -10.586 14.443 30.656 1.00 85.50 315 ARG A O 1
ATOM 2464 N N . TYR A 1 316 ? -12.309 15.360 29.568 1.00 88.12 316 TYR A N 1
ATOM 2465 C CA . TYR A 1 316 ? -12.717 14.173 28.829 1.00 88.12 316 TYR A CA 1
ATOM 2466 C C . TYR A 1 316 ? -12.474 14.376 27.341 1.00 88.12 316 TYR A C 1
ATOM 2468 O O . TYR A 1 316 ? -12.569 15.493 26.819 1.00 88.12 316 TYR A O 1
ATOM 2476 N N . SER A 1 317 ? -12.196 13.278 26.655 1.00 90.88 317 SER A N 1
ATOM 2477 C CA . SER A 1 317 ? -12.220 13.184 25.207 1.00 90.88 317 SER A CA 1
ATOM 2478 C C . SER A 1 317 ? -13.118 12.042 24.751 1.00 90.88 317 SER A C 1
ATOM 2480 O O . SER A 1 317 ? -13.233 11.000 25.402 1.00 90.88 317 SER A O 1
ATOM 2482 N N . LYS A 1 318 ? -13.759 12.249 23.603 1.00 91.44 318 LYS A N 1
ATOM 2483 C CA . LYS A 1 318 ? -14.530 11.228 22.906 1.00 91.44 318 LYS A CA 1
ATOM 2484 C C . LYS A 1 318 ? -14.147 11.207 21.433 1.00 91.44 318 LYS A C 1
ATOM 2486 O O . LYS A 1 318 ? -14.256 12.235 20.768 1.00 91.44 318 LYS A O 1
ATOM 2491 N N . ILE A 1 319 ? -13.702 10.060 20.935 1.00 93.06 319 ILE A N 1
ATOM 2492 C CA . ILE A 1 319 ? -13.486 9.837 19.502 1.00 93.06 319 ILE A CA 1
ATOM 2493 C C . ILE A 1 319 ? -14.782 9.337 18.839 1.00 93.06 319 ILE A C 1
ATOM 2495 O O . ILE A 1 319 ? -15.664 8.822 19.536 1.00 93.06 319 ILE A O 1
ATOM 2499 N N . PRO A 1 320 ? -14.922 9.493 17.512 1.00 92.50 320 PRO A N 1
ATOM 2500 C CA . PRO A 1 320 ? -15.993 8.876 16.746 1.00 92.50 320 PRO A CA 1
ATOM 2501 C C . PRO A 1 320 ? -16.070 7.368 16.969 1.00 92.50 320 PRO A C 1
ATOM 2503 O O . PRO A 1 320 ? -15.085 6.717 17.323 1.00 92.50 320 PRO A O 1
ATOM 2506 N N . LYS A 1 321 ? -17.256 6.816 16.735 1.00 92.31 321 LYS A N 1
ATOM 2507 C CA . LYS A 1 321 ? -17.472 5.376 16.760 1.00 92.31 321 LYS A CA 1
ATOM 2508 C C . LYS A 1 321 ? -16.678 4.744 15.613 1.00 92.31 321 LYS A C 1
ATOM 2510 O O . LYS A 1 321 ? -16.903 5.083 14.458 1.00 92.31 321 LYS A O 1
ATOM 2515 N N . LEU A 1 322 ? -15.758 3.840 15.947 1.00 94.69 322 LEU A N 1
ATOM 2516 C CA . LEU A 1 322 ? -15.068 2.998 14.971 1.00 94.69 322 LEU A CA 1
ATOM 2517 C C . LEU A 1 322 ? -15.597 1.576 15.128 1.00 94.69 322 LEU A C 1
ATOM 2519 O O . LEU A 1 322 ? -15.540 1.026 16.232 1.00 94.69 322 LEU A O 1
ATOM 2523 N N . GLN A 1 323 ? -16.132 1.014 14.051 1.00 94.31 323 GLN A N 1
ATOM 2524 C CA . GLN A 1 323 ? -16.776 -0.299 14.046 1.00 94.31 323 GLN A CA 1
ATOM 2525 C C . GLN A 1 323 ? -16.043 -1.282 13.129 1.00 94.31 323 GLN A C 1
ATOM 2527 O O . GLN A 1 323 ? -15.450 -0.879 12.132 1.00 94.31 323 GLN A O 1
ATOM 2532 N N . PHE A 1 324 ? -16.075 -2.565 13.475 1.00 96.06 324 PHE A N 1
ATOM 2533 C CA . PHE A 1 324 ? -15.354 -3.641 12.798 1.00 96.06 324 PHE A CA 1
ATOM 2534 C C . PHE A 1 324 ? -16.295 -4.808 12.473 1.00 96.06 324 PHE A C 1
ATOM 2536 O O . PHE A 1 324 ? -17.219 -5.074 13.249 1.00 96.06 324 PHE A O 1
ATOM 2543 N N . PRO A 1 325 ? -16.063 -5.519 11.355 1.00 95.62 325 PRO A N 1
ATOM 2544 C CA . PRO A 1 325 ? -16.902 -6.630 10.928 1.00 95.62 325 PRO A CA 1
ATOM 2545 C C . PRO A 1 325 ? -16.518 -7.886 11.718 1.00 95.62 325 PRO A C 1
ATOM 2547 O O . PRO A 1 325 ? -15.622 -8.625 11.318 1.00 95.62 325 PRO A O 1
ATOM 2550 N N . ILE A 1 326 ? -17.149 -8.093 12.874 1.00 96.19 326 ILE A N 1
ATOM 2551 C CA . ILE A 1 326 ? -16.890 -9.265 13.719 1.00 96.19 326 ILE A CA 1
ATOM 2552 C C . ILE A 1 326 ? -17.822 -10.435 13.394 1.00 96.19 326 ILE A C 1
ATOM 2554 O O . ILE A 1 326 ? -18.991 -10.237 13.062 1.00 96.19 326 ILE A O 1
ATOM 2558 N N . ASP A 1 327 ? -17.312 -11.653 13.547 1.00 94.44 327 ASP A N 1
ATOM 2559 C CA . ASP A 1 327 ? -18.100 -12.881 13.558 1.00 94.44 327 ASP A CA 1
ATOM 2560 C C . ASP A 1 327 ? -18.723 -13.162 14.943 1.00 94.44 327 ASP A C 1
ATOM 2562 O O . ASP A 1 327 ? -18.512 -12.432 15.917 1.00 94.44 327 ASP A O 1
ATOM 2566 N N . GLU A 1 328 ? -19.484 -14.254 15.046 1.00 92.69 328 GLU A N 1
ATOM 2567 C CA . GLU A 1 328 ? -20.129 -14.698 16.293 1.00 92.69 328 GLU A CA 1
ATOM 2568 C C . GLU A 1 328 ? -19.131 -15.022 17.420 1.00 92.69 328 GLU A C 1
ATOM 2570 O O . GLU A 1 328 ? -19.500 -15.035 18.593 1.00 92.69 328 GLU A O 1
ATOM 2575 N N . SER A 1 329 ? -17.861 -15.261 17.079 1.00 92.88 329 SER A N 1
ATOM 2576 C CA . SER A 1 329 ? -16.769 -15.502 18.028 1.00 92.88 329 SER A CA 1
ATOM 2577 C C . SER A 1 329 ? -16.031 -14.215 18.421 1.00 92.88 329 SER A C 1
ATOM 2579 O O . SER A 1 329 ? -15.030 -14.279 19.135 1.00 92.88 329 SER A O 1
ATOM 2581 N N . GLY A 1 330 ? -16.493 -13.045 17.966 1.00 94.88 330 GLY A N 1
ATOM 2582 C CA . GLY A 1 330 ? -15.863 -11.755 18.242 1.00 94.88 330 GLY A CA 1
ATOM 2583 C C . GLY A 1 330 ? -14.589 -11.500 17.433 1.00 94.88 330 GLY A C 1
ATOM 2584 O O . GLY A 1 330 ? -13.791 -10.641 17.817 1.00 94.88 330 GLY A O 1
ATOM 2585 N N . ARG A 1 331 ? -14.368 -12.229 16.333 1.00 96.88 331 ARG A N 1
ATOM 2586 C CA . ARG A 1 331 ? -13.190 -12.082 15.466 1.00 96.88 331 ARG A CA 1
ATOM 2587 C C . ARG A 1 331 ? -13.525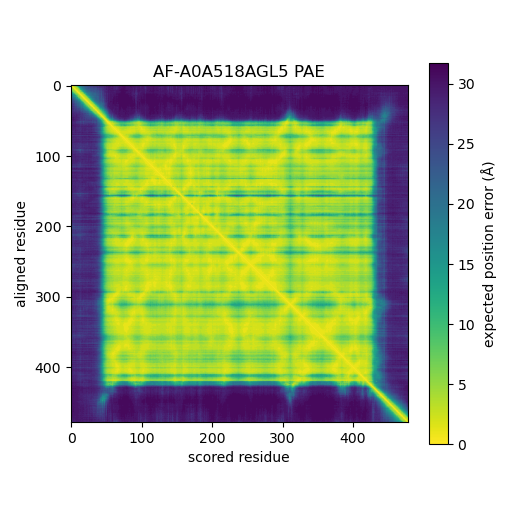 -11.217 14.262 1.00 96.88 331 ARG A C 1
ATOM 2589 O O . ARG A 1 331 ? -14.506 -11.484 13.580 1.00 96.88 331 ARG A O 1
ATOM 2596 N N . ALA A 1 332 ? -12.688 -10.236 13.953 1.00 97.69 332 ALA A N 1
ATOM 2597 C CA . ALA A 1 332 ? -12.710 -9.538 12.671 1.00 97.69 332 ALA A CA 1
ATOM 2598 C C . ALA A 1 332 ? -11.502 -9.985 11.850 1.00 97.69 332 ALA A C 1
ATOM 2600 O O . ALA A 1 332 ? -10.375 -9.656 12.217 1.00 97.69 332 ALA A O 1
ATOM 2601 N N . VAL A 1 333 ? -11.718 -10.727 10.763 1.00 98.00 333 VAL A N 1
ATOM 2602 C CA . VAL A 1 333 ? -10.648 -11.134 9.838 1.00 98.00 333 VAL A CA 1
ATOM 2603 C C . VAL A 1 333 ? -10.411 -10.002 8.842 1.00 98.00 333 VAL A C 1
ATOM 2605 O O . VAL A 1 333 ? -11.352 -9.533 8.209 1.00 98.00 333 VAL A O 1
ATOM 2608 N N . LEU A 1 334 ? -9.169 -9.526 8.733 1.00 98.25 334 LEU A N 1
ATOM 2609 C CA . LEU A 1 334 ? -8.841 -8.295 8.008 1.00 98.25 334 LEU A CA 1
ATOM 2610 C C . LEU A 1 334 ? -7.902 -8.513 6.822 1.00 98.25 334 LEU A C 1
ATOM 2612 O O . LEU A 1 334 ? -7.978 -7.753 5.860 1.00 98.25 334 LEU A O 1
ATOM 2616 N N . VAL A 1 335 ? -7.016 -9.512 6.880 1.00 98.56 335 VAL A N 1
ATOM 2617 C CA . VAL A 1 335 ? -6.065 -9.832 5.803 1.00 98.56 335 VAL A CA 1
ATOM 2618 C C . VAL A 1 335 ? -5.935 -11.336 5.625 1.00 98.56 335 VAL A C 1
ATOM 2620 O O . VAL A 1 335 ? -5.863 -12.073 6.608 1.00 98.56 335 VAL A O 1
ATOM 2623 N N . GLN A 1 336 ? -5.823 -11.774 4.374 1.00 97.75 336 GLN A N 1
ATOM 2624 C CA . GLN A 1 336 ? -5.485 -13.151 4.021 1.00 97.75 336 GLN A CA 1
ATOM 2625 C C . GLN A 1 336 ? -4.591 -13.220 2.774 1.00 97.75 336 GLN A C 1
ATOM 2627 O O . GLN A 1 336 ? -4.483 -12.255 2.013 1.00 97.75 336 GLN A O 1
ATOM 2632 N N . ASP A 1 337 ? -3.962 -14.380 2.580 1.00 97.19 337 ASP A N 1
ATOM 2633 C CA . ASP A 1 337 ? -3.199 -14.754 1.380 1.00 97.19 337 ASP A CA 1
ATOM 2634 C C . ASP A 1 337 ? -2.083 -13.773 0.989 1.00 97.19 337 ASP A C 1
ATOM 2636 O O . ASP A 1 337 ? -1.893 -13.451 -0.187 1.00 97.19 337 ASP A O 1
ATOM 2640 N N . VAL A 1 338 ? -1.313 -13.295 1.972 1.00 98.31 338 VAL A N 1
ATOM 2641 C CA . VAL A 1 338 ? -0.145 -12.443 1.702 1.00 98.31 338 VAL A CA 1
ATOM 2642 C C . VAL A 1 338 ? 0.883 -13.222 0.896 1.00 98.31 338 VAL A C 1
ATOM 2644 O O . VAL A 1 338 ? 1.515 -14.146 1.404 1.00 98.31 338 VAL A O 1
ATOM 2647 N N . THR A 1 339 ? 1.046 -12.832 -0.363 1.00 98.06 339 THR A N 1
ATOM 2648 C CA . THR A 1 339 ? 1.776 -13.597 -1.372 1.00 98.06 339 THR A CA 1
ATOM 2649 C C . THR A 1 339 ? 2.813 -12.726 -2.064 1.00 98.06 339 THR A C 1
ATOM 2651 O O . THR A 1 339 ? 2.535 -11.590 -2.453 1.00 98.06 339 THR A O 1
ATOM 2654 N N . TYR A 1 340 ? 4.009 -13.281 -2.221 1.00 98.12 340 TYR A N 1
ATOM 2655 C CA . TYR A 1 340 ? 5.138 -12.711 -2.944 1.00 98.12 340 TYR A CA 1
ATOM 2656 C C . TYR A 1 340 ? 5.314 -13.482 -4.252 1.00 98.12 340 TYR A C 1
ATOM 2658 O O . TYR A 1 340 ? 5.155 -14.699 -4.266 1.00 98.12 340 TYR A O 1
ATOM 2666 N N . TYR A 1 341 ? 5.653 -12.804 -5.339 1.00 98.19 341 TYR A N 1
ATOM 2667 C CA . TYR A 1 341 ? 5.736 -13.395 -6.670 1.00 98.19 341 TYR A CA 1
ATOM 2668 C C . TYR A 1 341 ? 7.127 -13.215 -7.251 1.00 98.19 341 TYR A C 1
ATOM 2670 O O . TYR A 1 341 ? 7.694 -12.115 -7.219 1.00 98.19 341 TYR A O 1
ATOM 2678 N N . SER A 1 342 ? 7.656 -14.295 -7.817 1.00 98.19 342 SER A N 1
ATOM 2679 C CA . SER A 1 342 ? 8.876 -14.230 -8.600 1.00 98.19 342 SER A CA 1
ATOM 2680 C C . SER A 1 342 ? 8.618 -13.684 -10.000 1.00 98.19 342 SER A C 1
ATOM 2682 O O . SER A 1 342 ? 7.481 -13.472 -10.436 1.00 98.19 342 SER A O 1
ATOM 2684 N N . ARG A 1 343 ? 9.708 -13.437 -10.725 1.00 97.75 343 ARG A N 1
ATOM 2685 C CA . ARG A 1 343 ? 9.671 -13.005 -12.125 1.00 97.75 343 ARG A CA 1
ATOM 2686 C C . ARG A 1 343 ? 8.876 -13.969 -13.013 1.00 97.75 343 ARG A C 1
ATOM 2688 O O . ARG A 1 343 ? 8.211 -13.537 -13.955 1.00 97.75 343 ARG A O 1
ATOM 2695 N N . ASP A 1 344 ? 8.911 -15.256 -12.700 1.00 98.00 344 ASP A N 1
ATOM 2696 C CA . ASP A 1 344 ? 8.299 -16.293 -13.528 1.00 98.00 344 ASP A CA 1
ATOM 2697 C C . ASP A 1 344 ? 6.774 -16.332 -13.389 1.00 98.00 344 ASP A C 1
ATOM 2699 O O . ASP A 1 344 ? 6.098 -16.829 -14.284 1.00 98.00 344 ASP A O 1
ATOM 2703 N N . ALA A 1 345 ? 6.214 -15.707 -12.344 1.00 98.12 345 ALA A N 1
ATOM 2704 C CA . ALA A 1 345 ? 4.773 -15.706 -12.106 1.00 98.12 345 ALA A CA 1
ATOM 2705 C C . ALA A 1 345 ? 3.973 -15.039 -13.231 1.00 98.12 345 ALA A C 1
ATOM 2707 O O . ALA A 1 345 ? 2.843 -15.444 -13.490 1.00 98.12 345 ALA A O 1
ATOM 2708 N N . LEU A 1 346 ? 4.538 -14.013 -13.882 1.00 98.19 346 LEU A N 1
ATOM 2709 C CA . LEU A 1 346 ? 3.888 -13.301 -14.989 1.00 98.19 346 LEU A CA 1
ATOM 2710 C C . LEU A 1 346 ? 4.842 -12.409 -15.795 1.00 98.19 346 LEU A C 1
ATOM 2712 O O . LEU A 1 346 ? 4.625 -12.222 -16.992 1.00 98.19 346 LEU A O 1
ATOM 2716 N N . TYR A 1 347 ? 5.905 -11.870 -15.180 1.00 98.31 347 TYR A N 1
ATOM 2717 C CA . TYR A 1 347 ? 6.849 -10.976 -15.862 1.00 98.31 347 TYR A CA 1
ATOM 2718 C C . TYR A 1 347 ? 7.525 -11.696 -17.035 1.00 98.31 347 TYR A C 1
ATOM 2720 O O . TYR A 1 347 ? 7.513 -11.185 -18.155 1.00 98.31 347 TYR A O 1
ATOM 2728 N N . GLN A 1 348 ? 8.128 -12.867 -16.793 1.00 98.00 348 GLN A N 1
ATOM 2729 C CA . GLN A 1 348 ? 8.877 -13.596 -17.821 1.00 98.00 348 GLN A CA 1
ATOM 2730 C C . GLN A 1 348 ? 7.954 -14.107 -18.945 1.00 98.00 348 GLN A C 1
ATOM 2732 O O . GLN A 1 348 ? 8.249 -13.803 -20.103 1.00 98.00 348 GLN A O 1
ATOM 2737 N N . PRO A 1 349 ? 6.796 -14.737 -18.653 1.00 98.06 349 PRO A N 1
ATOM 2738 C CA . PRO A 1 349 ? 5.816 -15.079 -19.684 1.00 98.06 349 PRO A CA 1
ATOM 2739 C C . PRO A 1 349 ? 5.373 -13.881 -20.540 1.00 98.06 349 PRO A C 1
ATOM 2741 O O . PRO A 1 349 ? 5.307 -13.982 -21.767 1.00 98.06 349 PRO A O 1
ATOM 2744 N N . LEU A 1 350 ? 5.104 -12.723 -19.922 1.00 97.88 350 LEU A N 1
ATOM 2745 C CA . LEU A 1 350 ? 4.716 -11.513 -20.652 1.00 97.88 350 LEU A CA 1
ATOM 2746 C C . LEU A 1 350 ? 5.855 -10.994 -21.539 1.00 97.88 350 LEU A C 1
ATOM 2748 O O . LEU A 1 350 ? 5.614 -10.589 -22.676 1.00 97.88 350 LEU A O 1
ATOM 2752 N N . LEU A 1 351 ? 7.098 -11.034 -21.055 1.00 97.88 351 LEU A N 1
ATOM 2753 C CA . LEU A 1 351 ? 8.264 -10.657 -21.849 1.00 97.88 351 LEU A CA 1
ATOM 2754 C C . LEU A 1 351 ? 8.443 -11.562 -23.074 1.00 97.88 351 LEU A C 1
ATOM 2756 O O . LEU A 1 351 ? 8.741 -11.064 -24.160 1.00 97.88 351 LEU A O 1
ATOM 2760 N N . ASP A 1 352 ? 8.266 -12.871 -22.911 1.00 98.06 352 ASP A N 1
ATOM 2761 C CA . ASP A 1 352 ? 8.397 -13.830 -24.009 1.00 98.06 352 ASP A CA 1
ATOM 2762 C C . ASP A 1 352 ? 7.305 -13.627 -25.057 1.00 98.06 352 ASP A C 1
ATOM 2764 O O . ASP A 1 352 ? 7.598 -13.601 -26.254 1.00 98.06 352 ASP A O 1
ATOM 2768 N N . TRP A 1 353 ? 6.067 -13.369 -24.625 1.00 98.00 353 TRP A N 1
ATOM 2769 C CA . TRP A 1 353 ? 4.985 -13.003 -25.537 1.00 98.00 353 TRP A CA 1
ATOM 2770 C C . TRP A 1 353 ? 5.287 -11.702 -26.297 1.00 98.00 353 TRP A C 1
ATOM 2772 O O . TRP A 1 353 ? 5.177 -11.669 -27.524 1.00 98.00 353 TRP A O 1
ATOM 2782 N N . ARG A 1 354 ? 5.769 -10.654 -25.610 1.00 96.38 354 ARG A N 1
ATOM 2783 C CA . ARG A 1 354 ? 6.202 -9.393 -26.250 1.00 96.38 354 ARG A CA 1
ATOM 2784 C C . ARG A 1 354 ? 7.293 -9.603 -27.304 1.00 96.38 354 ARG A C 1
ATOM 2786 O O . ARG A 1 354 ? 7.360 -8.845 -28.267 1.00 96.38 354 ARG A O 1
ATOM 2793 N N . LYS A 1 355 ? 8.132 -10.630 -27.145 1.00 96.50 355 LYS A N 1
ATOM 2794 C CA . LYS A 1 355 ? 9.212 -10.999 -28.077 1.00 96.50 355 LYS A CA 1
ATOM 2795 C C . LYS A 1 355 ? 8.765 -11.931 -29.211 1.00 96.50 355 LYS A C 1
ATOM 2797 O O . LYS A 1 355 ? 9.611 -12.468 -29.923 1.00 96.50 355 LYS A O 1
ATOM 2802 N N . GLY A 1 356 ? 7.458 -12.108 -29.404 1.00 97.62 356 GLY A N 1
ATOM 2803 C CA . GLY A 1 356 ? 6.894 -12.938 -30.470 1.00 97.62 356 GLY A CA 1
ATOM 2804 C C . GLY A 1 356 ? 6.641 -14.392 -30.070 1.00 97.62 356 GLY A C 1
ATOM 2805 O O . GLY A 1 356 ? 6.368 -15.219 -30.939 1.00 97.62 356 GLY A O 1
ATOM 2806 N N . GLY A 1 357 ? 6.728 -14.714 -28.777 1.00 97.88 357 GLY A N 1
ATOM 2807 C CA . GLY A 1 357 ? 6.266 -15.985 -28.229 1.00 97.88 357 GLY A CA 1
ATOM 2808 C C . GLY A 1 357 ? 4.737 -16.147 -28.295 1.00 97.88 357 GLY A C 1
ATOM 2809 O O . GLY A 1 357 ? 4.023 -15.255 -28.762 1.00 97.88 357 GLY A O 1
ATOM 2810 N N . PRO A 1 358 ? 4.204 -17.291 -27.834 1.00 96.94 358 PRO A N 1
ATOM 2811 C CA . PRO A 1 358 ? 2.763 -17.521 -27.787 1.00 96.94 358 PRO A CA 1
ATOM 2812 C C . PRO A 1 358 ? 2.070 -16.570 -26.803 1.00 96.94 358 PRO A C 1
ATOM 2814 O O . PRO A 1 358 ? 2.673 -16.093 -25.844 1.00 96.94 358 PRO A O 1
ATOM 2817 N N . ALA A 1 359 ? 0.779 -16.322 -27.033 1.00 96.44 359 ALA A N 1
ATOM 2818 C CA . ALA A 1 359 ? -0.045 -15.569 -26.094 1.00 96.44 359 ALA A CA 1
ATOM 2819 C C . ALA A 1 359 ? -0.118 -16.279 -24.733 1.00 96.44 359 ALA A C 1
ATOM 2821 O O . ALA A 1 359 ? -0.266 -17.501 -24.670 1.00 96.44 359 ALA A O 1
ATOM 2822 N N . ILE A 1 360 ? -0.042 -15.498 -23.655 1.00 95.88 360 ILE A N 1
ATOM 2823 C CA . ILE A 1 360 ? -0.160 -15.985 -22.276 1.00 95.88 360 ILE A CA 1
ATOM 2824 C C . ILE A 1 360 ? -1.610 -15.923 -21.789 1.00 95.88 360 ILE A C 1
ATOM 2826 O O . ILE A 1 360 ? -2.411 -15.136 -22.292 1.00 95.88 360 ILE A O 1
ATOM 2830 N N . THR A 1 361 ? -1.944 -16.717 -20.771 1.00 93.81 361 THR A N 1
ATOM 2831 C CA . THR A 1 361 ? -3.274 -16.692 -20.134 1.00 93.81 361 THR A CA 1
ATOM 2832 C C . THR A 1 361 ? -3.517 -15.409 -19.336 1.00 93.81 361 THR A C 1
ATOM 2834 O O . THR A 1 361 ? -4.662 -14.999 -19.164 1.00 93.81 361 THR A O 1
ATOM 2837 N N . GLY A 1 362 ? -2.443 -14.771 -18.856 1.00 92.19 362 GLY A N 1
ATOM 2838 C CA . GLY A 1 362 ? -2.512 -13.636 -17.934 1.00 92.19 362 GLY A CA 1
ATOM 2839 C C . GLY A 1 362 ? -2.733 -14.039 -16.471 1.00 92.19 362 GLY A C 1
ATOM 2840 O O . GLY A 1 362 ? -2.910 -13.166 -15.624 1.00 92.19 362 GLY A O 1
ATOM 2841 N N . GLU A 1 363 ? -2.738 -15.339 -16.171 1.00 95.44 363 GLU A N 1
ATOM 2842 C CA . GLU A 1 363 ? -2.846 -15.861 -14.809 1.00 95.4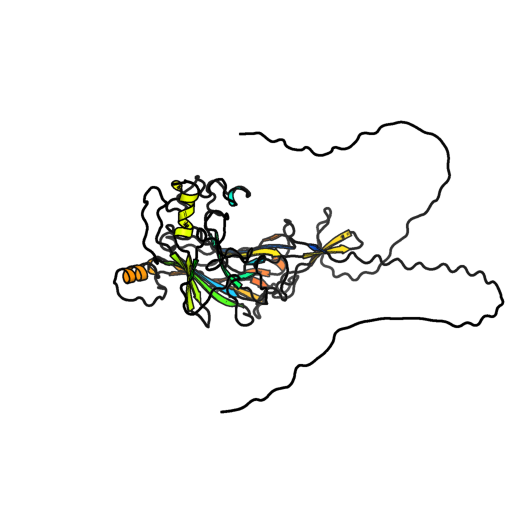4 363 GLU A CA 1
ATOM 2843 C C . GLU A 1 363 ? -1.477 -15.892 -14.129 1.00 95.44 363 GLU A C 1
ATOM 2845 O O . GLU A 1 363 ? -0.464 -16.168 -14.768 1.00 95.44 363 GLU A O 1
ATOM 2850 N N . PHE A 1 364 ? -1.459 -15.619 -12.825 1.00 97.25 364 PHE A N 1
ATOM 2851 C CA . PHE A 1 364 ? -0.250 -15.729 -12.016 1.00 97.25 364 PHE A CA 1
ATOM 2852 C C . PHE A 1 364 ? 0.078 -17.206 -11.798 1.00 97.25 364 PHE A C 1
ATOM 2854 O O . PHE A 1 364 ? -0.772 -17.956 -11.310 1.00 97.25 364 PHE A O 1
ATOM 2861 N N . ASP A 1 365 ? 1.307 -17.615 -12.109 1.00 97.50 365 ASP A N 1
ATOM 2862 C CA . ASP A 1 365 ? 1.759 -18.972 -11.808 1.00 97.50 365 ASP A CA 1
ATOM 2863 C C . ASP A 1 365 ? 1.937 -19.157 -10.292 1.00 97.50 365 ASP A C 1
ATOM 2865 O O . ASP A 1 365 ? 2.749 -18.495 -9.642 1.00 97.50 365 ASP A O 1
ATOM 2869 N N . SER A 1 366 ? 1.173 -20.092 -9.728 1.00 95.75 366 SER A N 1
ATOM 2870 C CA . SER A 1 366 ? 1.228 -20.441 -8.305 1.00 95.75 366 SER A CA 1
ATOM 2871 C C . SER A 1 366 ? 2.532 -21.123 -7.887 1.00 95.75 366 SER A C 1
ATOM 2873 O O . SER A 1 366 ? 2.880 -21.073 -6.711 1.00 95.75 366 SER A O 1
ATOM 2875 N N . GLN A 1 367 ? 3.270 -21.741 -8.816 1.00 97.12 367 GLN A N 1
ATOM 2876 C CA . GLN A 1 367 ? 4.589 -22.320 -8.528 1.00 97.12 367 GLN A CA 1
ATOM 2877 C C . GLN A 1 367 ? 5.671 -21.245 -8.383 1.00 97.12 367 GLN A C 1
ATOM 2879 O O . GLN A 1 367 ? 6.696 -21.482 -7.754 1.00 97.12 367 GLN A O 1
ATOM 2884 N N . ALA A 1 368 ? 5.419 -20.053 -8.923 1.00 97.69 368 ALA A N 1
ATOM 2885 C CA . ALA A 1 368 ? 6.266 -18.872 -8.802 1.00 97.69 368 ALA A CA 1
ATOM 2886 C C . ALA A 1 368 ? 5.786 -17.925 -7.681 1.00 97.69 368 ALA A C 1
ATOM 2888 O O . ALA A 1 368 ? 6.112 -16.734 -7.670 1.00 97.69 368 ALA A O 1
ATOM 2889 N N . ALA A 1 369 ? 4.989 -18.445 -6.743 1.00 97.62 369 ALA A N 1
ATOM 2890 C CA . ALA A 1 369 ? 4.407 -17.701 -5.639 1.00 97.62 369 ALA A CA 1
ATOM 2891 C C . ALA A 1 369 ? 4.883 -18.244 -4.284 1.00 97.62 369 ALA A C 1
ATOM 2893 O O . ALA A 1 369 ? 4.904 -19.447 -4.034 1.00 97.62 369 ALA A O 1
ATOM 2894 N N . PHE A 1 370 ? 5.214 -17.334 -3.373 1.00 97.81 370 PHE A N 1
ATOM 2895 C CA . PHE A 1 370 ? 5.528 -17.621 -1.981 1.00 97.81 370 PHE A CA 1
ATOM 2896 C C . PHE A 1 370 ? 4.430 -17.037 -1.089 1.00 97.81 370 PHE A C 1
ATOM 2898 O O . PHE A 1 370 ? 4.331 -15.819 -0.921 1.00 97.81 370 PHE A O 1
ATOM 2905 N N . VAL A 1 371 ? 3.601 -17.906 -0.506 1.00 97.44 371 VAL A N 1
ATOM 2906 C CA . VAL A 1 371 ? 2.572 -17.512 0.468 1.00 97.44 371 VAL A CA 1
ATOM 2907 C C . VAL A 1 371 ? 3.216 -17.380 1.845 1.00 97.44 371 VAL A C 1
ATOM 2909 O O . VAL A 1 371 ? 3.758 -18.341 2.396 1.00 97.44 371 VAL A O 1
ATOM 2912 N N . ALA A 1 372 ? 3.174 -16.179 2.408 1.00 97.75 372 ALA A N 1
ATOM 2913 C CA . ALA A 1 372 ? 3.854 -15.860 3.648 1.00 97.75 372 ALA A CA 1
ATOM 2914 C C . ALA A 1 372 ? 3.072 -16.304 4.885 1.00 97.75 372 ALA A C 1
ATOM 2916 O O . ALA A 1 372 ? 1.855 -16.152 4.982 1.00 97.75 372 ALA A O 1
ATOM 2917 N N . LYS A 1 373 ? 3.811 -16.768 5.892 1.00 98.19 373 LYS A N 1
ATOM 2918 C CA . LYS A 1 373 ? 3.300 -16.961 7.248 1.00 98.19 373 LYS A CA 1
ATOM 2919 C C . LYS A 1 373 ? 3.191 -15.618 7.952 1.00 98.19 373 LYS A C 1
ATOM 2921 O O . LYS A 1 373 ? 4.139 -14.827 7.929 1.00 98.19 373 LYS A O 1
ATOM 2926 N N . LEU A 1 374 ? 2.059 -15.374 8.597 1.00 98.56 374 LEU A N 1
ATOM 2927 C CA . LEU A 1 374 ? 1.803 -14.124 9.293 1.00 98.56 374 LEU A CA 1
ATOM 2928 C C . LEU A 1 374 ? 2.228 -14.211 10.760 1.00 98.56 374 LEU A C 1
ATOM 2930 O O . LEU A 1 374 ? 2.174 -15.256 11.404 1.00 98.56 374 LEU A O 1
ATOM 2934 N N . SER A 1 375 ? 2.639 -13.074 11.306 1.00 98.50 375 SER A N 1
ATOM 2935 C CA . SER A 1 375 ? 2.765 -12.857 12.747 1.00 98.50 375 SER A CA 1
ATOM 2936 C C . SER A 1 375 ? 2.250 -11.467 13.101 1.00 98.50 375 SER A C 1
ATOM 2938 O O . SER A 1 375 ? 2.063 -10.615 12.232 1.00 98.50 375 SER A O 1
ATOM 2940 N N . THR A 1 376 ? 1.974 -11.216 14.375 1.00 98.25 376 THR A N 1
ATOM 2941 C CA . THR A 1 376 ? 1.435 -9.927 14.813 1.00 98.25 376 THR A CA 1
ATOM 2942 C C . THR A 1 376 ? 1.899 -9.591 16.225 1.00 98.25 376 THR A C 1
ATOM 2944 O O . THR A 1 376 ? 2.598 -10.376 16.867 1.00 98.25 376 THR A O 1
ATOM 2947 N N . ARG A 1 377 ? 1.572 -8.386 16.679 1.00 96.81 377 ARG A N 1
ATOM 2948 C CA . ARG A 1 377 ? 1.942 -7.857 17.989 1.00 96.81 377 ARG A CA 1
ATOM 2949 C C . ARG A 1 377 ? 0.848 -6.923 18.473 1.00 96.81 377 ARG A C 1
ATOM 2951 O O . ARG A 1 377 ? 0.253 -6.221 17.657 1.00 96.81 377 ARG A O 1
ATOM 2958 N N . THR A 1 378 ? 0.705 -6.829 19.791 1.00 96.88 378 THR A N 1
ATOM 2959 C CA . THR A 1 378 ? -0.253 -5.915 20.406 1.00 96.88 378 THR A CA 1
ATOM 2960 C C . THR A 1 378 ? -0.072 -4.483 19.889 1.00 96.88 378 THR A C 1
ATOM 2962 O O . THR A 1 378 ? 1.048 -3.953 19.942 1.00 96.88 378 THR A O 1
ATOM 2965 N N . PRO A 1 379 ? -1.138 -3.849 19.366 1.00 94.62 379 PRO A N 1
ATOM 2966 C CA . PRO A 1 379 ? -1.049 -2.523 18.780 1.00 94.62 379 PRO A CA 1
ATOM 2967 C C . PRO A 1 379 ? -0.865 -1.449 19.854 1.00 94.62 379 PRO A C 1
ATOM 2969 O O . PRO A 1 379 ? -1.414 -1.516 20.956 1.00 94.62 379 PRO A O 1
ATOM 2972 N N . GLY A 1 380 ? -0.084 -0.428 19.506 1.00 93.19 380 GLY A N 1
ATOM 2973 C CA . GLY A 1 380 ? 0.079 0.780 20.304 1.00 93.19 380 GLY A CA 1
ATOM 2974 C C . GLY A 1 380 ? -0.752 1.916 19.721 1.00 93.19 380 GLY A C 1
ATOM 2975 O O . GLY A 1 380 ? -0.721 2.147 18.511 1.00 93.19 380 GLY A O 1
ATOM 2976 N N . PHE A 1 381 ? -1.447 2.643 20.591 1.00 94.12 381 PHE A N 1
ATOM 2977 C CA . PHE A 1 381 ? -2.221 3.825 20.223 1.00 94.12 381 PHE A CA 1
ATOM 2978 C C . PHE A 1 381 ? -1.796 5.016 21.067 1.00 94.12 381 PHE A C 1
ATOM 2980 O O . PHE A 1 381 ? -1.387 4.860 22.222 1.00 94.12 381 PHE A O 1
ATOM 2987 N N . ASP A 1 382 ? -1.936 6.209 20.513 1.00 92.62 382 ASP A N 1
ATOM 2988 C CA . ASP A 1 382 ? -1.758 7.454 21.235 1.00 92.62 382 ASP A CA 1
ATOM 2989 C C . ASP A 1 382 ? -2.893 8.440 20.955 1.00 92.62 382 ASP A C 1
ATOM 2991 O O . ASP A 1 382 ? -3.594 8.380 19.942 1.00 92.62 382 ASP A O 1
ATOM 2995 N N . GLN A 1 383 ? -3.069 9.358 21.897 1.00 90.50 383 GLN A N 1
ATOM 2996 C CA . GLN A 1 383 ? -3.980 10.483 21.796 1.00 90.50 383 GLN A CA 1
ATOM 2997 C C . GLN A 1 383 ? -3.210 11.745 22.165 1.00 90.50 383 GLN A C 1
ATOM 2999 O O . GLN A 1 383 ? -2.656 11.853 23.260 1.00 90.50 383 GLN A O 1
ATOM 3004 N N . GLN A 1 384 ? -3.153 12.709 21.243 1.00 88.25 384 GLN A N 1
ATOM 3005 C CA . GLN A 1 384 ? -2.325 13.916 21.381 1.00 88.25 384 GLN A CA 1
ATOM 3006 C C . GLN A 1 384 ? -0.847 13.591 21.719 1.00 88.25 384 GLN A C 1
ATOM 3008 O O . GLN A 1 384 ? -0.215 14.303 22.503 1.00 88.25 384 GLN A O 1
ATOM 3013 N N . GLY A 1 385 ? -0.296 12.503 21.163 1.00 87.12 385 GLY A N 1
ATOM 3014 C CA . GLY A 1 385 ? 1.078 12.061 21.416 1.00 87.12 385 GLY A CA 1
ATOM 3015 C C . GLY A 1 385 ? 1.296 11.383 22.772 1.00 87.12 385 GLY A C 1
ATOM 3016 O O . GLY A 1 385 ? 2.441 11.119 23.138 1.00 87.12 385 GLY A O 1
ATOM 3017 N N . GLN A 1 386 ? 0.236 11.127 23.546 1.00 89.19 386 GLN A N 1
ATOM 3018 C CA . GLN A 1 386 ? 0.308 10.395 24.812 1.00 89.19 386 GLN A CA 1
ATOM 3019 C C . GLN A 1 386 ? -0.175 8.952 24.622 1.00 89.19 386 GLN A C 1
ATOM 3021 O O . GLN A 1 386 ? -1.290 8.767 24.131 1.00 89.19 386 GLN A O 1
ATOM 3026 N N . PRO A 1 387 ? 0.607 7.934 25.031 1.00 90.75 387 PRO A N 1
ATOM 3027 C CA . PRO A 1 387 ? 0.206 6.539 24.889 1.00 90.75 387 PRO A CA 1
ATOM 3028 C C . PRO A 1 387 ? -1.120 6.234 25.591 1.00 90.75 387 PRO A C 1
ATOM 3030 O O . PRO A 1 387 ? -1.297 6.533 26.776 1.00 90.75 387 PRO A O 1
ATOM 3033 N N . MET A 1 388 ? -2.024 5.576 24.875 1.00 88.69 388 MET A N 1
ATOM 3034 C CA . MET A 1 388 ? -3.252 5.019 25.425 1.00 88.69 388 MET A CA 1
ATOM 3035 C C . MET A 1 388 ? -2.966 3.653 26.052 1.00 88.69 388 MET A C 1
ATOM 3037 O O . MET A 1 388 ? -2.211 2.846 25.514 1.00 88.69 388 MET A O 1
ATOM 3041 N N . ARG A 1 389 ? -3.576 3.385 27.209 1.00 86.69 389 ARG A N 1
ATOM 3042 C CA . ARG A 1 389 ? -3.450 2.113 27.938 1.00 86.69 389 ARG A CA 1
ATOM 3043 C C . ARG A 1 389 ? -4.799 1.405 27.995 1.00 86.69 389 ARG A C 1
ATOM 3045 O O . ARG A 1 389 ? -5.831 2.059 27.893 1.00 86.69 389 ARG A O 1
ATOM 3052 N N . GLY A 1 390 ? -4.772 0.086 28.156 1.00 86.12 390 GLY A N 1
ATOM 3053 C CA . GLY A 1 390 ? -5.971 -0.743 28.316 1.00 86.12 390 GLY A CA 1
ATOM 3054 C C . GLY A 1 390 ? -6.767 -1.007 27.034 1.00 86.12 390 GLY A C 1
ATOM 3055 O O . GLY A 1 390 ? -7.757 -1.724 27.070 1.00 86.12 390 GLY A O 1
ATOM 3056 N N . VAL A 1 391 ? -6.338 -0.496 25.870 1.00 89.69 391 VAL A N 1
ATOM 3057 C CA . VAL A 1 391 ? -6.998 -0.839 24.591 1.00 89.69 391 VAL A CA 1
ATOM 3058 C C . VAL A 1 391 ? -6.905 -2.343 24.323 1.00 89.69 391 VAL A C 1
ATOM 3060 O O . VAL A 1 391 ? -7.897 -2.958 23.941 1.00 89.69 391 VAL A O 1
ATOM 3063 N N . ALA A 1 392 ? -5.748 -2.937 24.632 1.00 91.62 392 ALA A N 1
ATOM 3064 C CA . ALA A 1 392 ? -5.520 -4.375 24.534 1.00 91.62 392 ALA A CA 1
ATOM 3065 C C . ALA A 1 392 ? -6.459 -5.200 25.431 1.00 91.62 392 ALA A C 1
ATOM 3067 O O . ALA A 1 392 ? -6.663 -6.380 25.165 1.00 91.62 392 ALA A O 1
ATOM 3068 N N . ASP A 1 393 ? -7.057 -4.614 26.473 1.00 91.38 393 ASP A N 1
ATOM 3069 C CA . ASP A 1 393 ? -8.037 -5.297 27.329 1.00 91.38 393 ASP A CA 1
ATOM 3070 C C . ASP A 1 393 ? -9.409 -5.411 26.641 1.00 91.38 393 ASP A C 1
ATOM 3072 O O . ASP A 1 393 ? -10.219 -6.250 27.019 1.00 91.38 393 ASP A O 1
ATOM 3076 N N . THR A 1 394 ? -9.652 -4.618 25.589 1.00 92.38 394 THR A N 1
ATOM 3077 C CA . THR A 1 394 ? -10.883 -4.651 24.783 1.00 92.38 394 THR A CA 1
ATOM 3078 C C . THR A 1 394 ? -10.750 -5.557 23.564 1.00 92.38 394 THR A C 1
ATOM 3080 O O . THR A 1 394 ? -11.614 -6.394 23.317 1.00 92.38 394 THR A O 1
ATOM 3083 N N . PHE A 1 395 ? -9.674 -5.405 22.796 1.00 95.38 395 PHE A N 1
ATOM 3084 C CA . PHE A 1 395 ? -9.365 -6.271 21.664 1.00 95.38 395 PHE A CA 1
ATOM 3085 C C . PHE A 1 395 ? -7.855 -6.329 21.448 1.00 95.38 395 PHE A C 1
ATOM 3087 O O . PHE A 1 395 ? -7.135 -5.408 21.830 1.00 95.38 395 PHE A O 1
ATOM 3094 N N . ASP A 1 396 ? -7.376 -7.388 20.806 1.00 97.00 396 ASP A N 1
ATOM 3095 C CA . ASP A 1 396 ? -5.980 -7.489 20.379 1.00 97.00 396 ASP A CA 1
ATOM 3096 C C . ASP A 1 396 ? -5.889 -8.070 18.962 1.00 97.00 396 ASP A C 1
ATOM 3098 O O . ASP A 1 396 ? -6.860 -8.611 18.431 1.00 97.00 396 ASP A O 1
ATOM 3102 N N . THR A 1 397 ? -4.733 -7.925 18.327 1.00 97.75 397 THR A N 1
ATOM 3103 C CA . THR A 1 397 ? -4.434 -8.560 17.045 1.00 97.75 397 THR A CA 1
ATOM 3104 C C . THR A 1 397 ? -4.187 -10.052 17.214 1.00 97.75 397 THR A C 1
ATOM 3106 O O . THR A 1 397 ? -3.532 -10.469 18.170 1.00 97.75 397 THR A O 1
ATOM 3109 N N . GLN A 1 398 ? -4.617 -10.846 16.238 1.00 98.19 398 GLN A N 1
ATOM 3110 C CA . GLN A 1 398 ? -4.356 -12.280 16.191 1.00 98.19 398 GLN A CA 1
ATOM 3111 C C . GLN A 1 398 ? -4.058 -12.732 14.756 1.00 98.19 398 GLN A C 1
ATOM 3113 O O . GLN A 1 398 ? -4.605 -12.192 13.794 1.00 98.19 398 GLN A O 1
ATOM 3118 N N . VAL A 1 399 ? -3.172 -13.721 14.624 1.00 98.50 399 VAL A N 1
ATOM 3119 C CA . VAL A 1 399 ? -3.087 -14.573 13.430 1.00 98.50 399 VAL A CA 1
ATOM 3120 C C . VAL A 1 399 ? -3.841 -15.857 13.752 1.00 98.50 399 VAL A C 1
ATOM 3122 O O . VAL A 1 399 ? -3.573 -16.475 14.785 1.00 98.50 399 VAL A O 1
ATOM 3125 N N . PHE A 1 400 ? -4.822 -16.201 12.927 1.00 97.94 400 PHE A N 1
ATOM 3126 C CA . PHE A 1 400 ? -5.702 -17.349 13.122 1.00 97.94 400 PHE A CA 1
ATOM 3127 C C . PHE A 1 400 ? -5.095 -18.630 12.525 1.00 97.94 400 PHE A C 1
ATOM 3129 O O . PHE A 1 400 ? -4.077 -18.586 11.830 1.00 97.94 400 PHE A O 1
ATOM 3136 N N . ASP A 1 401 ? -5.710 -19.780 12.813 1.00 97.00 401 ASP A N 1
ATOM 3137 C CA . ASP A 1 401 ? -5.179 -21.106 12.452 1.00 97.00 401 ASP A CA 1
ATOM 3138 C C . ASP A 1 401 ? -5.018 -21.313 10.936 1.00 97.00 401 ASP A C 1
ATOM 3140 O O . ASP A 1 401 ? -4.157 -22.073 10.494 1.00 97.00 401 ASP A O 1
ATOM 3144 N N . ASP A 1 402 ? -5.815 -20.609 10.136 1.00 97.25 402 ASP A N 1
ATOM 3145 C CA . ASP A 1 402 ? -5.779 -20.608 8.671 1.00 97.25 402 ASP A CA 1
ATOM 3146 C C . ASP A 1 402 ? -4.799 -19.576 8.083 1.00 97.25 402 ASP A C 1
ATOM 3148 O O . ASP A 1 402 ? -4.817 -19.316 6.882 1.00 97.25 402 ASP A O 1
ATOM 3152 N N . ASN A 1 403 ? -3.919 -19.001 8.914 1.00 98.25 403 ASN A N 1
ATOM 3153 C CA . ASN A 1 403 ? -2.940 -17.978 8.538 1.00 98.25 403 ASN A CA 1
ATOM 3154 C C . ASN A 1 403 ? -3.568 -16.654 8.056 1.00 98.25 403 ASN A C 1
ATOM 3156 O O . ASN A 1 403 ? -2.890 -15.834 7.435 1.00 98.25 403 ASN A O 1
ATOM 3160 N N . THR A 1 404 ? -4.838 -16.403 8.379 1.00 98.44 404 THR A N 1
ATOM 3161 C CA . THR A 1 404 ? -5.443 -15.076 8.238 1.00 98.44 404 THR A CA 1
ATOM 3162 C C . THR A 1 404 ? -5.100 -14.190 9.437 1.00 98.44 404 THR A C 1
ATOM 3164 O O . THR A 1 404 ? -4.778 -14.669 10.527 1.00 98.44 404 THR A O 1
ATOM 3167 N N . TRP A 1 405 ? -5.121 -12.873 9.248 1.00 98.62 405 TRP A N 1
ATOM 3168 C CA . TRP A 1 405 ? -4.821 -11.899 10.295 1.00 98.62 405 TRP A CA 1
ATOM 3169 C C . TRP A 1 405 ? -6.002 -10.976 10.549 1.00 98.62 405 TRP A C 1
ATOM 3171 O O . TRP A 1 405 ? -6.697 -10.554 9.624 1.00 98.62 405 TRP A O 1
ATOM 3181 N N . GLY A 1 406 ? -6.190 -10.605 11.810 1.00 98.25 406 GLY A N 1
ATOM 3182 C CA . GLY A 1 406 ? -7.213 -9.653 12.187 1.00 98.25 406 GLY A CA 1
ATOM 3183 C C . GLY A 1 406 ? -7.202 -9.314 13.669 1.00 98.25 406 GLY A C 1
ATOM 3184 O O . GLY A 1 406 ? -6.146 -9.241 14.299 1.00 98.25 406 GLY A O 1
ATOM 3185 N N . LEU A 1 407 ? -8.392 -9.079 14.211 1.00 97.88 407 LEU A N 1
ATOM 3186 C CA . LEU A 1 407 ? -8.623 -8.649 15.586 1.00 97.88 407 LEU A CA 1
ATOM 3187 C C . LEU A 1 407 ? -9.548 -9.625 16.313 1.00 97.88 407 LEU A C 1
ATOM 3189 O O . LEU A 1 407 ? -10.465 -10.176 15.708 1.00 97.88 407 LEU A O 1
ATOM 3193 N N . VAL A 1 408 ? -9.351 -9.784 17.619 1.00 97.38 408 VAL A N 1
ATOM 3194 C CA . VAL A 1 408 ? -10.239 -10.547 18.503 1.00 97.38 408 VAL A CA 1
ATOM 3195 C C . VAL A 1 408 ? -10.718 -9.665 19.653 1.00 97.38 408 VAL A C 1
ATOM 3197 O O . VAL A 1 408 ? -9.907 -9.109 20.397 1.00 97.38 408 VAL A O 1
ATOM 3200 N N . TRP A 1 409 ? -12.037 -9.518 19.795 1.00 96.06 409 TRP A N 1
ATOM 3201 C CA . TRP A 1 409 ? -12.654 -8.812 20.919 1.00 96.06 409 TRP A CA 1
ATOM 3202 C C . TRP A 1 409 ? -12.738 -9.711 22.147 1.00 96.06 409 TRP A C 1
ATOM 3204 O O . TRP A 1 409 ? -13.082 -10.889 22.065 1.00 96.06 409 TRP A O 1
ATOM 3214 N N . LYS A 1 410 ? -12.446 -9.130 23.308 1.00 93.38 410 LYS A N 1
ATOM 3215 C CA . LYS A 1 410 ? -12.501 -9.810 24.599 1.00 93.38 410 LYS A CA 1
ATOM 3216 C C . LYS A 1 410 ? -13.898 -9.627 25.213 1.00 93.38 410 LYS A C 1
ATOM 3218 O O . LYS A 1 410 ? -14.387 -8.498 25.221 1.00 93.38 410 LYS A O 1
ATOM 3223 N N . PRO A 1 411 ? -14.531 -10.686 25.758 1.00 88.25 411 PRO A N 1
ATOM 3224 C CA . PRO A 1 411 ? -15.876 -10.595 26.340 1.00 88.25 411 PRO A CA 1
ATOM 3225 C C . PRO A 1 411 ? -16.011 -9.549 27.453 1.00 88.25 411 PRO A C 1
ATOM 3227 O O . PRO A 1 411 ? -17.025 -8.867 27.533 1.00 88.25 411 PRO A O 1
ATOM 3230 N N . GLU A 1 412 ? -14.967 -9.395 28.269 1.00 87.06 412 GLU A N 1
ATOM 3231 C CA . GLU A 1 412 ? -14.914 -8.462 29.406 1.00 87.06 412 GLU A CA 1
ATOM 3232 C C . GLU A 1 412 ? -14.278 -7.107 29.035 1.00 87.06 412 GLU A C 1
ATOM 3234 O O . GLU A 1 412 ? -13.758 -6.395 29.891 1.00 87.06 412 GLU A O 1
ATOM 3239 N N . GLY A 1 413 ? -14.244 -6.775 27.741 1.00 86.50 413 GLY A N 1
ATOM 3240 C CA . GLY A 1 413 ? -13.663 -5.535 27.243 1.00 86.50 413 GLY A CA 1
ATOM 3241 C C . GLY A 1 413 ? -14.472 -4.289 27.613 1.00 86.50 413 GLY A C 1
ATOM 3242 O O . GLY A 1 413 ? -15.690 -4.321 27.763 1.00 86.50 413 GLY A O 1
ATOM 3243 N N . ASP A 1 414 ? -13.800 -3.138 27.656 1.00 85.75 414 ASP A N 1
ATOM 3244 C CA . ASP A 1 414 ? -14.402 -1.838 27.998 1.00 85.75 414 ASP A CA 1
AT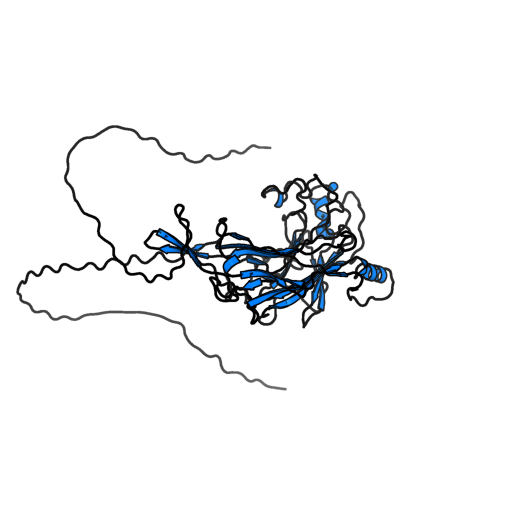OM 3245 C C . ASP A 1 414 ? -15.295 -1.235 26.887 1.00 85.75 414 ASP A C 1
ATOM 3247 O O . ASP A 1 414 ? -15.721 -0.077 26.975 1.00 85.75 414 ASP A O 1
ATOM 3251 N N . ALA A 1 415 ? -15.551 -1.974 25.806 1.00 87.31 415 ALA A N 1
ATOM 3252 C CA . ALA A 1 415 ? -16.411 -1.557 24.705 1.00 87.31 415 ALA A CA 1
ATOM 3253 C C . ALA A 1 415 ? -17.214 -2.749 24.162 1.00 87.31 415 ALA A C 1
ATOM 3255 O O . ALA A 1 415 ? -16.743 -3.884 24.241 1.00 87.31 415 ALA A O 1
ATOM 3256 N N . PRO A 1 416 ? -18.398 -2.506 23.564 1.00 90.94 416 PRO A N 1
ATOM 3257 C CA . PRO A 1 416 ? -19.141 -3.552 22.873 1.00 90.94 416 PRO A CA 1
ATOM 3258 C C . PRO A 1 416 ? -18.284 -4.263 21.820 1.00 90.94 416 PRO A C 1
ATOM 3260 O O . PRO A 1 416 ? -17.430 -3.644 21.178 1.00 90.94 416 PRO A O 1
ATOM 3263 N N . ALA A 1 417 ? -18.550 -5.550 21.600 1.00 92.38 417 ALA A N 1
ATOM 3264 C CA . ALA A 1 417 ? -17.860 -6.329 20.580 1.00 92.38 417 ALA A CA 1
ATOM 3265 C C . ALA A 1 417 ? -17.939 -5.636 19.203 1.00 92.38 417 ALA A C 1
ATOM 3267 O O . ALA A 1 417 ? -18.965 -5.049 18.841 1.00 92.38 417 ALA A O 1
ATOM 3268 N N . GLY A 1 418 ? -16.824 -5.638 18.470 1.00 94.56 418 GLY A N 1
ATOM 3269 C CA . GLY A 1 418 ? -16.699 -4.976 17.168 1.00 94.56 418 GLY A CA 1
ATOM 3270 C C . GLY A 1 418 ? -16.596 -3.453 17.234 1.00 94.56 418 GLY A C 1
ATOM 3271 O O . GLY A 1 418 ? -16.632 -2.804 16.195 1.00 94.56 418 GLY A O 1
ATOM 3272 N N . HIS A 1 419 ? -16.465 -2.858 18.421 1.00 94.12 419 HIS A N 1
ATOM 3273 C CA . HIS A 1 419 ? -16.333 -1.413 18.582 1.00 94.12 419 HIS A CA 1
ATOM 3274 C C . HIS A 1 419 ? -15.014 -1.039 19.246 1.00 94.12 419 HIS A C 1
ATOM 3276 O O . HIS A 1 419 ? -14.589 -1.649 20.230 1.00 94.12 419 HIS A O 1
ATOM 3282 N N . PHE A 1 420 ? -14.384 0.015 18.732 1.00 92.31 420 PHE A N 1
ATOM 3283 C CA . PHE A 1 420 ? -13.274 0.662 19.420 1.00 92.31 420 PHE A CA 1
ATOM 3284 C C . PHE A 1 420 ? -13.805 1.510 20.586 1.00 92.31 420 PHE A C 1
ATOM 3286 O O . PHE A 1 420 ? -14.834 2.184 20.478 1.00 92.31 420 PHE A O 1
ATOM 3293 N N . ARG A 1 421 ? -13.076 1.524 21.705 1.00 83.12 421 ARG A N 1
ATOM 3294 C CA . ARG A 1 421 ? -13.391 2.340 22.888 1.00 83.12 421 ARG A CA 1
ATOM 3295 C C . ARG A 1 421 ? -13.459 3.836 22.551 1.00 83.12 421 ARG A C 1
ATOM 3297 O O . ARG A 1 421 ? -12.446 4.442 22.215 1.00 83.12 421 ARG A O 1
ATOM 3304 N N . SER A 1 422 ? -14.624 4.465 22.725 1.00 79.12 422 SER A N 1
ATOM 3305 C CA . SER A 1 422 ? -14.827 5.854 22.284 1.00 79.12 422 SER A CA 1
ATOM 3306 C C . SER A 1 422 ? -14.487 6.935 23.314 1.00 79.12 422 SER A C 1
ATOM 3308 O O . SER A 1 422 ? -14.172 8.047 22.910 1.00 79.12 422 SER A O 1
ATOM 3310 N N . THR A 1 423 ? -14.588 6.669 24.624 1.00 76.75 423 THR A N 1
ATOM 3311 C CA . THR A 1 423 ? -14.511 7.711 25.675 1.00 76.75 423 THR A CA 1
ATOM 3312 C C . THR A 1 423 ? -13.310 7.509 26.592 1.00 76.75 423 THR A C 1
ATOM 3314 O O . THR A 1 423 ? -13.069 6.398 27.069 1.00 76.75 423 THR A O 1
ATOM 3317 N N . ILE A 1 424 ? -12.562 8.583 26.858 1.00 74.69 424 ILE A N 1
ATOM 3318 C CA . ILE A 1 424 ? -11.329 8.567 27.652 1.00 74.69 424 ILE A CA 1
ATOM 3319 C C . ILE A 1 424 ? -11.302 9.815 28.552 1.00 74.69 424 ILE A C 1
ATOM 3321 O O . ILE A 1 424 ? -11.365 10.947 28.082 1.00 74.69 424 ILE A O 1
ATOM 3325 N N . ALA A 1 425 ? -11.212 9.627 29.866 1.00 68.62 425 ALA A N 1
ATOM 3326 C CA . ALA A 1 425 ? -10.789 10.672 30.790 1.00 68.62 425 ALA A CA 1
ATOM 3327 C C . ALA A 1 425 ? -9.296 10.948 30.577 1.00 68.62 425 ALA A C 1
ATOM 3329 O O . ALA A 1 425 ? -8.465 10.041 30.611 1.00 68.62 425 ALA A O 1
ATOM 3330 N N . ILE A 1 426 ? -8.955 12.209 30.339 1.00 66.19 426 ILE A N 1
ATOM 3331 C CA . ILE A 1 426 ? -7.579 12.663 30.198 1.00 66.19 426 ILE A CA 1
ATOM 3332 C C . ILE A 1 426 ? -7.131 13.100 31.591 1.00 66.19 426 ILE A C 1
ATOM 3334 O O . ILE A 1 426 ? -7.588 14.145 32.067 1.00 66.19 426 ILE A O 1
ATOM 3338 N N . PRO A 1 427 ? -6.239 12.354 32.260 1.00 57.59 427 PRO A N 1
ATOM 3339 C CA . PRO A 1 427 ? -5.736 12.798 33.542 1.00 57.59 427 PRO A CA 1
ATOM 3340 C C . PRO A 1 427 ? -5.025 14.140 33.363 1.00 57.59 427 PRO A C 1
ATOM 3342 O O . PRO A 1 427 ? -4.090 14.286 32.568 1.00 57.59 427 PRO A O 1
ATOM 3345 N N . THR A 1 428 ? -5.483 15.154 34.098 1.00 51.62 428 THR A N 1
ATOM 3346 C CA . THR A 1 428 ? -4.718 16.390 34.261 1.00 51.62 428 THR A CA 1
ATOM 3347 C C . THR A 1 428 ? -3.395 16.021 34.941 1.00 51.62 428 THR A C 1
ATOM 3349 O O . THR A 1 428 ? -3.311 14.997 35.613 1.00 51.62 428 THR A O 1
ATOM 3352 N N . ARG A 1 429 ? -2.322 16.798 34.725 1.00 46.91 429 ARG A N 1
ATOM 3353 C CA . ARG A 1 429 ? -0.903 16.454 35.013 1.00 46.91 429 ARG A CA 1
ATOM 3354 C C . ARG A 1 429 ? -0.555 15.952 36.439 1.00 46.91 429 ARG A C 1
ATOM 3356 O O . ARG A 1 429 ? 0.616 15.718 36.723 1.00 46.91 429 ARG A O 1
ATOM 3363 N N . ARG A 1 430 ? -1.526 15.769 37.334 1.00 38.12 430 ARG A N 1
ATOM 3364 C CA . ARG A 1 430 ? -1.417 15.062 38.611 1.00 38.12 430 ARG A CA 1
ATOM 3365 C C . ARG A 1 430 ? -2.645 14.173 38.862 1.00 38.12 430 ARG A C 1
ATOM 3367 O O . ARG A 1 430 ? -3.506 14.568 39.633 1.00 38.12 430 ARG A O 1
ATOM 3374 N N . ALA A 1 431 ? -2.707 12.992 38.249 1.00 32.19 431 ALA A N 1
ATOM 3375 C CA . ALA A 1 431 ? -3.259 11.768 38.854 1.00 32.19 431 ALA A CA 1
ATOM 3376 C C . ALA A 1 431 ? -3.283 10.625 37.825 1.00 32.19 431 ALA A C 1
ATOM 3378 O O . ALA A 1 431 ? -3.988 10.689 36.829 1.00 32.19 431 ALA A O 1
ATOM 3379 N N . TRP A 1 432 ? -2.546 9.553 38.095 1.00 32.69 432 TRP A N 1
ATOM 3380 C CA . TRP A 1 432 ? -2.862 8.199 37.624 1.00 32.69 432 TRP A CA 1
ATOM 3381 C C . TRP A 1 432 ? -2.939 7.386 38.924 1.00 32.69 432 TRP A C 1
ATOM 3383 O O . TRP A 1 432 ? -1.974 7.462 39.688 1.00 32.69 432 TRP A O 1
ATOM 3393 N N . PRO A 1 433 ? -4.062 6.724 39.263 1.00 38.19 433 PRO A N 1
ATOM 3394 C CA . PRO A 1 433 ? -4.629 5.648 38.456 1.00 38.19 433 PRO A CA 1
ATOM 3395 C C . PRO A 1 433 ? -6.158 5.679 38.300 1.00 38.19 433 PRO A C 1
ATOM 3397 O O . PRO A 1 433 ? -6.880 6.359 39.023 1.00 38.19 433 PRO A O 1
ATOM 3400 N N . TRP A 1 434 ? -6.631 4.898 37.333 1.00 32.22 434 TRP A N 1
ATOM 3401 C CA . TRP A 1 434 ? -8.041 4.660 37.044 1.00 32.22 434 TRP A CA 1
ATOM 3402 C C . TRP A 1 434 ? -8.661 3.644 38.008 1.00 32.22 434 TRP A C 1
ATOM 3404 O O . TRP A 1 434 ? -8.077 2.579 38.210 1.00 32.22 434 TRP A O 1
ATOM 3414 N N . PRO A 1 435 ? -9.886 3.903 38.485 1.00 35.03 435 PRO A N 1
ATOM 3415 C CA . PRO A 1 435 ? -10.865 2.852 38.695 1.00 35.03 435 PRO A CA 1
ATOM 3416 C C . PRO A 1 435 ? -12.124 3.090 37.851 1.00 35.03 435 PRO A C 1
ATOM 3418 O O . PRO A 1 435 ? -12.586 4.213 37.653 1.00 35.03 435 PRO A O 1
ATOM 3421 N N . SER A 1 436 ? -12.675 1.988 37.358 1.00 43.97 436 SER A N 1
ATOM 3422 C CA . SER A 1 436 ? -13.984 1.888 36.726 1.00 43.97 436 SER A CA 1
ATOM 3423 C C . SER A 1 436 ? -15.091 2.250 37.718 1.00 43.97 436 SER A C 1
ATOM 3425 O O . SER A 1 436 ? -15.326 1.496 38.659 1.00 43.97 436 SER A O 1
ATOM 3427 N N . THR A 1 437 ? -15.823 3.337 37.491 1.00 33.28 437 THR A N 1
ATOM 3428 C CA . THR A 1 437 ? -17.188 3.474 38.019 1.00 33.28 437 THR A CA 1
ATOM 3429 C C . THR A 1 437 ? -18.011 4.446 37.181 1.00 33.28 437 THR A C 1
ATOM 3431 O O . THR A 1 437 ? -17.661 5.603 36.968 1.00 33.28 437 THR A O 1
ATOM 3434 N N . THR A 1 438 ? -19.160 3.953 36.727 1.00 37.50 438 THR A N 1
ATOM 3435 C CA . THR A 1 438 ? -20.311 4.735 36.272 1.00 37.50 438 THR A CA 1
ATOM 3436 C C . THR A 1 438 ? -20.744 5.712 37.367 1.00 37.50 438 THR A C 1
ATOM 3438 O O . THR A 1 438 ? -21.049 5.266 38.474 1.00 37.50 438 THR A O 1
ATOM 3441 N N . PHE A 1 439 ? -20.824 7.016 37.080 1.00 32.88 439 PHE A N 1
ATOM 3442 C CA . PHE A 1 439 ? -21.309 8.005 38.048 1.00 32.88 439 PHE A CA 1
ATOM 3443 C C . PHE A 1 439 ? -22.489 8.822 37.504 1.00 32.88 439 PHE A C 1
ATOM 3445 O O . PHE A 1 439 ? -22.436 9.365 36.403 1.00 32.88 439 PHE A O 1
ATOM 3452 N N . ARG A 1 440 ? -23.561 8.899 38.306 1.00 32.22 440 ARG A N 1
ATOM 3453 C CA . ARG A 1 440 ? -24.663 9.870 38.187 1.00 32.22 440 ARG A CA 1
ATOM 3454 C C . ARG A 1 440 ? -24.335 11.066 39.095 1.00 32.22 440 ARG A C 1
ATOM 3456 O O . ARG A 1 440 ? -24.033 10.810 40.261 1.00 32.22 440 ARG A O 1
ATOM 3463 N N . PRO A 1 441 ? -24.429 12.334 38.661 1.00 32.59 441 PRO A N 1
ATOM 3464 C CA . PRO A 1 441 ? -24.096 13.452 39.534 1.00 32.59 441 PRO A CA 1
ATOM 3465 C C . PRO A 1 441 ? -25.274 13.860 40.436 1.00 32.59 441 PRO A C 1
ATOM 3467 O O . PRO A 1 441 ? -26.418 13.952 39.990 1.00 32.59 441 PRO A O 1
ATOM 3470 N N . LYS A 1 442 ? -24.967 14.142 41.709 1.00 29.52 442 LYS A N 1
ATOM 3471 C CA . LYS A 1 442 ? -25.711 15.059 42.591 1.00 29.52 442 LYS A CA 1
ATOM 3472 C C . LYS A 1 442 ? -24.828 16.296 42.816 1.00 29.52 442 LYS A C 1
ATOM 3474 O O . LYS A 1 442 ? -23.633 16.093 43.031 1.00 29.52 442 LYS A O 1
ATOM 3479 N N . PRO A 1 443 ? -25.369 17.525 42.830 1.00 38.84 443 PRO A N 1
ATOM 3480 C CA . PRO A 1 443 ? -24.579 18.718 43.112 1.00 38.84 443 PRO A CA 1
ATOM 3481 C C . PRO A 1 443 ? -24.673 19.130 44.589 1.00 38.84 443 PRO A C 1
ATOM 3483 O O . PRO A 1 443 ? -25.749 19.075 45.184 1.00 38.84 443 PRO A O 1
ATOM 3486 N N . ASP A 1 444 ? -23.555 19.593 45.151 1.00 32.91 444 ASP A N 1
ATOM 3487 C CA . ASP A 1 444 ? -23.552 20.511 46.293 1.00 32.91 444 ASP A CA 1
ATOM 3488 C C . ASP A 1 444 ? -22.363 21.484 46.165 1.00 32.91 444 ASP A C 1
ATOM 3490 O O . ASP A 1 444 ? -21.223 21.063 45.952 1.00 32.91 444 ASP A O 1
ATOM 3494 N N . CYS A 1 445 ? -22.625 22.790 46.255 1.00 30.81 445 CYS A N 1
ATOM 3495 C CA . CYS A 1 445 ? -21.620 23.857 46.171 1.00 30.81 445 CYS A CA 1
ATOM 3496 C C . CYS A 1 445 ? -21.873 24.916 47.255 1.00 30.81 445 CYS A C 1
ATOM 3498 O O . CYS A 1 445 ? -22.937 25.533 47.308 1.00 30.81 445 CYS A O 1
ATOM 3500 N N . THR A 1 446 ? -20.862 25.196 48.080 1.00 32.16 446 THR A N 1
ATOM 3501 C CA . THR A 1 446 ? -20.865 26.267 49.094 1.00 32.16 446 THR A CA 1
ATOM 3502 C C . THR A 1 446 ? -20.226 27.575 48.588 1.00 32.16 446 THR A C 1
ATOM 3504 O O . THR A 1 446 ? -19.210 27.555 47.899 1.00 32.16 446 THR A O 1
ATOM 3507 N N . ARG A 1 447 ? -20.844 28.711 48.965 1.00 31.08 447 ARG A N 1
ATOM 3508 C CA . ARG A 1 447 ? -20.606 30.129 48.574 1.00 31.08 447 ARG A CA 1
ATOM 3509 C C . ARG A 1 447 ? -19.219 30.735 48.907 1.00 31.08 447 ARG A C 1
ATOM 3511 O O . ARG A 1 447 ? -18.589 30.287 49.860 1.00 31.08 447 ARG A O 1
ATOM 3518 N N . PRO A 1 448 ? -18.841 31.879 48.280 1.00 35.72 448 PRO A N 1
ATOM 3519 C CA . PRO A 1 448 ? -17.799 32.789 48.770 1.00 35.72 448 PRO A CA 1
ATOM 3520 C C . PRO A 1 448 ? -18.347 33.965 49.615 1.00 35.72 448 PRO A C 1
ATOM 3522 O O . PRO A 1 448 ? -19.493 34.393 49.466 1.00 35.72 448 PRO A O 1
ATOM 3525 N N . SER A 1 449 ? -17.497 34.500 50.497 1.00 31.31 449 SER A N 1
ATOM 3526 C CA . SER A 1 449 ? -17.747 35.634 51.401 1.00 31.31 449 SER A CA 1
ATOM 3527 C C . SER A 1 449 ? -17.498 37.002 50.753 1.00 31.31 449 SER A C 1
ATOM 3529 O O . SER A 1 449 ? -16.488 37.207 50.082 1.00 31.31 449 SER A O 1
ATOM 3531 N N . SER A 1 450 ? -18.381 37.956 51.043 1.00 30.70 450 SER A N 1
ATOM 3532 C CA . SER A 1 450 ? -18.307 39.382 50.704 1.00 30.70 450 SER A CA 1
ATOM 3533 C C . SER A 1 450 ? -17.587 40.220 51.771 1.00 30.70 450 SER A C 1
ATOM 3535 O O . SER A 1 450 ? -17.860 40.035 52.957 1.00 30.70 450 SER A O 1
ATOM 3537 N N . SER A 1 451 ? -16.830 41.245 51.367 1.00 29.20 451 SER A N 1
ATOM 3538 C CA . SER A 1 451 ? -16.719 42.500 52.132 1.00 29.20 451 SER A CA 1
ATOM 3539 C C . SER A 1 451 ? -16.350 43.697 51.239 1.00 29.20 451 SER A C 1
ATOM 3541 O O . SER A 1 451 ? -15.481 43.626 50.372 1.00 29.20 451 SER A O 1
ATOM 3543 N N . THR A 1 452 ? -17.081 44.793 51.443 1.00 28.92 452 THR A N 1
ATOM 3544 C CA . THR A 1 452 ? -17.014 46.114 50.784 1.00 28.92 452 THR A CA 1
ATOM 3545 C C . THR A 1 452 ? -16.302 47.153 51.706 1.00 28.92 452 THR A C 1
ATOM 3547 O O . THR A 1 452 ? -15.919 46.787 52.815 1.00 28.92 452 THR A O 1
ATOM 3550 N N . PRO A 1 453 ? -16.051 48.422 51.286 1.00 45.44 453 PRO A N 1
ATOM 3551 C CA . PRO A 1 453 ? -14.771 49.132 51.489 1.00 45.44 453 PRO A CA 1
ATOM 3552 C C . PRO A 1 453 ? -14.825 50.374 52.412 1.00 45.44 453 PRO A C 1
ATOM 3554 O O . PRO A 1 453 ? -15.911 50.830 52.768 1.00 45.44 453 PRO A O 1
ATOM 3557 N N . SER A 1 454 ? -13.663 51.001 52.696 1.00 27.80 454 SER A N 1
ATOM 3558 C CA . SER A 1 454 ? -13.515 52.463 52.940 1.00 27.80 454 SER A CA 1
ATOM 3559 C C . SER A 1 454 ? -12.042 52.954 53.060 1.00 27.80 454 SER A C 1
ATOM 3561 O O . SER A 1 454 ? -11.149 52.111 53.115 1.00 27.80 454 SER A O 1
ATOM 3563 N N . PRO A 1 455 ? -11.762 54.285 53.005 1.00 37.66 455 PRO A N 1
ATOM 3564 C CA . PRO A 1 455 ? -10.652 54.881 52.236 1.00 37.66 455 PRO A CA 1
ATOM 3565 C C . PRO A 1 455 ? -9.502 55.493 53.072 1.00 37.66 455 PRO A C 1
ATOM 3567 O O . PRO A 1 455 ? -9.682 55.789 54.249 1.00 37.66 455 PRO A O 1
ATOM 3570 N N . GLY A 1 456 ? -8.362 55.816 52.434 1.00 25.78 456 GLY A N 1
ATOM 3571 C CA . GLY A 1 456 ? -7.408 56.804 52.974 1.00 25.78 456 GLY A CA 1
ATOM 3572 C C . GLY A 1 456 ? -5.928 56.673 52.572 1.00 25.78 456 GLY A C 1
ATOM 3573 O O . GLY A 1 456 ? -5.224 55.806 53.063 1.00 25.78 456 GLY A O 1
ATOM 3574 N N . SER A 1 457 ? -5.470 57.637 51.761 1.00 26.16 457 SER A N 1
ATOM 3575 C CA . SER A 1 457 ? -4.138 58.287 51.728 1.00 26.16 457 SER A CA 1
ATOM 3576 C C . SER A 1 457 ? -2.817 57.532 51.431 1.00 26.16 457 SER A C 1
ATOM 3578 O O . SER A 1 457 ? -2.381 56.663 52.173 1.00 26.16 457 SER A O 1
ATOM 3580 N N . HIS A 1 458 ? -2.110 58.110 50.440 1.00 28.73 458 HIS A N 1
ATOM 3581 C CA . HIS A 1 458 ? -0.650 58.235 50.223 1.00 28.73 458 HIS A CA 1
ATOM 3582 C C . HIS A 1 458 ? 0.001 57.438 49.067 1.00 28.73 458 HIS A C 1
ATOM 3584 O O . HIS A 1 458 ? 0.053 56.217 49.028 1.00 28.73 458 HIS A O 1
ATOM 3590 N N . SER A 1 459 ? 0.541 58.223 48.127 1.00 27.30 459 SER A N 1
ATOM 3591 C CA . SER A 1 459 ? 1.480 57.904 47.032 1.00 27.30 459 SER A CA 1
ATOM 3592 C C . SER A 1 459 ? 2.928 58.192 47.500 1.00 27.30 459 SER A C 1
ATOM 3594 O O . SER A 1 459 ? 3.072 58.830 48.544 1.00 27.30 459 SER A O 1
ATOM 3596 N N . PRO A 1 460 ? 4.003 57.998 46.696 1.00 46.12 460 PRO A N 1
ATOM 3597 C CA . PRO A 1 460 ? 4.272 56.995 45.648 1.00 46.12 460 PRO A CA 1
ATOM 3598 C C . PRO A 1 460 ? 5.733 56.441 45.674 1.00 46.12 460 PRO A C 1
ATOM 3600 O O . PRO A 1 460 ? 6.628 57.044 46.259 1.00 46.12 460 PRO A O 1
ATOM 3603 N N . ARG A 1 461 ? 6.021 55.368 44.912 1.00 28.28 461 ARG A N 1
ATOM 3604 C CA . ARG A 1 461 ? 7.275 55.162 44.124 1.00 28.28 461 ARG A CA 1
ATOM 3605 C C . ARG A 1 461 ? 7.130 53.911 43.236 1.00 28.28 461 ARG A C 1
ATOM 3607 O O . ARG A 1 461 ? 6.796 52.848 43.732 1.00 28.28 461 ARG A O 1
ATOM 3614 N N . ALA A 1 462 ? 7.103 54.078 41.908 1.00 28.75 462 ALA A N 1
ATOM 3615 C CA . ALA A 1 462 ? 8.209 53.832 40.958 1.00 28.75 462 ALA A CA 1
ATOM 3616 C C . ALA A 1 462 ? 8.593 52.334 40.863 1.00 28.75 462 ALA A C 1
ATOM 3618 O O . ALA A 1 462 ? 9.065 51.757 41.827 1.00 28.75 462 ALA A O 1
ATOM 3619 N N . THR A 1 463 ? 8.440 51.623 39.743 1.00 29.58 463 THR A N 1
ATOM 3620 C CA . THR A 1 463 ? 9.052 51.884 38.429 1.00 29.58 463 THR A CA 1
ATOM 3621 C C . THR A 1 463 ? 8.412 50.994 37.345 1.00 29.58 463 THR A C 1
ATOM 3623 O O . THR A 1 463 ? 8.063 49.843 37.588 1.00 29.58 463 THR A O 1
ATOM 3626 N N . ARG A 1 464 ? 8.273 51.537 36.128 1.00 28.42 464 ARG A N 1
ATOM 3627 C CA . ARG A 1 464 ? 7.888 50.826 34.895 1.00 28.42 464 ARG A CA 1
ATOM 3628 C C . ARG A 1 464 ? 9.123 50.197 34.234 1.00 28.42 464 ARG A C 1
ATOM 3630 O O . ARG A 1 464 ? 10.150 50.864 34.131 1.00 28.42 464 ARG A O 1
ATOM 3637 N N . ARG A 1 465 ? 8.975 49.007 33.642 1.00 30.41 465 ARG A N 1
ATOM 3638 C CA . ARG A 1 465 ? 9.750 48.574 32.463 1.00 30.41 465 ARG A CA 1
ATOM 3639 C C . ARG A 1 465 ? 8.811 47.977 31.399 1.00 30.41 465 ARG A C 1
ATOM 3641 O O . ARG A 1 465 ? 7.885 47.264 31.779 1.00 30.41 465 ARG A O 1
ATOM 3648 N N . PRO A 1 466 ? 9.005 48.293 30.103 1.00 36.41 466 PRO A N 1
ATOM 3649 C CA . PRO A 1 466 ? 8.107 47.900 29.018 1.00 36.41 466 PRO A CA 1
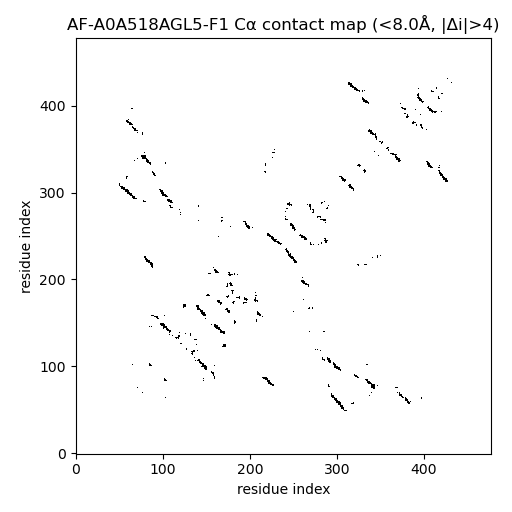ATOM 3650 C C . PRO A 1 466 ? 8.556 46.610 28.309 1.00 36.41 466 PRO A C 1
ATOM 3652 O O . PRO A 1 466 ? 9.732 46.249 28.337 1.00 36.41 466 PRO A O 1
ATOM 3655 N N . GLY A 1 467 ? 7.598 45.934 27.666 1.00 27.42 467 GLY A N 1
ATOM 3656 C CA . GLY A 1 467 ? 7.809 44.719 26.872 1.00 27.42 467 GLY A CA 1
ATOM 3657 C C . GLY A 1 467 ? 8.431 44.961 25.485 1.00 27.42 467 GLY A C 1
ATOM 3658 O O . GLY A 1 467 ? 8.535 46.111 25.048 1.00 27.42 467 GLY A O 1
ATOM 3659 N N . PRO A 1 468 ? 8.836 43.892 24.773 1.00 33.53 468 PRO A N 1
ATOM 3660 C CA . PRO A 1 468 ? 9.468 44.002 23.464 1.00 33.53 468 PRO A CA 1
ATOM 3661 C C . PRO A 1 468 ? 8.462 43.917 22.300 1.00 33.53 468 PRO A C 1
ATOM 3663 O O . PRO A 1 468 ? 7.514 43.133 22.320 1.00 33.53 468 PRO A O 1
ATOM 3666 N N . ARG A 1 469 ? 8.718 44.726 21.263 1.00 32.38 469 ARG A N 1
ATOM 3667 C CA . ARG A 1 469 ? 8.147 44.638 19.905 1.00 32.38 469 ARG A CA 1
ATOM 3668 C C . ARG A 1 469 ? 9.095 43.854 18.970 1.00 32.38 469 ARG A C 1
ATOM 3670 O O . ARG A 1 469 ? 10.280 43.751 19.283 1.00 32.38 469 ARG A O 1
ATOM 3677 N N . PRO A 1 470 ? 8.593 43.314 17.841 1.00 33.97 470 PRO A N 1
ATOM 3678 C CA . PRO A 1 470 ? 9.292 42.335 17.005 1.00 33.97 470 PRO A CA 1
ATOM 3679 C C . PRO A 1 470 ? 10.264 42.964 15.991 1.00 33.97 470 PRO A C 1
ATOM 3681 O O . PRO A 1 470 ? 10.072 44.095 15.547 1.00 33.97 470 PRO A O 1
ATOM 3684 N N . ALA A 1 471 ? 11.290 42.198 15.606 1.00 31.47 471 ALA A N 1
ATOM 3685 C CA . ALA A 1 471 ? 12.324 42.588 14.647 1.00 31.47 471 ALA A CA 1
ATOM 3686 C C . ALA A 1 471 ? 11.944 42.238 13.194 1.00 31.47 471 ALA A C 1
ATOM 3688 O O . ALA A 1 471 ? 11.585 41.101 12.888 1.00 31.47 471 ALA A O 1
ATOM 3689 N N . GLN A 1 472 ? 12.081 43.227 12.306 1.00 29.36 472 GLN A N 1
ATOM 3690 C CA . GLN A 1 472 ? 12.098 43.095 10.847 1.00 29.36 472 GLN A CA 1
ATOM 3691 C C . GLN A 1 472 ? 13.474 42.589 10.375 1.00 29.36 472 GLN A C 1
ATOM 3693 O O . GLN A 1 472 ? 14.504 43.025 10.890 1.00 29.36 472 GLN A O 1
ATOM 3698 N N . ARG A 1 473 ? 13.497 41.694 9.378 1.00 30.25 473 ARG A N 1
ATOM 3699 C CA . ARG A 1 473 ? 14.710 41.287 8.649 1.00 30.25 473 ARG A CA 1
ATOM 3700 C C . ARG A 1 473 ? 14.895 42.149 7.402 1.00 30.25 473 ARG A C 1
ATOM 3702 O O . ARG A 1 473 ? 13.948 42.370 6.655 1.00 30.25 473 ARG A O 1
ATOM 3709 N N . ALA A 1 474 ? 16.132 42.595 7.209 1.00 30.81 474 ALA A N 1
ATOM 3710 C CA . ALA A 1 474 ? 16.608 43.348 6.061 1.00 30.81 474 ALA A CA 1
ATOM 3711 C C . ALA A 1 474 ? 17.054 42.428 4.912 1.00 30.81 474 ALA A C 1
ATOM 3713 O O . ALA A 1 474 ? 17.553 41.323 5.135 1.00 30.81 474 ALA A O 1
ATOM 3714 N N . ASN A 1 475 ? 16.885 42.952 3.699 1.00 27.59 475 ASN A N 1
ATOM 3715 C CA . ASN A 1 475 ? 17.422 42.462 2.436 1.00 27.59 475 ASN A CA 1
ATOM 3716 C C . ASN A 1 475 ? 18.956 42.521 2.406 1.00 27.59 475 ASN A C 1
ATOM 3718 O O . ASN A 1 475 ? 19.541 43.525 2.812 1.00 27.59 475 ASN A O 1
ATOM 3722 N N . HIS A 1 476 ? 19.572 41.513 1.787 1.00 31.95 476 HIS A N 1
ATOM 3723 C CA . HIS A 1 476 ? 20.845 41.672 1.091 1.00 31.95 476 HIS A CA 1
ATOM 3724 C C . HIS A 1 476 ? 20.678 41.294 -0.382 1.00 31.95 476 HIS A C 1
ATOM 3726 O O . HIS A 1 476 ? 20.099 40.269 -0.732 1.00 31.95 476 HIS A O 1
ATOM 3732 N N . SER A 1 477 ? 21.184 42.204 -1.200 1.00 32.22 477 SER A N 1
ATOM 3733 C CA . SER A 1 477 ? 21.377 42.202 -2.642 1.00 32.22 477 SER A CA 1
ATOM 3734 C C . SER A 1 477 ? 22.285 41.075 -3.146 1.00 32.22 477 SER A C 1
ATOM 3736 O O . SER A 1 477 ? 23.286 40.745 -2.506 1.00 32.22 477 SER A O 1
ATOM 3738 N N . ARG A 1 478 ? 21.976 40.590 -4.351 1.00 31.72 478 ARG A N 1
ATOM 3739 C CA . ARG A 1 478 ? 22.970 40.372 -5.407 1.00 31.72 478 ARG A CA 1
ATOM 3740 C C . ARG A 1 478 ? 22.851 41.507 -6.409 1.00 31.72 478 ARG A C 1
ATOM 3742 O O . ARG A 1 478 ? 21.705 41.987 -6.570 1.00 31.72 478 ARG A O 1
#

Organism: NCBI:txid2527972

Nearest PDB structures (foldseek):
  7u9r-assembly1_A  TM=3.668E-01  e=9.846E-01  Homo sapiens

pLDDT: mean 80.76, std 25.16, range [24.12, 98.62]